Protein AF-A0A433P9C5-F1 (afdb_monomer)

Solvent-accessible surface area (backbone atoms only — not comparable to full-atom values): 37097 Å² total; per-residue (Å²): 85,78,54,54,37,96,75,30,38,31,58,50,47,52,53,51,52,47,59,73,49,54,90,46,75,55,52,49,74,46,81,40,48,58,70,57,39,58,75,62,38,26,37,32,35,52,39,47,26,44,17,40,91,63,64,42,28,38,40,37,40,38,35,60,44,33,64,91,89,56,60,22,42,34,38,38,10,31,16,31,19,29,46,46,16,20,67,48,56,56,62,78,78,70,41,81,59,23,23,38,35,19,39,11,25,50,22,48,54,52,19,51,52,51,38,51,75,68,62,44,59,38,28,36,39,35,38,26,48,20,20,37,28,29,59,48,101,61,29,53,48,64,72,42,72,34,48,30,48,87,66,54,32,34,25,32,65,45,43,61,47,40,61,60,36,31,42,31,28,47,41,27,50,50,31,72,74,56,60,26,57,28,40,40,36,30,22,47,66,36,72,53,44,26,73,73,48,32,60,68,32,29,40,32,35,57,85,31,71,70,59,49,53,48,48,48,50,18,5,66,77,56,75,43,44,64,39,85,47,75,77,54,76,71,41,32,52,56,20,46,64,38,91,86,30,65,21,29,61,50,52,54,92,72,59,41,46,38,16,51,52,43,52,47,55,79,28,48,54,54,55,80,74,82,84,75,82,86,81,75,93,86,82,87,88,89,76,87,82,74,87,77,60,90,90,67,53,33,39,43,33,42,35,39,25,43,23,28,36,46,27,95,58,61,57,100,88,31,56,59,40,63,39,58,50,55,23,62,21,51,35,43,30,53,50,53,54,29,53,56,75,71,53,78,83,69,94,78,84,79,85,81,81,83,78,86,78,89,76,88,88,86,90,82,86,85,87,80,90,79,90,82,90,79,85,84,84,85,85,88,84,89,86,89,83,90,80,84,86,84,83,90,87,82,89,82,90,83,85,87,88,79,84,88,85,83,86,88,85,85,90,84,90,87,88,86,87,84,91,88,88,85,87,90,82,93,76,78,93,70,86,73,76,76,79,71,77,76,76,83,84,72,61,69,46,77,45,82,29,91,33,88,54,22,42,27,38,31,52,81,48,78,58,30,96,54,47,51,50,80,26,72,45,71,72,67,15,70,41,16,66,55,49,45,52,49,53,69,43,82,47,50,46,33,41,20,36,38,46,45,32,37,22,42,27,44,40,90,91,47,56,68,85,73,42,47,64,60,50,52,49,46,53,51,52,41,68,73,66,68,64,64,64,56,61,68,93,75,72,28,71,64,58,55,63,77,54,96,86,51,54,71,69,55,40,52,50,26,48,46,41,62,75,56,49,38,57,60,36,41,72,41,35,21,42,71,42,62,73,50,75,57,97,33,34,38,31,32,28,64,31,54,41,52,59,81,40,79,73,54,40,56,53,49,47,50,52,52,28,56,51,46,36,73,79,35,80,69,37,75,44,61,43,82,54,74,56,73,69,55,56,49,51,52,54,50,48,53,52,49,52,53,51,66,70,66,70,118

Secondary structure (DSSP, 8-state):
--S-GGGS-HHHHHHHHHHHHTT-TTEEEEEE-HHHHHHTT-HHHHHHHTT-SSPPEEEEEEEE-S-TTPPPEEEEE-EEEEE--TTSPPPSTTGGGGGGTTHHHHHHHHHHHHHHHHT-SSEEEEEEEEEEE---TTS--TTEEEE-TTS-EEEES-TT--HHHHHHHHHHHHHHHH--SEEEEEE---HHHHHHHTTT-EEEEES-HHHHHHHHHHHHHHT--EEEPP--GGGGTGGG--SSSSEES---STTHHHHHHHHHHTT-TTPPPP----------S--------TT-PPEEEEEE-TTTSEESS--SS--SEE--TTHHHHHHHHHHHHHHHHS---TT--------------------------PPPP-------PPPP-------------------------------------------------------EEEE-SSTTEEEEE-SS-S-SSS-EEE-STTGGGG-HHHHHHTTSTTEEEEEE-SS-EEEEEPTT--HHHHHHHHHHHHHHHHHHT--SSSS--PPP-TT---TTS-HHHHHHHHHIIIIIHHHHHHTTEEEEEEEEETTEEEEEEEEGGGS-HHHHHHHHHHHHHHHHHH-TT--EEEE---HHHHHHHHHHHHHHHHHHT--

Foldseek 3Di:
DPDFLVCCAQVNVLVVLCVLCPPQPQKDKDKDWPVVCVVLQAFLLVQQQQFDPRTKIKIKIKHQLADPPAFAEEEEFEAACAEQQAVLGDPPPCSRLRNLQRLRVLLQSLLSSLLSVVSQHGIYMYIYTHHHRYYDPRHHDQQDWGQHSVRFIEGERTSSQSSLSSLLNVQLCCCVPRLHQAYEGEGLGDPVQCVVPAQQAWEKEWPDPVLVVLLQVLCVVQVQHHDYDDADLVLCVQQCPDPPTNGYSAGDPPPGVNNSQNSSVVSHPQADDDDDDDPDDDDDDDDPDDDRDPPRGYIYMYTNCSRNQADCPDDPQAGGGGGSPPSSSSNSSSNVVSVVVVDDDDPDDDDDPDDDDDDDDDDDDDDDDDDDDDDDDDDDDDDDDDDDDDDDDDDDDDDDDDDDDDDDDDDDDDDDDDDDDDDDDDDDDDPPPPPPPPDLPWDWDKDAFPFNQKIKIFRVDFLAPAAKDKDQACVSCPFFPLSVQLRVQPQFGIWMHDGGIIMTGGDPPDDCVRRVVSNVVSVSVVVVVVDRRGHDPPGHDCQLVDDPPDDPLSVVLSCCQVPPLQVVVVVSVWGKGFPDDDQLETEIAIGGSQHDDPVSVVVSQVVSQVSSCVVRVSRDGYDYDDDPVVVVVVVVVVVVVVVVVPPD

Radius of gyration: 33.43 Å; Cα contacts (8 Å, |Δi|>4): 1125; chains: 1; bounding box: 84×105×105 Å

pLDDT: mean 79.31, std 25.29, range [23.61, 98.94]

Mean predicted aligned error: 19.26 Å

Nearest PDB structures (foldseek):
  3h8g-assembly1_D  TM=9.701E-01  e=5.748E-37  Pseudomonas putida
  6ome-assembly1_A  TM=9.687E-01  e=1.320E-34  Chlamydia trachomatis D/UW-3/CX
  3kzw-assembly1_D  TM=9.646E-01  e=1.711E-32  Staphylococcus aureus subsp. aureus COL
  2hb6-assembly1_A  TM=8.817E-01  e=2.529E-27  Caenorhabditis elegans
  4efd-assembly1_F  TM=8.932E-01  e=3.054E-24  Trypanosoma brucei brucei TREU927

Structure (mmCIF, N/CA/C/O backbone):
data_AF-A0A433P9C5-F1
#
_entry.id   AF-A0A433P9C5-F1
#
loop_
_atom_site.group_PDB
_atom_site.id
_atom_site.type_symbol
_atom_site.label_atom_id
_atom_site.label_alt_id
_atom_site.label_comp_id
_atom_site.label_asym_id
_atom_site.label_entity_id
_atom_site.label_seq_id
_atom_site.pdbx_PDB_ins_code
_atom_site.Cartn_x
_atom_site.Cartn_y
_atom_site.Cartn_z
_atom_site.occupancy
_atom_site.B_iso_or_equiv
_atom_site.auth_seq_id
_atom_site.auth_comp_id
_atom_site.auth_asym_id
_atom_site.auth_atom_id
_atom_site.pdbx_PDB_model_num
ATOM 1 N N . MET A 1 1 ? -8.564 -10.712 0.777 1.00 86.31 1 MET A N 1
ATOM 2 C CA . MET A 1 1 ? -7.133 -10.839 0.442 1.00 86.31 1 MET A CA 1
ATOM 3 C C . MET A 1 1 ? -6.849 -12.085 -0.385 1.00 86.31 1 MET A C 1
ATOM 5 O O . MET A 1 1 ? -6.283 -11.943 -1.454 1.00 86.31 1 MET A O 1
ATOM 9 N N . GLU A 1 2 ? -7.227 -13.300 0.043 1.00 91.75 2 GLU A N 1
ATOM 10 C CA . GLU A 1 2 ? -6.949 -14.500 -0.782 1.00 91.75 2 GLU A CA 1
ATOM 11 C C . GLU A 1 2 ? -7.781 -14.599 -2.060 1.00 91.75 2 GLU A C 1
ATOM 13 O O . GLU A 1 2 ? -7.327 -15.154 -3.066 1.00 91.75 2 GLU A O 1
ATOM 18 N N . THR A 1 3 ? -9.006 -14.083 -2.022 1.00 95.06 3 THR A N 1
ATOM 19 C CA . THR A 1 3 ? -9.919 -14.123 -3.158 1.00 95.06 3 THR A CA 1
ATOM 20 C C . THR A 1 3 ? -9.274 -13.472 -4.389 1.00 95.06 3 THR A C 1
ATOM 22 O O . THR A 1 3 ? -8.728 -12.376 -4.266 1.00 95.06 3 THR A O 1
ATOM 25 N N . PRO A 1 4 ? -9.298 -14.127 -5.564 1.00 96.56 4 PRO A N 1
ATOM 26 C CA . PRO A 1 4 ? -8.834 -13.530 -6.815 1.00 96.56 4 PRO A CA 1
ATOM 27 C C . PRO A 1 4 ? -9.519 -12.189 -7.101 1.00 96.56 4 PRO A C 1
ATOM 29 O O . PRO A 1 4 ? -10.699 -12.034 -6.791 1.00 96.56 4 PRO A O 1
ATOM 32 N N . ALA A 1 5 ? -8.809 -11.252 -7.734 1.00 96.00 5 ALA A N 1
ATOM 33 C CA . ALA A 1 5 ? -9.312 -9.898 -7.991 1.00 96.00 5 ALA A CA 1
ATOM 34 C C . ALA A 1 5 ? -10.634 -9.873 -8.780 1.00 96.00 5 ALA A C 1
ATOM 36 O O . ALA A 1 5 ? -11.559 -9.154 -8.421 1.00 96.00 5 ALA A O 1
ATOM 37 N N . ASN A 1 6 ? -10.793 -10.756 -9.771 1.00 95.56 6 ASN A N 1
ATOM 38 C CA . ASN A 1 6 ? -12.040 -10.878 -10.537 1.00 95.56 6 ASN A CA 1
ATOM 39 C C . ASN A 1 6 ? -13.249 -11.353 -9.704 1.00 95.56 6 ASN A C 1
ATOM 41 O O . ASN A 1 6 ? -14.380 -11.287 -10.176 1.00 95.56 6 ASN A O 1
ATOM 45 N N . LEU A 1 7 ? -13.014 -11.879 -8.498 1.00 97.75 7 LEU A N 1
ATOM 46 C CA . LEU A 1 7 ? -14.029 -12.328 -7.541 1.00 97.75 7 LEU A CA 1
ATOM 47 C C . LEU A 1 7 ? -14.023 -11.485 -6.255 1.00 97.75 7 LEU A C 1
ATOM 49 O O . LEU A 1 7 ? -14.688 -11.840 -5.286 1.00 97.75 7 LEU A O 1
ATOM 53 N N . MET A 1 8 ? -13.250 -10.400 -6.221 1.00 98.25 8 MET A N 1
ATOM 54 C CA . MET A 1 8 ? -13.146 -9.483 -5.089 1.00 98.25 8 MET A CA 1
ATOM 55 C C . MET A 1 8 ? -12.919 -8.065 -5.600 1.00 98.25 8 MET A C 1
ATOM 57 O O . MET A 1 8 ? -11.915 -7.429 -5.299 1.00 98.25 8 MET A O 1
ATOM 61 N N . THR A 1 9 ? -13.864 -7.590 -6.401 1.00 98.62 9 THR A N 1
ATOM 62 C CA . THR A 1 9 ? -13.884 -6.214 -6.893 1.00 98.62 9 THR A CA 1
ATOM 63 C C . THR A 1 9 ? -14.237 -5.226 -5.768 1.00 98.62 9 THR A C 1
ATOM 65 O O . THR A 1 9 ? -14.720 -5.659 -4.717 1.00 98.62 9 THR A O 1
ATOM 68 N N . PRO A 1 10 ? -14.077 -3.897 -5.946 1.00 98.75 10 PRO A N 1
ATOM 69 C CA . PRO A 1 10 ? -14.533 -2.887 -4.988 1.00 98.75 10 PRO A CA 1
ATOM 70 C C . PRO A 1 10 ? -15.989 -3.088 -4.566 1.00 98.75 10 PRO A C 1
ATOM 72 O O . PRO A 1 10 ? -16.308 -3.033 -3.377 1.00 98.75 10 PRO A O 1
ATOM 75 N N . LYS A 1 11 ? -16.872 -3.392 -5.526 1.00 98.00 11 LYS A N 1
ATOM 76 C CA . LYS A 1 11 ? -18.277 -3.693 -5.253 1.00 98.00 11 LYS A CA 1
ATOM 77 C C . LYS A 1 11 ? -18.425 -4.941 -4.383 1.00 98.00 11 LYS A C 1
ATOM 79 O O . LYS A 1 11 ? -19.025 -4.845 -3.312 1.00 98.00 11 LYS A O 1
ATOM 84 N N . ILE A 1 12 ? -17.859 -6.074 -4.810 1.00 98.56 12 ILE A N 1
ATOM 85 C CA . ILE A 1 12 ? -17.979 -7.349 -4.083 1.00 98.56 12 ILE A CA 1
ATOM 86 C C . ILE A 1 12 ? -17.402 -7.211 -2.672 1.00 98.56 12 ILE A C 1
ATOM 88 O O . ILE A 1 12 ? -18.026 -7.650 -1.712 1.00 98.56 12 ILE A O 1
ATOM 92 N N . PHE A 1 13 ? -16.263 -6.531 -2.516 1.00 98.75 13 PHE A N 1
ATOM 93 C CA . PHE A 1 13 ? -15.673 -6.269 -1.207 1.00 98.75 13 PHE A CA 1
ATOM 94 C C . PHE A 1 13 ? -16.666 -5.563 -0.275 1.00 98.75 13 PHE A C 1
ATOM 96 O O . PHE A 1 13 ? -16.858 -5.996 0.860 1.00 98.75 13 PHE A O 1
ATOM 103 N N . THR A 1 14 ? -17.326 -4.494 -0.740 1.00 98.56 14 THR A N 1
ATOM 104 C CA . THR A 1 14 ? -18.318 -3.792 0.091 1.00 98.56 14 THR A CA 1
ATOM 105 C C . THR A 1 14 ? -19.550 -4.633 0.410 1.00 98.56 14 THR A C 1
ATOM 107 O O . THR A 1 14 ? -20.050 -4.558 1.532 1.00 98.56 14 THR A O 1
ATOM 110 N N . GLU A 1 15 ? -20.022 -5.449 -0.534 1.00 97.69 15 GLU A N 1
ATOM 111 C CA . GLU A 1 15 ? -21.164 -6.350 -0.333 1.00 97.69 15 GLU A CA 1
ATOM 112 C C . GLU A 1 15 ? -20.843 -7.428 0.713 1.00 97.69 15 GLU A C 1
ATOM 114 O O . GLU A 1 15 ? -21.642 -7.661 1.621 1.00 97.69 15 GLU A O 1
ATOM 119 N N . GLU A 1 16 ? -19.647 -8.017 0.653 1.00 98.19 16 GLU A N 1
ATOM 120 C CA . GLU A 1 16 ? -19.171 -9.006 1.624 1.00 98.19 16 GLU A CA 1
ATOM 121 C C . GLU A 1 16 ? -19.009 -8.404 3.024 1.00 98.19 16 GLU A C 1
ATOM 123 O O . GLU A 1 16 ? -19.459 -8.990 4.009 1.00 98.19 16 GLU A O 1
ATOM 128 N N . VAL A 1 17 ? -18.422 -7.207 3.139 1.00 98.31 17 VAL A N 1
ATOM 129 C CA . VAL A 1 17 ? -18.302 -6.531 4.441 1.00 98.31 17 VAL A CA 1
ATOM 130 C C . VAL A 1 17 ? -19.678 -6.210 5.023 1.00 98.31 17 VAL A C 1
ATOM 132 O O . VAL A 1 17 ? -19.917 -6.481 6.201 1.00 98.31 17 VAL A O 1
ATOM 135 N N . ALA A 1 18 ? -20.599 -5.682 4.212 1.00 97.25 18 ALA A N 1
ATOM 136 C CA . ALA A 1 18 ? -21.963 -5.405 4.649 1.00 97.25 18 ALA A CA 1
ATOM 137 C C . ALA A 1 18 ? -22.680 -6.682 5.111 1.00 97.25 18 ALA A C 1
ATOM 139 O O . ALA A 1 18 ? -23.344 -6.669 6.145 1.00 97.25 18 ALA A O 1
ATOM 140 N N . TYR A 1 19 ? -22.505 -7.793 4.391 1.00 97.50 19 TYR A N 1
ATOM 141 C CA . TYR A 1 19 ? -23.074 -9.087 4.755 1.00 97.50 19 TYR A CA 1
ATOM 142 C C . TYR A 1 19 ? -22.505 -9.632 6.073 1.00 97.50 19 TYR A C 1
ATOM 144 O O . TYR A 1 19 ? -23.264 -10.044 6.948 1.00 97.50 19 TYR A O 1
ATOM 152 N N . VAL A 1 20 ? -21.180 -9.610 6.251 1.00 96.31 20 VAL A N 1
ATOM 153 C CA . VAL A 1 20 ? -20.508 -10.145 7.450 1.00 96.31 20 VAL A CA 1
ATOM 154 C C . VAL A 1 20 ? -20.824 -9.331 8.707 1.00 96.31 20 VAL A C 1
ATOM 156 O O . VAL A 1 20 ? -20.920 -9.893 9.801 1.00 96.31 20 VAL A O 1
ATOM 159 N N . LEU A 1 21 ? -20.978 -8.015 8.564 1.00 97.25 21 LEU A N 1
ATOM 160 C CA . LEU A 1 21 ? -21.305 -7.114 9.670 1.00 97.25 21 LEU A CA 1
ATOM 161 C C . LEU A 1 21 ? -22.814 -6.983 9.919 1.00 97.25 21 LEU A C 1
ATOM 163 O O . LEU A 1 21 ? -23.213 -6.410 10.935 1.00 97.25 21 LEU A O 1
ATOM 167 N N . ALA A 1 22 ? -23.657 -7.526 9.037 1.00 93.12 22 ALA A N 1
ATOM 168 C CA . ALA A 1 22 ? -25.101 -7.482 9.203 1.00 93.12 22 ALA A CA 1
ATOM 169 C C . ALA A 1 22 ? -25.533 -8.155 10.516 1.00 93.12 22 ALA A C 1
ATOM 171 O O . ALA A 1 22 ? -25.132 -9.275 10.841 1.00 93.12 22 ALA A O 1
ATOM 172 N N . GLY A 1 23 ? -26.398 -7.471 11.268 1.00 89.38 23 GLY A N 1
ATOM 173 C CA . GLY A 1 23 ? -26.956 -7.984 12.521 1.00 89.38 23 GLY A CA 1
ATOM 174 C C . GLY A 1 23 ? -26.005 -7.937 13.720 1.00 89.38 23 GLY A C 1
ATOM 175 O O . GLY A 1 23 ? -26.334 -8.514 14.754 1.00 89.38 23 GLY A O 1
ATOM 176 N N . LEU A 1 24 ? -24.844 -7.281 13.609 1.00 97.19 24 LEU A N 1
ATOM 177 C CA . LEU A 1 24 ? -24.056 -6.906 14.782 1.00 97.19 24 LEU A CA 1
ATOM 178 C C . LEU A 1 24 ? -24.646 -5.656 15.432 1.00 97.19 24 LEU A C 1
ATOM 180 O O . LEU A 1 24 ? -24.980 -4.689 14.748 1.00 97.19 24 LEU A O 1
ATOM 184 N N . ASP A 1 25 ? -24.749 -5.676 16.757 1.00 96.06 25 ASP A N 1
ATOM 185 C CA . ASP A 1 25 ? -25.240 -4.533 17.516 1.00 96.06 25 ASP A CA 1
ATOM 186 C C . ASP A 1 25 ? -24.297 -3.335 17.366 1.00 96.06 25 ASP A C 1
ATOM 188 O O . ASP A 1 25 ? -23.073 -3.477 17.353 1.00 96.06 25 ASP A O 1
ATOM 192 N N . ASN A 1 26 ? -24.883 -2.139 17.293 1.00 97.19 26 ASN A N 1
ATOM 193 C CA . ASN A 1 26 ? -24.170 -0.862 17.214 1.00 97.19 26 ASN A CA 1
ATOM 194 C C . ASN A 1 26 ? -23.271 -0.688 15.978 1.00 97.19 26 ASN A C 1
ATOM 196 O O . ASN A 1 26 ? -22.408 0.192 15.999 1.00 97.19 26 ASN A O 1
ATOM 200 N N . VAL A 1 27 ? -23.456 -1.493 14.923 1.00 98.56 27 VAL A N 1
ATOM 201 C CA . VAL A 1 27 ? -22.696 -1.383 13.671 1.00 98.56 27 VAL A CA 1
ATOM 202 C C . VAL A 1 27 ? -23.561 -0.820 12.543 1.00 98.56 27 VAL A C 1
ATOM 204 O O . VAL A 1 27 ? -24.572 -1.417 12.184 1.00 98.56 27 VAL A O 1
ATOM 207 N N . ASP A 1 28 ? -23.112 0.278 11.932 1.00 98.12 28 ASP A N 1
ATOM 208 C CA . ASP A 1 28 ? -23.670 0.810 10.684 1.00 98.12 28 ASP A CA 1
ATOM 209 C C . ASP A 1 28 ? -22.635 0.682 9.555 1.00 98.12 28 ASP A C 1
ATOM 211 O O . ASP A 1 28 ? -21.494 1.127 9.695 1.00 98.12 28 ASP A O 1
ATOM 215 N N . VAL A 1 29 ? -23.032 0.109 8.415 1.00 98.50 29 VAL A N 1
ATOM 216 C CA . VAL A 1 29 ? -22.199 0.030 7.203 1.00 98.50 29 VAL A CA 1
ATOM 217 C C . VAL A 1 29 ? -22.790 0.938 6.133 1.00 98.50 29 VAL A C 1
ATOM 219 O O . VAL A 1 29 ? -23.959 0.803 5.772 1.00 98.50 29 VAL A O 1
ATOM 222 N N . ILE A 1 30 ? -21.983 1.860 5.612 1.00 98.56 30 ILE A N 1
ATOM 223 C CA . ILE A 1 30 ? -22.385 2.819 4.584 1.00 98.56 30 ILE A CA 1
ATOM 224 C C . ILE A 1 30 ? -21.461 2.653 3.384 1.00 98.56 30 ILE A C 1
ATOM 226 O O . ILE A 1 30 ? -20.243 2.729 3.509 1.00 98.56 30 ILE A O 1
ATOM 230 N N . VAL A 1 31 ? -22.049 2.458 2.209 1.00 98.50 31 VAL A N 1
ATOM 231 C CA . VAL A 1 31 ? -21.318 2.344 0.947 1.00 98.50 31 VAL A CA 1
ATOM 232 C C . VAL A 1 31 ? -21.660 3.550 0.085 1.00 98.50 31 VAL A C 1
ATOM 234 O O . VAL A 1 31 ? -22.832 3.807 -0.187 1.00 98.50 31 VAL A O 1
ATOM 237 N N . ARG A 1 32 ? -20.640 4.303 -0.320 1.00 98.56 32 ARG A N 1
ATOM 238 C CA . ARG A 1 32 ? -20.758 5.460 -1.210 1.00 98.56 32 ARG A CA 1
ATOM 239 C C . ARG A 1 32 ? -20.222 5.123 -2.595 1.00 98.56 32 ARG A C 1
ATOM 241 O O . ARG A 1 32 ? -19.330 4.283 -2.738 1.00 98.56 32 ARG A O 1
ATOM 248 N N . ASP A 1 33 ? -20.768 5.793 -3.595 1.00 98.38 33 ASP A N 1
ATOM 249 C CA . ASP A 1 33 ? -20.412 5.636 -4.998 1.00 98.38 33 ASP A CA 1
ATOM 250 C C . ASP A 1 33 ? -19.507 6.774 -5.502 1.00 98.38 33 ASP A C 1
ATOM 252 O O . ASP A 1 33 ? -19.052 7.641 -4.750 1.00 98.38 33 ASP A O 1
ATOM 256 N N . GLU A 1 34 ? -19.212 6.723 -6.799 1.00 98.12 34 GLU A N 1
ATOM 257 C CA . GLU A 1 34 ? -18.373 7.690 -7.503 1.00 98.12 34 GLU A CA 1
ATOM 258 C C . GLU A 1 34 ? -18.971 9.101 -7.510 1.00 98.12 34 GLU A C 1
ATOM 260 O O . GLU A 1 34 ? -18.244 10.072 -7.302 1.00 98.12 34 GLU A O 1
ATOM 265 N N . GLU A 1 35 ? -20.293 9.224 -7.680 1.00 98.56 35 GLU A N 1
ATOM 266 C CA . GLU A 1 35 ? -20.974 10.522 -7.670 1.00 98.56 35 GLU A CA 1
ATOM 267 C C . GLU A 1 35 ? -20.796 11.208 -6.312 1.00 98.56 35 GLU A C 1
ATOM 269 O O . GLU A 1 35 ? -20.446 12.389 -6.239 1.00 98.56 35 GLU A O 1
ATOM 274 N N . TRP A 1 36 ? -20.957 10.455 -5.223 1.00 98.69 36 TRP A N 1
ATOM 275 C CA . TRP A 1 36 ? -20.690 10.968 -3.889 1.00 98.69 36 TRP A CA 1
ATOM 276 C C . TRP A 1 36 ? -19.227 11.404 -3.719 1.00 98.69 36 TRP A C 1
ATOM 278 O O . TRP A 1 36 ? -18.980 12.499 -3.210 1.00 98.69 36 TRP A O 1
ATOM 288 N N . ALA A 1 37 ? -18.257 10.604 -4.175 1.00 98.69 37 ALA A N 1
ATOM 289 C CA . ALA A 1 37 ? -16.836 10.958 -4.087 1.00 98.69 37 ALA A CA 1
ATOM 290 C C . ALA A 1 37 ? -16.513 12.245 -4.875 1.00 98.69 37 ALA A C 1
ATOM 292 O O . ALA A 1 37 ? -15.745 13.090 -4.406 1.00 98.69 37 ALA A O 1
ATOM 293 N N . GLN A 1 38 ? -17.160 12.443 -6.028 1.00 98.44 38 GLN A N 1
ATOM 294 C CA . GLN A 1 38 ? -17.061 13.669 -6.821 1.00 98.44 38 GLN A CA 1
ATOM 295 C C . GLN A 1 38 ? -17.637 14.879 -6.083 1.00 98.44 38 GLN A C 1
ATOM 297 O O . GLN A 1 38 ? -17.002 15.933 -6.049 1.00 98.44 38 GLN A O 1
ATOM 302 N N . GLN A 1 39 ? -18.792 14.727 -5.431 1.00 98.56 39 GLN A N 1
ATOM 303 C CA . GLN A 1 39 ? -19.392 15.783 -4.609 1.00 98.56 39 GLN A CA 1
ATOM 304 C C . GLN A 1 39 ? -18.524 16.150 -3.396 1.00 98.56 39 GLN A C 1
ATOM 306 O O . GLN A 1 39 ? -18.523 17.306 -2.978 1.00 98.56 39 GLN A O 1
ATOM 311 N N . GLN A 1 40 ? -17.777 15.191 -2.839 1.00 98.31 40 GLN A N 1
ATOM 312 C CA . GLN A 1 40 ? -16.811 15.451 -1.767 1.00 98.31 40 GLN A CA 1
ATOM 313 C C . GLN A 1 40 ? -15.502 16.086 -2.268 1.00 98.31 40 GLN A C 1
ATOM 315 O O . GLN A 1 40 ? -14.703 16.532 -1.451 1.00 98.31 40 GLN A O 1
ATOM 320 N N . GLY A 1 41 ? -15.259 16.145 -3.582 1.00 98.31 41 GLY A N 1
ATOM 321 C CA . GLY A 1 41 ? -14.013 16.675 -4.140 1.00 98.31 41 GLY A CA 1
ATOM 322 C C . GLY A 1 41 ? -12.806 15.752 -3.948 1.00 98.31 41 GLY A C 1
ATOM 323 O O . GLY A 1 41 ? -11.676 16.234 -3.901 1.00 98.31 41 GLY A O 1
ATOM 324 N N . MET A 1 42 ? -13.026 14.437 -3.849 1.00 98.69 42 MET A N 1
ATOM 325 C CA . MET A 1 42 ? -11.975 13.421 -3.685 1.00 98.69 42 MET A CA 1
ATOM 326 C C . MET A 1 42 ? -11.256 13.126 -5.012 1.00 98.69 42 MET A C 1
ATOM 328 O O . MET A 1 42 ? -11.278 12.002 -5.522 1.00 98.69 42 MET A O 1
ATOM 332 N N . ASN A 1 43 ? -10.681 14.155 -5.646 1.00 98.75 43 ASN A N 1
ATOM 333 C CA . ASN A 1 43 ? -10.180 14.003 -7.012 1.00 98.75 43 ASN A CA 1
ATOM 334 C C . ASN A 1 43 ? -8.921 13.138 -7.102 1.00 98.75 43 ASN A C 1
ATOM 336 O O . ASN A 1 43 ? -8.668 12.611 -8.179 1.00 98.75 43 ASN A O 1
ATOM 340 N N . ALA A 1 44 ? -8.145 12.958 -6.027 1.00 98.69 44 ALA A N 1
ATOM 341 C CA . ALA A 1 44 ? -7.007 12.041 -6.058 1.00 98.69 44 ALA A CA 1
ATOM 342 C C . ALA A 1 44 ? -7.483 10.582 -6.048 1.00 98.69 44 ALA A C 1
ATOM 344 O O . ALA A 1 44 ? -6.986 9.776 -6.832 1.00 98.69 44 ALA A O 1
ATOM 345 N N . PHE A 1 45 ? -8.513 10.263 -5.259 1.00 98.81 45 PHE A N 1
ATOM 346 C CA . PHE A 1 45 ? -9.166 8.955 -5.301 1.00 98.81 45 PHE A CA 1
ATOM 347 C C . PHE A 1 45 ? -9.825 8.675 -6.662 1.00 98.81 45 PHE A C 1
ATOM 349 O O . PHE A 1 45 ? -9.577 7.630 -7.267 1.00 98.81 45 PHE A O 1
ATOM 356 N N . LEU A 1 46 ? -10.600 9.633 -7.183 1.00 98.88 46 LEU A N 1
ATOM 357 C CA . LEU A 1 46 ? -11.245 9.530 -8.500 1.00 98.88 46 LEU A CA 1
ATOM 358 C C . LEU A 1 46 ? -10.230 9.349 -9.633 1.00 98.88 46 LEU A C 1
ATOM 360 O O . LEU A 1 46 ? -10.479 8.601 -10.575 1.00 98.88 46 LEU A O 1
ATOM 364 N N . SER A 1 47 ? -9.082 10.023 -9.538 1.00 98.69 47 SER A N 1
ATOM 365 C CA . SER A 1 47 ? -8.006 9.926 -10.521 1.00 98.69 47 SER A CA 1
ATOM 366 C C . SER A 1 47 ? -7.511 8.487 -10.667 1.00 98.69 47 SER A C 1
ATOM 368 O O . SER A 1 47 ? -7.476 7.966 -11.778 1.00 98.69 47 SER A O 1
ATOM 370 N N . VAL A 1 48 ? -7.202 7.818 -9.551 1.00 98.81 48 VAL A N 1
ATOM 371 C CA . VAL A 1 48 ? -6.725 6.424 -9.556 1.00 98.81 48 VAL A CA 1
ATOM 372 C C . VAL A 1 48 ? -7.772 5.479 -10.151 1.00 98.81 48 VAL A C 1
ATOM 374 O O . VAL A 1 48 ? -7.448 4.635 -10.983 1.00 98.81 48 VAL A O 1
ATOM 377 N N . ALA A 1 49 ? -9.043 5.657 -9.785 1.00 98.44 49 ALA A N 1
ATOM 378 C CA . ALA A 1 49 ? -10.124 4.779 -10.227 1.00 98.44 49 ALA A CA 1
ATOM 379 C C . ALA A 1 49 ? -10.436 4.850 -11.724 1.00 98.44 49 ALA A C 1
ATOM 381 O O . ALA A 1 49 ? -10.943 3.890 -12.305 1.00 98.44 49 ALA A O 1
ATOM 382 N N . ARG A 1 50 ? -10.103 5.973 -12.366 1.00 97.25 50 ARG A N 1
ATOM 383 C CA . ARG A 1 50 ? -10.472 6.286 -13.752 1.00 97.25 50 ARG A CA 1
ATOM 384 C C . ARG A 1 50 ? -9.979 5.263 -14.782 1.00 97.25 50 ARG A C 1
ATOM 386 O O . ARG A 1 50 ? -10.500 5.201 -15.896 1.00 97.25 50 ARG A O 1
ATOM 393 N N . GLY A 1 51 ? -8.961 4.482 -14.423 1.00 97.12 51 GLY A N 1
ATOM 394 C CA . GLY A 1 51 ? -8.422 3.411 -15.249 1.00 97.12 51 GLY A CA 1
ATOM 395 C C . GLY A 1 51 ? -9.354 2.204 -15.407 1.00 97.12 51 GLY A C 1
ATOM 396 O O . GLY A 1 51 ? -9.329 1.572 -16.464 1.00 97.12 51 GLY A O 1
ATOM 397 N N . SER A 1 52 ? -10.189 1.901 -14.408 1.00 97.81 52 SER A N 1
ATOM 398 C CA . SER A 1 52 ? -11.028 0.697 -14.391 1.00 97.81 52 SER A CA 1
ATOM 399 C C . SER A 1 52 ? -12.437 0.925 -14.957 1.00 97.81 52 SER A C 1
ATOM 401 O O . SER A 1 52 ? -12.947 2.040 -15.016 1.00 97.81 52 SER A O 1
ATOM 403 N N . GLN A 1 53 ? -13.068 -0.163 -15.407 1.00 97.44 53 GLN A N 1
ATOM 404 C CA . GLN A 1 53 ? -14.508 -0.219 -15.693 1.00 97.44 53 GLN A CA 1
ATOM 405 C C . GLN A 1 53 ? -15.328 -0.630 -14.467 1.00 97.44 53 GLN A C 1
ATOM 407 O O . GLN A 1 53 ? -16.547 -0.461 -14.457 1.00 97.44 53 GLN A O 1
ATOM 412 N N . GLU A 1 54 ? -14.678 -1.197 -13.456 1.00 97.94 54 GLU A N 1
ATOM 413 C CA . GLU A 1 54 ? -15.312 -1.534 -12.198 1.00 97.94 54 GLU A CA 1
ATOM 414 C C . GLU A 1 54 ? -15.449 -0.260 -11.349 1.00 97.94 54 GLU A C 1
ATOM 416 O O . GLU A 1 54 ? -14.444 0.384 -11.034 1.00 97.94 54 GLU A O 1
ATOM 421 N N . PRO A 1 55 ? -16.675 0.138 -10.971 1.00 96.69 55 PRO A N 1
ATOM 422 C CA . PRO A 1 55 ? -16.884 1.397 -10.270 1.00 96.69 55 PRO A CA 1
ATOM 423 C C . PRO A 1 55 ? -16.234 1.416 -8.884 1.00 96.69 55 PRO A C 1
ATOM 425 O O . PRO A 1 55 ? -16.375 0.465 -8.107 1.00 96.69 55 PRO A O 1
ATOM 428 N N . LEU A 1 56 ? -15.629 2.550 -8.526 1.00 98.62 56 LEU A N 1
ATOM 429 C CA . LEU A 1 56 ? -15.082 2.756 -7.186 1.00 98.62 56 LEU A CA 1
ATOM 430 C C . LEU A 1 56 ? -16.164 2.665 -6.102 1.00 98.62 56 LEU A C 1
ATOM 432 O O . LEU A 1 56 ? -17.360 2.878 -6.346 1.00 98.62 56 LEU A O 1
ATOM 436 N N . ARG A 1 57 ? -15.741 2.377 -4.872 1.00 98.81 57 ARG A N 1
ATOM 437 C CA . ARG A 1 57 ? -16.590 2.435 -3.678 1.00 98.81 57 ARG A CA 1
ATOM 438 C C . ARG A 1 57 ? -15.854 3.123 -2.546 1.00 98.81 57 ARG A C 1
ATOM 440 O O . ARG A 1 57 ? -14.671 2.890 -2.348 1.00 98.81 57 ARG A O 1
ATOM 447 N N . PHE A 1 58 ? -16.558 3.925 -1.761 1.00 98.88 58 PHE A N 1
ATOM 448 C CA . PHE A 1 58 ? -16.029 4.416 -0.492 1.00 98.88 58 PHE A CA 1
ATOM 449 C C . PHE A 1 58 ? -16.839 3.797 0.644 1.00 98.88 58 PHE A C 1
ATOM 451 O O . PHE A 1 58 ? -18.044 4.021 0.761 1.00 98.88 58 PHE A O 1
ATOM 458 N N . LEU A 1 59 ? -16.184 2.958 1.439 1.00 98.88 59 LEU A N 1
ATOM 459 C CA . LEU A 1 59 ? -16.797 2.216 2.532 1.00 98.88 59 LEU A CA 1
ATOM 460 C C . LEU A 1 59 ? -16.619 2.987 3.840 1.00 98.88 59 LEU A C 1
ATOM 462 O O . LEU A 1 59 ? -15.501 3.371 4.168 1.00 98.88 59 LEU A O 1
ATOM 466 N N . GLU A 1 60 ? -17.693 3.154 4.606 1.00 98.81 60 GLU A N 1
ATOM 467 C CA . GLU A 1 60 ? -17.664 3.585 6.004 1.00 98.81 60 GLU A CA 1
ATOM 468 C C . GLU A 1 60 ? -18.248 2.470 6.886 1.00 98.81 60 GLU A C 1
ATOM 470 O O . GLU A 1 60 ? -19.309 1.921 6.585 1.00 98.81 60 GLU A O 1
ATOM 475 N N . ILE A 1 61 ? -17.586 2.159 7.997 1.00 98.81 61 ILE A N 1
ATOM 476 C CA . ILE A 1 61 ? -18.077 1.243 9.030 1.00 98.81 61 ILE A CA 1
ATOM 477 C C . ILE A 1 61 ? -18.048 2.001 10.351 1.00 98.81 61 ILE A C 1
ATOM 479 O O . ILE A 1 61 ? -16.992 2.447 10.800 1.00 98.81 61 ILE A O 1
ATOM 483 N N . HIS A 1 62 ? -19.202 2.146 10.983 1.00 98.69 62 HIS A N 1
ATOM 484 C CA . HIS A 1 62 ? -19.359 2.849 12.249 1.00 98.69 62 HIS A CA 1
ATOM 485 C C . HIS A 1 62 ? -19.676 1.827 13.325 1.00 98.69 62 HIS A C 1
ATOM 487 O O . HIS A 1 62 ? -20.612 1.055 13.164 1.00 98.69 62 HIS A O 1
ATOM 493 N N . TYR A 1 63 ? -18.926 1.836 14.419 1.00 98.75 63 TYR A N 1
ATOM 494 C CA . TYR A 1 63 ? -19.216 1.057 15.614 1.00 98.75 63 TYR A CA 1
ATOM 495 C C . TYR A 1 63 ? -19.401 1.995 16.807 1.00 98.75 63 TYR A C 1
ATOM 497 O O . TYR A 1 63 ? -18.491 2.745 17.166 1.00 98.75 63 TYR A O 1
ATOM 505 N N . LYS A 1 64 ? -20.586 1.958 17.418 1.00 98.12 64 LYS A N 1
ATOM 506 C CA . LYS A 1 64 ? -21.010 2.851 18.510 1.00 98.12 64 LYS A CA 1
ATOM 507 C C . LYS A 1 64 ? -21.038 2.110 19.849 1.00 98.12 64 LYS A C 1
ATOM 509 O O . LYS A 1 64 ? -22.096 1.940 20.447 1.00 98.12 64 LYS A O 1
ATOM 514 N N . GLY A 1 65 ? -19.886 1.595 20.279 1.00 97.19 65 GLY A N 1
ATOM 515 C CA . GLY A 1 65 ? -19.760 0.868 21.548 1.00 97.19 65 GLY A CA 1
ATOM 516 C C . GLY A 1 65 ? -19.475 1.750 22.767 1.00 97.19 65 GLY A C 1
ATOM 517 O O . GLY A 1 65 ? -19.656 1.299 23.895 1.00 97.19 65 GLY A O 1
ATOM 518 N N . GLY A 1 66 ? -19.000 2.981 22.558 1.00 95.88 66 GLY A N 1
ATOM 519 C CA . GLY A 1 66 ? -18.671 3.939 23.617 1.00 95.88 66 GLY A CA 1
ATOM 520 C C . GLY A 1 66 ? -19.867 4.796 24.027 1.00 95.88 66 GLY A C 1
ATOM 521 O O . GLY A 1 66 ? -21.006 4.539 23.632 1.00 95.88 66 GLY A O 1
ATOM 522 N N . LYS A 1 67 ? -19.624 5.850 24.815 1.00 94.25 67 LYS A N 1
ATOM 523 C CA . LYS A 1 67 ? -20.696 6.798 25.149 1.00 94.25 67 LYS A CA 1
ATOM 524 C C . LYS A 1 67 ? -21.010 7.688 23.951 1.00 94.25 67 LYS A C 1
ATOM 526 O O . LYS A 1 67 ? -20.146 8.009 23.132 1.00 94.25 67 LYS A O 1
ATOM 531 N N . GLU A 1 68 ? -22.257 8.131 23.872 1.00 92.06 68 GLU A N 1
ATOM 532 C CA . GLU A 1 68 ? -22.673 9.110 22.873 1.00 92.06 68 GLU A CA 1
ATOM 533 C C . GLU A 1 68 ? -21.848 10.402 23.011 1.00 92.06 68 GLU A C 1
ATOM 535 O O . GLU A 1 68 ? -21.641 10.908 24.114 1.00 92.06 68 GLU A O 1
ATOM 540 N N . GLY A 1 69 ? -21.338 10.915 21.888 1.00 89.19 69 GLY A N 1
ATOM 541 C CA . GLY A 1 69 ? -20.500 12.118 21.847 1.00 89.19 69 GLY A CA 1
ATOM 542 C C . GLY A 1 69 ? -19.014 11.909 22.170 1.00 89.19 69 GLY A C 1
ATOM 543 O O . GLY A 1 69 ? -18.234 12.841 21.979 1.00 89.19 69 GLY A O 1
ATOM 544 N N . GLU A 1 70 ? -18.582 10.719 22.609 1.00 93.12 70 GLU A N 1
ATOM 545 C CA . GLU A 1 70 ? -17.149 10.421 22.746 1.00 93.12 70 GLU A CA 1
ATOM 546 C C . GLU A 1 70 ? -16.485 10.350 21.362 1.00 93.12 70 GLU A C 1
ATOM 548 O O . GLU A 1 70 ? -16.983 9.676 20.451 1.00 93.12 70 GLU A O 1
ATOM 553 N N . LYS A 1 71 ? -15.341 11.034 21.219 1.00 94.75 71 LYS A N 1
ATOM 554 C CA . LYS A 1 71 ? -14.545 11.030 19.985 1.00 94.75 71 LYS A CA 1
ATOM 555 C C . LYS A 1 71 ? -14.170 9.595 19.604 1.00 94.75 71 LYS A C 1
ATOM 557 O O . LYS A 1 71 ? -13.707 8.858 20.475 1.00 94.75 71 LYS A O 1
ATOM 562 N N . PRO A 1 72 ? -14.326 9.189 18.335 1.00 97.69 72 PRO A N 1
ATOM 563 C CA . PRO A 1 72 ? -14.017 7.826 17.936 1.00 97.69 72 PRO A CA 1
ATOM 564 C C . PRO A 1 72 ? -12.508 7.587 17.788 1.00 97.69 72 PRO A C 1
ATOM 566 O O . PRO A 1 72 ? -11.722 8.521 17.602 1.00 97.69 72 PRO A O 1
ATOM 569 N N . LEU A 1 73 ? -12.122 6.312 17.790 1.00 98.56 73 LEU A N 1
ATOM 570 C CA . LEU A 1 73 ? -10.915 5.840 17.118 1.00 98.56 73 LEU A CA 1
ATOM 571 C C . LEU A 1 73 ? -11.175 5.809 15.606 1.00 98.56 73 LEU A C 1
ATOM 573 O O . LEU A 1 73 ? -12.148 5.209 15.151 1.00 98.56 73 LEU A O 1
ATOM 577 N N . GLY A 1 74 ? -10.302 6.439 14.829 1.00 98.75 74 GLY A N 1
ATOM 578 C CA . GLY A 1 74 ? -10.332 6.424 13.373 1.00 98.75 74 GLY A CA 1
ATOM 579 C C . GLY A 1 74 ? -9.452 5.327 12.784 1.00 98.75 74 GLY A C 1
ATOM 580 O O . GLY A 1 74 ? -8.272 5.250 13.123 1.00 98.75 74 GLY A O 1
ATOM 581 N N . LEU A 1 75 ? -9.991 4.523 11.869 1.00 98.94 75 LEU A N 1
ATOM 582 C CA . LEU A 1 75 ? -9.234 3.551 11.078 1.00 98.94 75 LEU A CA 1
ATOM 583 C C . LEU A 1 75 ? -9.378 3.855 9.580 1.00 98.94 75 LEU A C 1
ATOM 585 O O . LEU A 1 75 ? -10.489 4.060 9.097 1.00 98.94 75 LEU A O 1
ATOM 589 N N . VAL A 1 76 ? -8.277 3.857 8.829 1.00 98.94 76 VAL A N 1
ATOM 590 C CA . VAL A 1 76 ? -8.297 4.041 7.365 1.00 98.94 76 VAL A CA 1
ATOM 591 C C . VAL A 1 76 ? -7.574 2.879 6.694 1.00 98.94 76 VAL A C 1
ATOM 593 O O . VAL A 1 76 ? -6.437 2.582 7.034 1.00 98.94 76 VAL A O 1
ATOM 596 N N . GLY A 1 77 ? -8.209 2.190 5.748 1.00 98.88 77 GLY A N 1
ATOM 597 C CA . GLY A 1 77 ? -7.595 1.049 5.061 1.00 98.88 77 GLY A CA 1
ATOM 598 C C . GLY A 1 77 ? -7.425 1.279 3.563 1.00 98.88 77 GLY A C 1
ATOM 599 O O . GLY A 1 77 ? -8.421 1.508 2.882 1.00 98.88 77 GLY A O 1
ATOM 600 N N . LYS A 1 78 ? -6.201 1.149 3.025 1.00 98.88 78 LYS A N 1
ATOM 601 C CA . LYS A 1 78 ? -5.966 1.132 1.563 1.00 98.88 78 LYS A CA 1
ATOM 602 C C . LYS A 1 78 ? -6.748 -0.024 0.930 1.00 98.88 78 LYS A C 1
ATOM 604 O O . LYS A 1 78 ? -6.577 -1.174 1.343 1.00 98.88 78 LYS A O 1
ATOM 609 N N . GLY A 1 79 ? -7.598 0.278 -0.053 1.00 98.69 79 GLY A N 1
ATOM 610 C CA . GLY A 1 79 ? -8.511 -0.682 -0.678 1.00 98.69 79 GLY A CA 1
ATOM 611 C C . GLY A 1 79 ? -8.306 -0.881 -2.176 1.00 98.69 79 GLY A C 1
ATOM 612 O O . GLY A 1 79 ? -9.287 -0.962 -2.911 1.00 98.69 79 GLY A O 1
ATOM 613 N N . VAL A 1 80 ? -7.063 -0.972 -2.650 1.00 98.88 80 VAL A N 1
ATOM 614 C CA . VAL A 1 80 ? -6.808 -1.264 -4.067 1.00 98.88 80 VAL A CA 1
ATOM 615 C C . VAL A 1 80 ? -7.008 -2.760 -4.311 1.00 98.88 80 VAL A C 1
ATOM 617 O O . VAL A 1 80 ? -6.171 -3.592 -3.993 1.00 98.88 80 VAL A O 1
ATOM 620 N N . THR A 1 81 ? -8.182 -3.131 -4.811 1.00 98.75 81 THR A N 1
ATOM 621 C CA . THR A 1 81 ? -8.580 -4.539 -5.001 1.00 98.75 81 THR A CA 1
ATOM 622 C C . THR A 1 81 ? -7.753 -5.275 -6.051 1.00 98.75 81 THR A C 1
ATOM 624 O O . THR A 1 81 ? -7.599 -6.496 -5.972 1.00 98.75 81 THR A O 1
ATOM 627 N N . PHE A 1 82 ? -7.163 -4.525 -6.978 1.00 98.69 82 PHE A N 1
ATOM 628 C CA . PHE A 1 82 ? -6.100 -4.988 -7.849 1.00 98.69 82 PHE A CA 1
ATOM 629 C C . PHE A 1 82 ? -5.256 -3.809 -8.321 1.00 98.69 82 PHE A C 1
ATOM 631 O O . PHE A 1 82 ? -5.806 -2.794 -8.757 1.00 98.69 82 PHE A O 1
ATOM 638 N N . ASP A 1 83 ? -3.939 -3.965 -8.246 1.00 98.50 83 ASP A N 1
ATOM 639 C CA . ASP A 1 83 ? -2.973 -2.950 -8.649 1.00 98.50 83 ASP A CA 1
ATOM 640 C C . ASP A 1 83 ? -2.053 -3.479 -9.750 1.00 98.50 83 ASP A C 1
ATOM 642 O O . ASP A 1 83 ? -1.161 -4.291 -9.503 1.00 98.50 83 ASP A O 1
ATOM 646 N N . SER A 1 84 ? -2.258 -3.031 -10.986 1.00 98.19 84 SER A N 1
ATOM 647 C CA . SER A 1 84 ? -1.301 -3.286 -12.063 1.00 98.19 84 SER A CA 1
ATOM 648 C C . SER A 1 84 ? -0.275 -2.161 -12.211 1.00 98.19 84 SER A C 1
ATOM 650 O O . SER A 1 84 ? 0.558 -2.241 -13.108 1.00 98.19 84 SER A O 1
ATOM 652 N N . GLY A 1 85 ? -0.383 -1.095 -11.413 1.00 97.62 85 GLY A N 1
ATOM 653 C CA . GLY A 1 85 ? 0.391 0.141 -11.516 1.00 97.62 85 GLY A CA 1
ATOM 654 C C . GLY A 1 85 ? -0.157 1.202 -12.462 1.00 97.62 85 GLY A C 1
ATOM 655 O O . GLY A 1 85 ? 0.435 2.269 -12.613 1.00 97.62 85 GLY A O 1
ATOM 656 N N . GLY A 1 86 ? -1.302 0.965 -13.107 1.00 98.19 86 GLY A N 1
ATOM 657 C CA . GLY A 1 86 ? -1.860 1.914 -14.072 1.00 98.19 86 GLY A CA 1
ATOM 658 C C . GLY A 1 86 ? -0.998 2.038 -15.337 1.00 98.19 86 GLY A C 1
ATOM 659 O O . GLY A 1 86 ? -0.625 1.030 -15.934 1.00 98.19 86 GLY A O 1
ATOM 660 N N . ILE A 1 87 ? -0.712 3.271 -15.775 1.00 97.75 87 ILE A N 1
ATOM 661 C CA . ILE A 1 87 ? 0.150 3.551 -16.942 1.00 97.75 87 ILE A CA 1
ATOM 662 C C . ILE A 1 87 ? 1.617 3.195 -16.665 1.00 97.75 87 ILE A C 1
ATOM 664 O O . ILE A 1 87 ? 2.290 2.662 -17.548 1.00 97.75 87 ILE A O 1
ATOM 668 N N . SER A 1 88 ? 2.093 3.435 -15.445 1.00 94.81 88 SER A N 1
ATOM 669 C CA . SER A 1 88 ? 3.336 2.892 -14.891 1.00 94.81 88 SER A CA 1
ATOM 670 C C . SER A 1 88 ? 3.194 1.392 -14.611 1.00 94.81 88 SER A C 1
ATOM 672 O O . SER A 1 88 ? 3.197 0.943 -13.468 1.00 94.81 88 SER A O 1
ATOM 674 N N . LEU A 1 89 ? 2.989 0.610 -15.668 1.00 97.25 89 LEU A N 1
ATOM 675 C CA . LEU A 1 89 ? 2.649 -0.803 -15.564 1.00 97.25 89 LEU A CA 1
ATOM 676 C C . LEU A 1 89 ? 3.735 -1.584 -14.810 1.00 97.25 89 LEU A C 1
ATOM 678 O O . LEU A 1 89 ? 4.904 -1.575 -15.203 1.00 97.25 89 LEU A O 1
ATOM 682 N N . LYS A 1 90 ? 3.332 -2.318 -13.767 1.00 89.75 90 LYS A N 1
ATOM 683 C CA . LYS A 1 90 ? 4.218 -3.252 -13.069 1.00 89.75 90 LYS A CA 1
ATOM 684 C C . LYS A 1 90 ? 4.716 -4.342 -14.031 1.00 89.75 90 LYS A C 1
ATOM 686 O O . LYS A 1 90 ? 3.992 -4.738 -14.949 1.00 89.75 90 LYS A O 1
ATOM 691 N N . PRO A 1 91 ? 5.905 -4.919 -13.794 1.00 88.62 91 PRO A N 1
ATOM 692 C CA . PRO A 1 91 ? 6.319 -6.134 -14.482 1.00 88.62 91 PRO A CA 1
ATOM 693 C C . PRO A 1 91 ? 5.309 -7.271 -14.277 1.00 88.62 91 PRO A C 1
ATOM 695 O O . PRO A 1 91 ? 4.681 -7.384 -13.224 1.00 88.62 91 PRO A O 1
ATOM 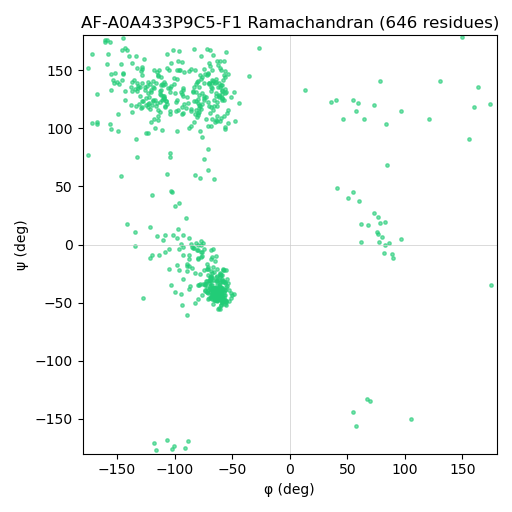698 N N . SER A 1 92 ? 5.179 -8.159 -15.265 1.00 87.81 92 SER A N 1
ATOM 699 C CA . SER A 1 92 ? 4.264 -9.311 -15.194 1.00 87.81 92 SER A CA 1
ATOM 700 C C . SER A 1 92 ? 4.570 -10.245 -14.017 1.00 87.81 92 SER A C 1
ATOM 702 O O . SER A 1 92 ? 3.664 -10.876 -13.463 1.00 87.81 92 SER A O 1
ATOM 704 N N . LEU A 1 93 ? 5.846 -10.345 -13.629 1.00 82.94 93 LEU A N 1
ATOM 705 C CA . LEU A 1 93 ? 6.285 -11.175 -12.515 1.00 82.94 93 LEU A CA 1
ATOM 706 C C . LEU A 1 93 ? 5.635 -10.694 -11.211 1.00 82.94 93 LEU A C 1
ATOM 708 O O . LEU A 1 93 ? 5.716 -9.527 -10.848 1.00 82.94 93 LEU A O 1
ATOM 712 N N . ASN A 1 94 ? 4.992 -11.614 -10.492 1.00 82.62 94 ASN A N 1
ATOM 713 C CA . ASN A 1 94 ? 4.288 -11.364 -9.228 1.00 82.62 94 ASN A CA 1
ATOM 714 C C . ASN A 1 94 ? 3.095 -10.388 -9.287 1.00 82.62 94 ASN A C 1
ATOM 716 O O . ASN A 1 94 ? 2.437 -10.209 -8.264 1.00 82.62 94 ASN A O 1
ATOM 720 N N . MET A 1 95 ? 2.716 -9.846 -10.451 1.00 93.44 95 MET A N 1
ATOM 721 C CA . MET A 1 95 ? 1.542 -8.963 -10.570 1.00 93.44 95 MET A CA 1
ATOM 722 C C . MET A 1 95 ? 0.248 -9.644 -10.089 1.00 93.44 95 MET A C 1
ATOM 724 O O . MET A 1 95 ? -0.618 -9.009 -9.498 1.00 93.44 95 MET A O 1
ATOM 728 N N . ALA A 1 96 ? 0.127 -10.969 -10.238 1.00 91.19 96 ALA A N 1
ATOM 729 C CA . ALA A 1 96 ? -1.015 -11.725 -9.714 1.00 91.19 96 ALA A CA 1
ATOM 730 C C . ALA A 1 96 ? -1.185 -11.610 -8.182 1.00 91.19 96 ALA A C 1
ATOM 732 O O . ALA A 1 96 ? -2.302 -11.743 -7.676 1.00 91.19 96 ALA A O 1
ATOM 733 N N . ALA A 1 97 ? -0.103 -11.355 -7.436 1.00 91.25 97 ALA A N 1
ATOM 734 C CA . ALA A 1 97 ? -0.151 -11.143 -5.991 1.00 91.25 97 ALA A CA 1
ATOM 735 C C . ALA A 1 97 ? -0.778 -9.789 -5.614 1.00 91.25 97 ALA A C 1
ATOM 737 O O . ALA A 1 97 ? -1.244 -9.636 -4.486 1.00 91.25 97 ALA A O 1
ATOM 738 N N . MET A 1 98 ? -0.881 -8.843 -6.557 1.00 96.00 98 MET A N 1
ATOM 739 C CA . MET A 1 98 ? -1.463 -7.513 -6.334 1.00 96.00 98 MET A CA 1
ATOM 740 C C . MET A 1 98 ? -2.976 -7.538 -6.075 1.00 96.00 98 MET A C 1
ATOM 742 O O . MET A 1 98 ? -3.543 -6.536 -5.658 1.00 96.00 98 MET A O 1
ATOM 746 N N . LYS A 1 99 ? -3.630 -8.708 -6.167 1.00 95.62 99 LYS A N 1
ATOM 747 C CA . LYS A 1 99 ? -4.941 -8.945 -5.522 1.00 95.62 99 LYS A CA 1
ATOM 748 C C . LYS A 1 99 ? -4.920 -8.674 -4.003 1.00 95.62 99 LYS A C 1
ATOM 750 O O . LYS A 1 99 ? -5.963 -8.503 -3.379 1.00 95.62 99 LYS A O 1
ATOM 755 N N . GLY A 1 100 ? -3.733 -8.717 -3.389 1.00 95.19 100 GLY A N 1
ATOM 756 C CA . GLY A 1 100 ? -3.497 -8.454 -1.971 1.00 95.19 100 GLY A CA 1
ATOM 757 C C . GLY A 1 100 ? -3.358 -6.971 -1.626 1.00 95.19 100 GLY A C 1
ATOM 758 O O . GLY A 1 100 ? -3.257 -6.648 -0.444 1.00 95.19 100 GLY A O 1
ATOM 759 N N . ASP A 1 101 ? -3.392 -6.068 -2.611 1.00 97.88 101 ASP A N 1
ATOM 760 C CA . ASP A 1 101 ? -3.135 -4.635 -2.407 1.00 97.88 101 ASP A CA 1
ATOM 761 C C . ASP A 1 101 ? -4.297 -3.861 -1.728 1.00 97.88 101 ASP A C 1
ATOM 763 O O . ASP A 1 101 ? -4.249 -2.669 -1.419 1.00 97.88 101 ASP A O 1
ATOM 767 N N . MET A 1 102 ? -5.348 -4.608 -1.395 1.00 98.19 102 MET A N 1
ATOM 768 C CA . MET A 1 102 ? -6.477 -4.229 -0.547 1.00 98.19 102 MET A CA 1
ATOM 769 C C . MET A 1 102 ? -6.298 -4.700 0.905 1.00 98.19 102 MET A C 1
ATOM 771 O O . MET A 1 102 ? -7.253 -4.720 1.690 1.00 98.19 102 MET A O 1
ATOM 775 N N . GLY A 1 103 ? -5.083 -5.117 1.279 1.00 97.88 103 GLY A N 1
ATOM 776 C CA . GLY A 1 103 ? -4.789 -5.691 2.591 1.00 97.88 103 GLY A CA 1
ATOM 777 C C . GLY A 1 103 ? -5.078 -4.743 3.753 1.00 97.88 103 GLY A C 1
ATOM 778 O O . GLY A 1 103 ? -5.530 -5.188 4.811 1.00 97.88 103 GLY A O 1
ATOM 779 N N . GLY A 1 104 ? -4.912 -3.436 3.536 1.00 98.56 104 GLY A N 1
ATOM 780 C CA . GLY A 1 104 ? -5.282 -2.400 4.499 1.00 98.56 104 GLY A CA 1
ATOM 781 C C . GLY A 1 104 ? -6.780 -2.395 4.802 1.00 98.56 104 GLY A C 1
ATOM 782 O O . GLY A 1 104 ? -7.187 -2.555 5.953 1.00 98.56 104 GLY A O 1
ATOM 783 N N . ALA A 1 105 ? -7.611 -2.292 3.763 1.00 98.81 105 ALA A N 1
ATOM 784 C CA . ALA A 1 105 ? -9.069 -2.327 3.876 1.00 98.81 105 ALA A CA 1
ATOM 785 C C . ALA A 1 105 ? -9.571 -3.641 4.494 1.00 98.81 105 ALA A C 1
ATOM 787 O O . ALA A 1 105 ? -10.433 -3.624 5.373 1.00 98.81 105 ALA A O 1
ATOM 788 N N . ALA A 1 106 ? -9.003 -4.782 4.089 1.00 98.44 106 ALA A N 1
ATOM 789 C CA . ALA A 1 106 ? -9.358 -6.087 4.646 1.00 98.44 106 ALA A CA 1
ATOM 790 C C . ALA A 1 106 ? -9.045 -6.190 6.145 1.00 98.44 106 ALA A C 1
ATOM 792 O O . ALA A 1 106 ? -9.855 -6.707 6.914 1.00 98.44 106 ALA A O 1
ATOM 793 N N . THR A 1 107 ? -7.883 -5.681 6.555 1.00 98.06 107 THR A N 1
ATOM 794 C CA . THR A 1 107 ? -7.447 -5.672 7.953 1.00 98.06 107 THR A CA 1
ATOM 795 C C . THR A 1 107 ? -8.344 -4.781 8.809 1.00 98.06 107 THR A C 1
ATOM 797 O O . THR A 1 107 ? -8.767 -5.190 9.889 1.00 98.06 107 THR A O 1
ATOM 800 N N . VAL A 1 108 ? -8.703 -3.593 8.313 1.00 98.50 108 VAL A N 1
ATOM 801 C CA . VAL A 1 108 ? -9.635 -2.685 8.99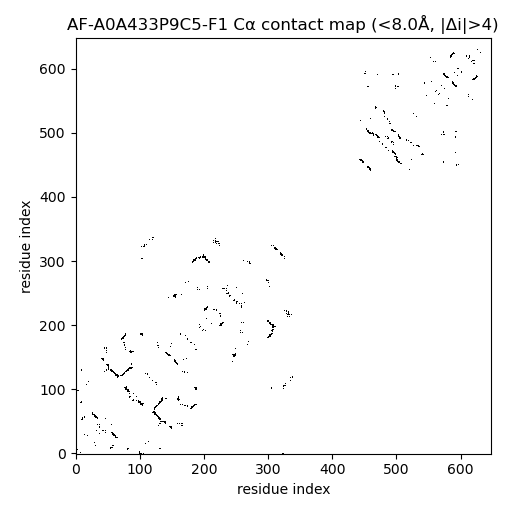6 1.00 98.50 108 VAL A CA 1
ATOM 802 C C . VAL A 1 108 ? -11.024 -3.312 9.131 1.00 98.50 108 VAL A C 1
ATOM 804 O O . VAL A 1 108 ? -11.573 -3.333 10.230 1.00 98.50 108 VAL A O 1
ATOM 807 N N . ALA A 1 109 ? -11.582 -3.885 8.061 1.00 98.62 109 ALA A N 1
ATOM 808 C CA . ALA A 1 109 ? -12.888 -4.546 8.115 1.00 98.62 109 ALA A CA 1
ATOM 809 C C . ALA A 1 109 ? -12.892 -5.747 9.083 1.00 98.62 109 ALA A C 1
ATOM 811 O O . ALA A 1 109 ? -13.819 -5.906 9.881 1.00 98.62 109 ALA A O 1
ATOM 812 N N . GLY A 1 110 ? -11.827 -6.557 9.067 1.00 98.19 110 GLY A N 1
ATOM 813 C CA . GLY A 1 110 ? -11.642 -7.664 10.007 1.00 98.19 110 GLY A CA 1
ATOM 814 C C . GLY A 1 110 ? -11.523 -7.199 11.461 1.00 98.19 110 GLY A C 1
ATOM 815 O O . GLY A 1 110 ? -12.119 -7.806 12.354 1.00 98.19 110 GLY A O 1
ATOM 816 N N . ALA A 1 111 ? -10.814 -6.093 11.704 1.00 98.56 111 ALA A N 1
ATOM 817 C CA . ALA A 1 111 ? -10.709 -5.496 13.030 1.00 98.56 111 ALA A CA 1
ATOM 818 C C . ALA A 1 111 ? -12.070 -4.987 13.521 1.00 98.56 111 ALA A C 1
ATOM 820 O O . ALA A 1 111 ? -12.445 -5.286 14.652 1.00 98.56 111 ALA A O 1
ATOM 821 N N . MET A 1 112 ? -12.847 -4.310 12.668 1.00 98.75 112 MET A N 1
ATOM 822 C CA . MET A 1 112 ? -14.200 -3.848 13.005 1.00 98.75 112 MET A CA 1
ATOM 823 C C . MET A 1 112 ? -15.131 -5.002 13.382 1.00 98.75 112 MET A C 1
ATOM 825 O O . MET A 1 112 ? -15.841 -4.907 14.383 1.00 98.75 112 MET A O 1
ATOM 829 N N . TYR A 1 113 ? -15.084 -6.119 12.647 1.00 98.62 113 TYR A N 1
ATOM 830 C CA . TYR A 1 113 ? -15.827 -7.328 13.012 1.00 98.62 113 TYR A CA 1
ATOM 831 C C . TYR A 1 113 ? -15.437 -7.834 14.409 1.00 98.62 113 TYR A C 1
ATOM 833 O O . TYR A 1 113 ? -16.308 -8.108 15.234 1.00 98.62 113 TYR A O 1
ATOM 841 N N . GLY A 1 114 ? -14.134 -7.929 14.700 1.00 98.38 114 GLY A N 1
ATOM 842 C CA . GLY A 1 114 ? -13.636 -8.372 16.004 1.00 98.38 114 GLY A CA 1
ATOM 843 C C . GLY A 1 114 ? -14.022 -7.434 17.151 1.00 98.38 114 GLY A C 1
ATOM 844 O O . GLY A 1 114 ? -14.513 -7.895 18.179 1.00 98.38 114 GLY A O 1
ATOM 845 N N . ILE A 1 115 ? -13.857 -6.124 16.957 1.00 98.69 115 ILE A N 1
ATOM 846 C CA . ILE A 1 115 ? -14.217 -5.074 17.921 1.00 98.69 115 ILE A CA 1
ATOM 847 C C . ILE A 1 115 ? -15.711 -5.143 18.261 1.00 98.69 115 ILE A C 1
ATOM 849 O O . ILE A 1 115 ? -16.069 -5.187 19.439 1.00 98.69 115 ILE A O 1
ATOM 853 N N . ALA A 1 116 ? -16.573 -5.218 17.242 1.00 98.50 116 ALA A N 1
ATOM 854 C CA . ALA A 1 116 ? -18.018 -5.288 17.429 1.00 98.50 116 ALA A CA 1
ATOM 855 C C . ALA A 1 116 ? -18.455 -6.600 18.094 1.00 98.50 116 ALA A C 1
ATOM 857 O O . ALA A 1 116 ? -19.261 -6.589 19.021 1.00 98.50 116 ALA A O 1
ATOM 858 N N . LYS A 1 117 ? -17.883 -7.742 17.688 1.00 98.19 117 LYS A N 1
ATOM 859 C CA . LYS A 1 117 ? -18.175 -9.046 18.311 1.00 98.19 117 LYS A CA 1
ATOM 860 C C . LYS A 1 117 ? -17.768 -9.122 19.779 1.00 98.19 117 LYS A C 1
ATOM 862 O O . LYS A 1 117 ? -18.411 -9.843 20.537 1.00 98.19 117 LYS A O 1
ATOM 867 N N . LEU A 1 118 ? -16.710 -8.415 20.168 1.00 98.12 118 LEU A N 1
ATOM 868 C CA . LEU A 1 118 ? -16.273 -8.320 21.560 1.00 98.12 118 LEU A CA 1
ATOM 869 C C . LEU A 1 118 ? -17.093 -7.313 22.377 1.00 98.12 118 LEU A C 1
ATOM 871 O O . LEU A 1 118 ? -16.954 -7.296 23.598 1.00 98.12 118 LEU A O 1
ATOM 875 N N . GLY A 1 119 ? -17.922 -6.483 21.735 1.00 97.75 119 GLY A N 1
ATOM 876 C CA . GLY A 1 119 ? -18.701 -5.453 22.416 1.00 97.75 119 GLY A CA 1
ATOM 877 C C . GLY A 1 119 ? -17.812 -4.442 23.143 1.00 97.75 119 GLY A C 1
ATOM 878 O O . GLY A 1 119 ? -18.131 -4.043 24.262 1.00 97.75 119 GLY A O 1
ATOM 879 N N . LEU A 1 120 ? -16.661 -4.077 22.557 1.00 98.00 120 LEU A N 1
ATOM 880 C CA . LEU A 1 120 ? -15.717 -3.173 23.220 1.00 98.00 120 LEU A CA 1
ATOM 881 C C . LEU A 1 120 ? -16.384 -1.815 23.513 1.00 98.00 120 LEU A C 1
ATOM 883 O O . LEU A 1 120 ? -17.067 -1.288 22.630 1.00 98.00 120 LEU A O 1
ATOM 887 N N . PRO A 1 121 ? -16.177 -1.219 24.703 1.00 97.25 121 PRO A N 1
ATOM 888 C CA . PRO A 1 121 ? -16.842 0.021 25.098 1.00 97.25 121 PRO A CA 1
ATOM 889 C C . PRO A 1 121 ? -16.134 1.260 24.518 1.00 97.25 121 PRO A C 1
ATOM 891 O O . PRO A 1 121 ? -15.616 2.097 25.251 1.00 97.25 121 PRO A O 1
ATOM 894 N N . ILE A 1 122 ? -16.048 1.348 23.189 1.00 97.88 122 ILE A N 1
ATOM 895 C CA . ILE A 1 122 ? -15.376 2.428 22.454 1.00 97.88 122 ILE A CA 1
ATOM 896 C C . ILE A 1 122 ? -16.116 2.738 21.148 1.00 97.88 122 ILE A C 1
ATOM 898 O O . ILE A 1 122 ? -16.674 1.843 20.512 1.00 97.88 122 ILE A O 1
ATOM 902 N N . ASN A 1 123 ? -16.109 4.006 20.732 1.00 98.56 123 ASN A N 1
ATOM 903 C CA . ASN A 1 123 ? -16.577 4.404 19.405 1.00 98.56 123 ASN A CA 1
ATOM 904 C C . ASN A 1 123 ? -15.451 4.222 18.383 1.00 98.56 123 ASN A C 1
ATOM 906 O O . ASN A 1 123 ? -14.336 4.696 18.599 1.00 98.56 123 ASN A O 1
ATOM 910 N N . VAL A 1 124 ? -15.732 3.570 17.257 1.00 98.75 124 VAL A N 1
ATOM 911 C CA . VAL A 1 124 ? -14.760 3.381 16.172 1.00 98.75 124 VAL A CA 1
ATOM 912 C C . VAL A 1 124 ? -15.415 3.728 14.845 1.00 98.75 124 VAL A C 1
ATOM 914 O O . VAL A 1 124 ? -16.517 3.269 14.553 1.00 98.75 124 VAL A O 1
ATOM 917 N N . VAL A 1 125 ? -14.730 4.525 14.031 1.00 98.81 125 VAL A N 1
ATOM 918 C CA . VAL A 1 125 ? -15.117 4.785 12.644 1.00 98.81 125 VAL A CA 1
ATOM 919 C C . VAL A 1 125 ? -13.992 4.309 11.747 1.00 98.81 125 VAL A C 1
ATOM 921 O O . VAL A 1 125 ? -12.849 4.743 11.876 1.00 98.81 125 VAL A O 1
ATOM 924 N N . ALA A 1 126 ? -14.328 3.416 10.831 1.00 98.88 126 ALA A N 1
ATOM 925 C CA . ALA A 1 126 ? -13.430 2.909 9.817 1.00 98.88 126 ALA A CA 1
ATOM 926 C C . ALA A 1 126 ? -13.865 3.400 8.438 1.00 98.88 126 ALA A C 1
ATOM 928 O O . ALA A 1 126 ? -15.053 3.360 8.117 1.00 98.88 126 ALA A O 1
ATOM 929 N N . VAL A 1 127 ? -12.911 3.815 7.607 1.00 98.94 127 VAL A N 1
ATOM 930 C CA . VAL A 1 127 ? -13.160 4.103 6.192 1.00 98.94 127 VAL A CA 1
ATOM 931 C C . VAL A 1 127 ? -12.172 3.378 5.290 1.00 98.94 127 VAL A C 1
ATOM 933 O O . VAL A 1 127 ? -11.031 3.115 5.673 1.00 98.94 127 VAL A O 1
ATOM 936 N N . ALA A 1 128 ? -12.602 3.069 4.074 1.00 98.94 128 ALA A N 1
ATOM 937 C CA . ALA A 1 128 ? -11.730 2.523 3.051 1.00 98.94 128 ALA A CA 1
ATOM 938 C C . ALA A 1 128 ? -12.120 3.080 1.665 1.00 98.94 128 ALA A C 1
ATOM 940 O O . ALA A 1 128 ? -13.284 2.955 1.272 1.00 98.94 128 ALA A O 1
ATOM 941 N N . PRO A 1 129 ? -11.183 3.704 0.925 1.00 98.88 129 PRO A N 1
ATOM 942 C CA . PRO A 1 129 ? -11.346 3.997 -0.496 1.00 98.88 129 PRO A CA 1
ATOM 943 C C . PRO A 1 129 ? -11.022 2.741 -1.318 1.00 98.88 129 PRO A C 1
ATOM 945 O O . PRO A 1 129 ? -9.896 2.238 -1.280 1.00 98.88 129 PRO A O 1
ATOM 948 N N . LEU A 1 130 ? -12.014 2.199 -2.025 1.00 98.94 130 LEU A N 1
ATOM 949 C CA . LEU A 1 130 ? -11.910 0.951 -2.782 1.00 98.94 130 LEU A CA 1
ATOM 950 C C . LEU A 1 130 ? -11.934 1.224 -4.282 1.00 98.94 130 LEU A C 1
ATOM 952 O O . LEU A 1 130 ? -12.876 1.828 -4.798 1.00 98.94 130 LEU A O 1
ATOM 956 N N . THR A 1 131 ? -10.922 0.728 -4.984 1.00 98.88 131 THR A N 1
ATOM 957 C CA . THR A 1 131 ? -10.799 0.844 -6.441 1.00 98.88 131 THR A CA 1
ATOM 958 C C . THR A 1 131 ? -9.922 -0.274 -7.005 1.00 98.88 131 THR A C 1
ATOM 960 O O . THR A 1 131 ? -9.331 -1.049 -6.254 1.00 98.88 131 THR A O 1
ATOM 963 N N . GLU A 1 132 ? -9.825 -0.367 -8.323 1.00 98.75 132 GLU A N 1
ATOM 964 C CA . GLU A 1 132 ? -8.686 -0.979 -9.011 1.00 98.75 132 GLU A CA 1
ATOM 965 C C . GLU A 1 132 ? -7.779 0.129 -9.572 1.00 98.75 132 GLU A C 1
ATOM 967 O O . GLU A 1 132 ? -8.247 1.248 -9.803 1.00 98.75 132 GLU A O 1
ATOM 972 N N . ASN A 1 133 ? -6.502 -0.181 -9.796 1.00 98.75 133 ASN A N 1
ATOM 973 C CA . ASN A 1 133 ? -5.552 0.670 -10.515 1.00 98.75 133 ASN A CA 1
ATOM 974 C C . ASN A 1 133 ? -5.097 -0.058 -11.785 1.00 98.75 133 ASN A C 1
ATOM 976 O O . ASN A 1 133 ? -4.277 -0.975 -11.721 1.00 98.75 133 ASN A O 1
ATOM 980 N N . LEU A 1 134 ? -5.684 0.309 -12.929 1.00 98.62 134 LEU A N 1
ATOM 981 C CA . LEU A 1 134 ? -5.530 -0.394 -14.209 1.00 98.62 134 LEU A CA 1
ATOM 982 C C . LEU A 1 134 ? -5.130 0.562 -15.344 1.00 98.62 134 LEU A C 1
ATOM 984 O O . LEU A 1 134 ? -5.614 1.697 -15.380 1.00 98.62 134 LEU A O 1
ATOM 988 N N . PRO A 1 135 ? -4.308 0.130 -16.321 1.00 98.06 135 PRO A N 1
ATOM 989 C CA . PRO A 1 135 ? -4.091 0.888 -17.542 1.00 98.06 135 PRO A CA 1
ATOM 990 C C . PRO A 1 135 ? -5.367 0.902 -18.385 1.00 98.06 135 PRO A C 1
ATOM 992 O O . PRO A 1 135 ? -6.000 -0.127 -18.624 1.00 98.06 135 PRO A O 1
ATOM 995 N N . SER A 1 136 ? -5.712 2.066 -18.918 1.00 97.69 136 SER A N 1
ATOM 996 C CA . SER A 1 136 ? -6.719 2.201 -19.967 1.00 97.69 136 SER A CA 1
ATOM 997 C C . SER A 1 136 ? -6.551 3.534 -20.689 1.00 97.69 136 SER A C 1
ATOM 999 O O . SER A 1 136 ? -5.766 4.386 -20.274 1.00 97.69 136 SER A O 1
ATOM 1001 N N . GLY A 1 137 ? -7.323 3.757 -21.756 1.00 97.75 137 GLY A N 1
ATOM 1002 C CA . GLY A 1 137 ? -7.351 5.055 -22.443 1.00 97.75 137 GLY A CA 1
ATOM 1003 C C . GLY A 1 137 ? -7.881 6.216 -21.586 1.00 97.75 137 GLY A C 1
ATOM 1004 O O . GLY A 1 137 ? -7.779 7.365 -22.007 1.00 97.75 137 GLY A O 1
ATOM 1005 N N . LEU A 1 138 ? -8.451 5.932 -20.409 1.00 97.25 138 LEU A N 1
ATOM 1006 C CA . LEU A 1 138 ? -8.948 6.928 -19.455 1.00 97.25 138 LEU A CA 1
ATOM 1007 C C . LEU A 1 138 ? -8.078 7.039 -18.198 1.00 97.25 138 LEU A C 1
ATOM 1009 O O . LEU A 1 138 ? -8.331 7.925 -17.382 1.00 97.25 138 LEU A O 1
ATOM 1013 N N . ALA A 1 139 ? -7.079 6.168 -18.039 1.00 97.94 139 ALA A N 1
ATOM 1014 C CA . ALA A 1 139 ? -6.238 6.136 -16.855 1.00 97.94 139 ALA A CA 1
ATOM 1015 C C . ALA A 1 139 ? -5.501 7.464 -16.640 1.00 97.94 139 ALA A C 1
ATOM 1017 O O . ALA A 1 139 ? -5.159 8.191 -17.582 1.00 97.94 139 ALA A O 1
ATOM 1018 N N . THR A 1 140 ? -5.242 7.766 -15.372 1.00 97.56 140 THR A N 1
ATOM 1019 C CA . THR A 1 140 ? -4.303 8.820 -14.991 1.00 97.56 140 THR A CA 1
ATOM 1020 C C . THR A 1 140 ? -2.938 8.562 -15.596 1.00 97.56 140 THR A C 1
ATOM 1022 O O . THR A 1 140 ? -2.528 7.417 -15.770 1.00 97.56 140 THR A O 1
ATOM 1025 N N . LYS A 1 141 ? -2.249 9.645 -15.944 1.00 97.81 141 LYS A N 1
ATOM 1026 C CA . LYS A 1 141 ? -0.949 9.614 -16.604 1.00 97.81 141 LYS A CA 1
ATOM 1027 C C . LYS A 1 141 ? 0.103 10.269 -15.713 1.00 97.81 141 LYS A C 1
ATOM 1029 O O . LYS A 1 141 ? -0.224 11.229 -15.012 1.00 97.81 141 LYS A O 1
ATOM 1034 N N . PRO A 1 142 ? 1.366 9.832 -15.815 1.00 97.75 142 PRO A N 1
ATOM 1035 C CA . PRO A 1 142 ? 2.497 10.632 -15.372 1.00 97.75 142 PRO A CA 1
ATOM 1036 C C . PRO A 1 142 ? 2.415 12.077 -15.903 1.00 97.75 142 PRO A C 1
ATOM 1038 O O . PRO A 1 142 ? 2.167 12.290 -17.092 1.00 97.75 142 PRO A O 1
ATOM 1041 N N . GLY A 1 143 ? 2.595 13.058 -15.022 1.00 95.81 143 GLY A N 1
ATOM 1042 C CA . GLY A 1 143 ? 2.458 14.495 -15.270 1.00 95.81 143 GLY A CA 1
ATOM 1043 C C . GLY A 1 143 ? 1.052 15.074 -15.052 1.00 95.81 143 GLY A C 1
ATOM 1044 O O . GLY A 1 143 ? 0.895 16.294 -15.095 1.00 95.81 143 GLY A O 1
ATOM 1045 N N . ASP A 1 144 ? 0.020 14.253 -14.813 1.00 98.44 144 ASP A N 1
ATOM 1046 C CA . ASP A 1 144 ? -1.303 14.774 -14.444 1.00 98.44 144 ASP A CA 1
ATOM 1047 C C . ASP A 1 144 ? -1.236 15.450 -13.059 1.00 98.44 144 ASP A C 1
ATOM 1049 O O . ASP A 1 144 ? -0.603 14.941 -12.135 1.00 98.44 144 ASP A O 1
ATOM 1053 N N . VAL A 1 145 ? -1.935 16.576 -12.889 1.00 98.69 145 VAL A N 1
ATOM 1054 C CA . VAL A 1 145 ? -2.076 17.257 -11.592 1.00 98.69 145 VAL A CA 1
ATOM 1055 C C . VAL A 1 145 ? -3.502 17.094 -11.082 1.00 98.69 145 VAL A C 1
ATOM 1057 O O . VAL A 1 145 ? -4.465 17.442 -11.769 1.00 98.69 145 VAL A O 1
ATOM 1060 N N . VAL A 1 146 ? -3.641 16.595 -9.856 1.00 98.25 146 VAL A N 1
ATOM 1061 C CA . VAL A 1 146 ? -4.931 16.373 -9.190 1.00 98.25 146 VAL A CA 1
ATOM 1062 C C . VAL A 1 146 ? -5.071 17.277 -7.977 1.00 98.25 146 VAL A C 1
ATOM 1064 O O . VAL A 1 146 ? -4.102 17.538 -7.272 1.00 98.25 146 VAL A O 1
ATOM 1067 N N . LYS A 1 147 ? -6.289 17.752 -7.705 1.00 98.50 147 LYS A N 1
ATOM 1068 C CA . LYS A 1 147 ? -6.588 18.554 -6.514 1.00 98.50 147 LYS A CA 1
ATOM 1069 C C . LYS A 1 147 ? -7.321 17.709 -5.481 1.00 98.50 147 LYS A C 1
ATOM 1071 O O . LYS A 1 147 ? -8.461 17.323 -5.710 1.00 98.50 147 LYS A O 1
ATOM 1076 N N . THR A 1 148 ? -6.674 17.432 -4.362 1.00 98.50 148 THR A N 1
ATOM 1077 C CA . THR A 1 148 ? -7.233 16.617 -3.274 1.00 98.50 148 THR A CA 1
ATOM 1078 C C . THR A 1 148 ? -8.381 17.312 -2.545 1.00 98.50 148 THR A C 1
ATOM 1080 O O . THR A 1 148 ? -8.571 18.528 -2.657 1.00 98.50 148 THR A O 1
ATOM 1083 N N . MET A 1 149 ? -9.105 16.541 -1.734 1.00 98.12 149 MET A N 1
ATOM 1084 C CA . MET A 1 149 ? -10.209 17.003 -0.895 1.00 98.12 149 MET A CA 1
ATOM 1085 C C . MET A 1 149 ? -9.789 18.124 0.071 1.00 98.12 149 MET A C 1
ATOM 1087 O O . MET A 1 149 ? -10.578 19.026 0.344 1.00 98.12 149 MET A O 1
ATOM 1091 N N . ASN A 1 150 ? -8.539 18.122 0.554 1.00 96.56 150 ASN A N 1
ATOM 1092 C CA . ASN A 1 150 ? -8.033 19.180 1.437 1.00 96.56 150 ASN A CA 1
ATOM 1093 C C . ASN A 1 150 ? -7.574 20.448 0.694 1.00 96.56 150 ASN A C 1
ATOM 1095 O O . ASN A 1 150 ? -7.101 21.398 1.317 1.00 96.56 150 ASN A O 1
ATOM 1099 N N . GLY A 1 151 ? -7.706 20.465 -0.634 1.00 97.56 151 GLY A N 1
ATOM 1100 C CA . GLY A 1 151 ? -7.371 21.592 -1.492 1.00 97.56 151 GLY A CA 1
ATOM 1101 C C . GLY A 1 151 ? -5.932 21.612 -2.009 1.00 97.56 151 GLY A C 1
ATOM 1102 O O . GLY A 1 151 ? -5.681 22.383 -2.937 1.00 97.56 151 GLY A O 1
ATOM 1103 N N . LYS A 1 152 ? -5.025 20.775 -1.485 1.00 97.50 152 LYS A N 1
ATOM 1104 C CA . LYS A 1 152 ? -3.649 20.640 -1.992 1.00 97.50 152 LYS A CA 1
ATOM 1105 C C . LYS A 1 152 ? -3.639 19.935 -3.346 1.00 97.50 152 LYS A C 1
ATOM 1107 O O . LYS A 1 152 ? -4.458 19.049 -3.613 1.00 97.50 152 LYS A O 1
ATOM 1112 N N . SER A 1 153 ? -2.697 20.316 -4.191 1.00 98.69 153 SER A N 1
ATOM 1113 C CA . SER A 1 153 ? -2.456 19.735 -5.507 1.00 98.69 153 SER A CA 1
ATOM 1114 C C . SER A 1 153 ? -1.330 18.698 -5.472 1.00 98.69 153 SER A C 1
ATOM 1116 O O . SER A 1 153 ? -0.349 18.858 -4.749 1.00 98.69 153 SER A O 1
ATOM 1118 N N . ILE A 1 154 ? -1.479 17.622 -6.246 1.00 98.81 154 ILE A N 1
ATOM 1119 C CA . ILE A 1 154 ? -0.480 16.559 -6.391 1.00 98.81 154 ILE A CA 1
ATOM 1120 C C . ILE A 1 154 ? -0.207 16.332 -7.876 1.00 98.81 154 ILE A C 1
ATOM 1122 O O . ILE A 1 154 ? -1.124 16.015 -8.630 1.00 98.81 154 ILE A O 1
ATOM 1126 N N . GLU A 1 155 ? 1.050 16.451 -8.282 1.00 98.62 155 GLU A N 1
ATOM 1127 C CA . GLU A 1 155 ? 1.570 15.934 -9.542 1.00 98.62 155 GLU A CA 1
ATOM 1128 C C . GLU A 1 155 ? 1.764 14.418 -9.422 1.00 98.62 155 GLU A C 1
ATOM 1130 O O . GLU A 1 155 ? 2.497 13.920 -8.561 1.00 98.62 155 GLU A O 1
ATOM 1135 N N . VAL A 1 156 ? 1.088 13.669 -10.285 1.00 98.56 156 VAL A N 1
ATOM 1136 C CA . VAL A 1 156 ? 1.233 12.220 -10.387 1.00 98.56 156 VAL A CA 1
ATOM 1137 C C . VAL A 1 156 ? 2.404 11.944 -11.313 1.00 98.56 156 VAL A C 1
ATOM 1139 O O . VAL A 1 156 ? 2.261 12.063 -12.519 1.00 98.56 156 VAL A O 1
ATOM 1142 N N . ALA A 1 157 ? 3.564 11.591 -10.774 1.00 96.69 157 ALA A N 1
ATOM 1143 C CA . ALA A 1 157 ? 4.735 11.231 -11.570 1.00 96.69 157 ALA A CA 1
ATOM 1144 C C . ALA A 1 157 ? 4.830 9.726 -11.828 1.00 96.69 157 ALA A C 1
ATOM 1146 O O . ALA A 1 157 ? 5.321 9.315 -12.874 1.00 96.69 157 ALA A O 1
ATOM 1147 N N . ASP A 1 158 ? 4.315 8.917 -10.903 1.00 97.00 158 ASP A N 1
ATOM 1148 C CA . ASP A 1 158 ? 4.241 7.468 -11.046 1.00 97.00 158 ASP A CA 1
ATOM 1149 C C . ASP A 1 158 ? 2.845 6.978 -10.646 1.00 97.00 158 ASP A C 1
ATOM 1151 O O . ASP A 1 158 ? 2.405 7.189 -9.513 1.00 97.00 158 ASP A O 1
ATOM 1155 N N . THR A 1 159 ? 2.122 6.348 -11.573 1.00 98.38 159 THR A N 1
ATOM 1156 C CA . THR A 1 159 ? 0.773 5.834 -11.298 1.00 98.38 159 THR A CA 1
ATOM 1157 C C . THR A 1 159 ? 0.780 4.545 -10.476 1.00 98.38 159 THR A C 1
ATOM 1159 O O . THR A 1 159 ? -0.289 4.130 -10.043 1.00 98.38 159 THR A O 1
ATOM 1162 N N . ASP A 1 160 ? 1.953 3.956 -10.217 1.00 97.25 160 ASP A N 1
ATOM 1163 C CA . ASP A 1 160 ? 2.163 2.838 -9.283 1.00 97.25 160 ASP A CA 1
ATOM 1164 C C . ASP A 1 160 ? 2.344 3.302 -7.824 1.00 97.25 160 ASP A C 1
ATOM 1166 O O . ASP A 1 160 ? 2.518 2.518 -6.893 1.00 97.25 160 ASP A O 1
ATOM 1170 N N . ALA A 1 161 ? 2.344 4.622 -7.608 1.00 97.75 161 ALA A N 1
ATOM 1171 C CA . ALA A 1 161 ? 2.274 5.248 -6.294 1.00 97.75 161 ALA A CA 1
ATOM 1172 C C . ALA A 1 161 ? 0.850 5.774 -6.022 1.00 97.75 161 ALA A C 1
ATOM 1174 O O . ALA A 1 161 ? 0.656 6.897 -5.548 1.00 97.75 161 ALA A O 1
ATOM 1175 N N . GLU A 1 162 ? -0.158 4.960 -6.326 1.00 98.62 162 GLU A N 1
ATOM 1176 C CA . GLU A 1 162 ? -1.591 5.251 -6.243 1.00 98.62 162 GLU A CA 1
ATOM 1177 C C . GLU A 1 162 ? -2.140 5.180 -4.816 1.00 98.62 162 GLU A C 1
ATOM 1179 O O . GLU A 1 162 ? -3.009 5.967 -4.436 1.00 98.62 162 GLU A O 1
ATOM 1184 N N . GLY A 1 163 ? -1.611 4.272 -3.988 1.00 98.62 163 GLY A N 1
ATOM 1185 C CA . GLY A 1 163 ? -2.157 3.997 -2.662 1.00 98.62 163 GLY A CA 1
ATOM 1186 C C . GLY A 1 163 ? -2.165 5.234 -1.770 1.00 98.62 163 GLY A C 1
ATOM 1187 O O . GLY A 1 163 ? -3.133 5.497 -1.060 1.00 98.62 163 GLY A O 1
ATOM 1188 N N . ARG A 1 164 ? -1.118 6.059 -1.861 1.00 98.56 164 ARG A N 1
ATOM 1189 C CA . ARG A 1 164 ? -1.040 7.318 -1.109 1.00 98.56 164 ARG A CA 1
ATOM 1190 C C . ARG A 1 164 ? -2.015 8.382 -1.619 1.00 98.56 164 ARG A C 1
ATOM 1192 O O . ARG A 1 164 ? -2.433 9.223 -0.834 1.00 98.56 164 ARG A O 1
ATOM 1199 N N . LEU A 1 165 ? -2.400 8.334 -2.898 1.00 98.81 165 LEU A N 1
ATOM 1200 C CA . LEU A 1 165 ? -3.375 9.257 -3.487 1.00 98.81 165 LEU A CA 1
ATOM 1201 C C . LEU A 1 165 ? -4.778 8.968 -2.956 1.00 98.81 165 LEU A C 1
ATOM 1203 O O . LEU A 1 165 ? -5.463 9.880 -2.501 1.00 98.81 165 LEU A O 1
ATOM 1207 N N . ILE A 1 166 ? -5.184 7.696 -2.946 1.00 98.88 166 ILE A N 1
ATOM 1208 C CA . ILE A 1 166 ? -6.508 7.322 -2.432 1.00 98.88 166 ILE A CA 1
ATOM 1209 C C . ILE A 1 166 ? -6.601 7.535 -0.912 1.00 98.88 166 ILE A C 1
ATOM 1211 O O . ILE A 1 166 ? -7.641 7.952 -0.401 1.00 98.88 166 ILE A O 1
ATOM 1215 N N . LEU A 1 167 ? -5.501 7.299 -0.185 1.00 98.94 167 LEU A N 1
ATOM 1216 C CA . LEU A 1 167 ? -5.427 7.530 1.258 1.00 98.94 167 LEU A CA 1
ATOM 1217 C C . LEU A 1 167 ? -5.434 9.017 1.616 1.00 98.94 167 LEU A C 1
ATOM 1219 O O . LEU A 1 167 ? -6.001 9.357 2.647 1.00 98.94 167 LEU A O 1
ATOM 1223 N N . ALA A 1 168 ? -4.856 9.895 0.791 1.00 98.81 168 ALA A N 1
ATOM 1224 C CA . ALA A 1 168 ? -4.860 11.339 1.029 1.00 98.81 168 ALA A CA 1
ATOM 1225 C C . ALA A 1 168 ? -6.290 11.881 1.203 1.00 98.81 168 ALA A C 1
ATOM 1227 O O . ALA A 1 168 ? -6.599 12.532 2.203 1.00 98.81 168 ALA A O 1
ATOM 1228 N N . ASP A 1 169 ? -7.193 11.539 0.281 1.00 98.88 169 ASP A N 1
ATOM 1229 C CA . ASP A 1 169 ? -8.596 11.952 0.369 1.00 98.88 169 ASP A CA 1
ATOM 1230 C C . ASP A 1 169 ? -9.329 11.261 1.536 1.00 98.88 169 ASP A C 1
ATOM 1232 O O . ASP A 1 169 ? -10.104 11.900 2.251 1.00 98.88 169 ASP A O 1
ATOM 1236 N N . ALA A 1 170 ? -9.058 9.975 1.792 1.00 98.88 170 ALA A N 1
ATOM 1237 C CA . ALA A 1 170 ? -9.709 9.224 2.869 1.00 98.88 170 ALA A CA 1
ATOM 1238 C C . ALA A 1 170 ? -9.297 9.680 4.283 1.00 98.88 170 ALA A C 1
ATOM 1240 O O . ALA A 1 170 ? -10.152 9.789 5.166 1.00 98.88 170 ALA A O 1
ATOM 1241 N N . LEU A 1 171 ? -8.010 9.970 4.500 1.00 98.88 171 LEU A N 1
ATOM 1242 C CA . LEU A 1 171 ? -7.473 10.516 5.752 1.00 98.88 171 LEU A CA 1
ATOM 1243 C C . LEU A 1 171 ? -8.092 11.877 6.056 1.00 98.88 171 LEU A C 1
ATOM 1245 O O . LEU A 1 171 ? -8.558 12.113 7.176 1.00 98.88 171 LEU A O 1
ATOM 1249 N N . TYR A 1 172 ? -8.145 12.757 5.055 1.00 98.75 172 TYR A N 1
ATOM 1250 C CA . TYR A 1 172 ? -8.737 14.072 5.234 1.00 98.75 172 TYR A CA 1
ATOM 1251 C C . TYR A 1 172 ? -10.240 13.982 5.496 1.00 98.75 172 TYR A C 1
ATOM 1253 O O . TYR A 1 172 ? -10.736 14.624 6.421 1.00 98.75 172 TYR A O 1
ATOM 1261 N N . TYR A 1 173 ? -10.967 13.139 4.757 1.00 98.81 173 TYR A N 1
ATOM 1262 C CA . TYR A 1 173 ? -12.386 12.891 5.008 1.00 98.81 173 TYR A CA 1
ATOM 1263 C C . TYR A 1 173 ? -12.641 12.430 6.442 1.00 98.81 173 TYR A C 1
ATOM 1265 O O . TYR A 1 173 ? -13.460 13.020 7.146 1.00 98.81 173 TYR A O 1
ATOM 1273 N N . LEU A 1 174 ? -11.921 11.402 6.901 1.00 98.69 174 LEU A N 1
ATOM 1274 C CA . LEU A 1 174 ? -12.135 10.846 8.231 1.00 98.69 174 LEU A CA 1
ATOM 1275 C C . LEU A 1 174 ? -11.818 11.872 9.331 1.00 98.69 174 LEU A C 1
ATOM 1277 O O . LEU A 1 174 ? -12.591 12.022 10.277 1.00 98.69 174 LEU A O 1
ATOM 1281 N N . THR A 1 175 ? -10.707 12.598 9.203 1.00 98.12 175 THR A N 1
ATOM 1282 C CA . THR A 1 175 ? -10.262 13.566 10.219 1.00 98.12 175 THR A CA 1
ATOM 1283 C C . THR A 1 175 ? -11.138 14.812 10.272 1.00 98.12 175 THR A C 1
ATOM 1285 O O . THR A 1 175 ? -11.498 15.246 11.364 1.00 98.12 175 THR A O 1
ATOM 1288 N N . SER A 1 176 ? -11.535 15.349 9.116 1.00 96.81 176 SER A N 1
ATOM 1289 C CA . SER A 1 176 ? -12.399 16.533 9.030 1.00 96.81 176 SER A CA 1
ATOM 1290 C C . SER A 1 176 ? -13.849 16.261 9.420 1.00 96.81 176 SER A C 1
ATOM 1292 O O . SER A 1 176 ? -14.504 17.145 9.965 1.00 96.81 176 SER A O 1
ATOM 1294 N N . LYS A 1 177 ? -14.361 15.050 9.171 1.00 97.38 177 LYS A N 1
ATOM 1295 C CA . LYS A 1 177 ? -15.760 14.710 9.453 1.00 97.38 177 LYS A CA 1
ATOM 1296 C C . LYS A 1 177 ? -15.994 14.217 10.878 1.00 97.38 177 LYS A C 1
ATOM 1298 O O . LYS A 1 177 ? -17.049 14.500 11.441 1.00 97.38 177 LYS A O 1
ATOM 1303 N N . PHE A 1 178 ? -15.065 13.438 11.434 1.00 97.06 178 PHE A N 1
ATOM 1304 C CA . PHE A 1 178 ? -15.296 12.709 12.687 1.00 97.06 178 PHE A CA 1
ATOM 1305 C C . PHE A 1 178 ? -14.433 13.176 13.861 1.00 97.06 178 PHE A C 1
ATOM 1307 O O . PHE A 1 178 ? -14.670 12.725 14.979 1.00 97.06 178 PHE A O 1
ATOM 1314 N N . GLU A 1 179 ? -13.445 14.047 13.621 1.00 95.56 179 GLU A N 1
ATOM 1315 C CA . GLU A 1 179 ? -12.535 14.596 14.641 1.00 95.56 179 GLU A CA 1
ATOM 1316 C C . GLU A 1 179 ? -12.044 13.562 15.685 1.00 95.56 179 GLU A C 1
ATOM 1318 O O . GLU A 1 179 ? -12.134 13.803 16.901 1.00 95.56 179 GLU A O 1
ATOM 1323 N N . PRO A 1 180 ? -11.558 12.389 15.240 1.00 96.62 180 PRO A N 1
ATOM 1324 C CA . PRO A 1 180 ? -11.223 11.275 16.119 1.00 96.62 180 PRO A CA 1
ATOM 1325 C C . PRO A 1 180 ? -10.102 11.635 17.099 1.00 96.62 180 PRO A C 1
ATOM 1327 O O . PRO A 1 180 ? -9.243 12.467 16.811 1.00 96.62 180 PRO A O 1
ATOM 1330 N N . HIS A 1 181 ? -10.050 10.957 18.248 1.00 94.88 181 HIS A N 1
ATOM 1331 C CA . HIS A 1 181 ? -8.942 11.154 19.195 1.00 94.88 181 HIS A CA 1
ATOM 1332 C C . HIS A 1 181 ? -7.613 10.618 18.635 1.00 94.88 181 HIS A C 1
ATOM 1334 O O . HIS A 1 181 ? -6.519 11.040 19.026 1.00 94.88 181 HIS A O 1
ATOM 1340 N N . SER A 1 182 ? -7.683 9.608 17.767 1.00 96.62 182 SER A N 1
ATOM 1341 C CA . SER A 1 182 ? -6.532 9.010 17.100 1.00 96.62 182 SER A CA 1
ATOM 1342 C C . SER A 1 182 ? -6.937 8.431 15.758 1.00 96.62 182 SER A C 1
ATOM 1344 O O . SER A 1 182 ? -8.048 7.926 15.626 1.00 96.62 182 SER A O 1
ATOM 1346 N N . VAL A 1 183 ? -6.027 8.473 14.792 1.00 98.56 183 VAL A N 1
ATOM 1347 C CA . VAL A 1 183 ? -6.199 7.880 13.465 1.00 98.56 183 VAL A CA 1
ATOM 1348 C C . VAL A 1 183 ? -5.075 6.899 13.207 1.00 98.56 183 VAL A C 1
ATOM 1350 O O . VAL A 1 183 ? -3.907 7.234 13.393 1.00 98.56 183 VAL A O 1
ATOM 1353 N N . ILE A 1 184 ? -5.434 5.699 12.771 1.00 98.88 184 ILE A N 1
ATOM 1354 C CA . ILE A 1 184 ? -4.483 4.703 12.295 1.00 98.88 184 ILE A CA 1
ATOM 1355 C C . ILE A 1 184 ? -4.858 4.358 10.864 1.00 98.88 184 ILE A C 1
ATOM 1357 O O . ILE A 1 184 ? -5.942 3.822 10.623 1.00 98.88 184 ILE A O 1
ATOM 1361 N N . ASP A 1 185 ? -3.970 4.646 9.921 1.00 98.88 185 ASP A N 1
ATOM 1362 C CA . ASP A 1 185 ? -4.108 4.144 8.562 1.00 98.88 185 ASP A CA 1
ATOM 1363 C C . ASP A 1 185 ? -3.213 2.928 8.318 1.00 98.88 185 ASP A C 1
ATOM 1365 O O . ASP A 1 185 ? -2.122 2.809 8.876 1.00 98.88 185 ASP A O 1
ATOM 1369 N N . ILE A 1 186 ? -3.723 1.979 7.535 1.00 98.81 186 ILE A N 1
ATOM 1370 C CA . ILE A 1 186 ? -3.090 0.692 7.261 1.00 98.81 186 ILE A CA 1
ATOM 1371 C C . ILE A 1 186 ? -3.078 0.472 5.756 1.00 98.81 186 ILE A C 1
ATOM 1373 O O . ILE A 1 186 ? -4.122 0.541 5.096 1.00 98.81 186 ILE A O 1
ATOM 1377 N N . ALA A 1 187 ? -1.903 0.171 5.207 1.00 98.81 187 ALA A N 1
ATOM 1378 C CA . ALA A 1 187 ? -1.745 0.032 3.769 1.00 98.81 187 ALA A CA 1
ATOM 1379 C C . ALA A 1 187 ? -0.600 -0.901 3.380 1.00 98.81 187 ALA A C 1
ATOM 1381 O O . ALA A 1 187 ? 0.470 -0.882 3.978 1.00 98.81 187 ALA A O 1
ATOM 1382 N N . THR A 1 188 ? -0.810 -1.685 2.329 1.00 97.81 188 THR A N 1
ATOM 1383 C CA . THR A 1 188 ? 0.256 -2.299 1.530 1.00 97.81 188 THR A CA 1
ATOM 1384 C C . THR A 1 188 ? 0.888 -1.204 0.670 1.00 97.81 188 THR A C 1
ATOM 1386 O O . THR A 1 188 ? 0.556 -1.053 -0.501 1.00 97.81 188 THR A O 1
ATOM 1389 N N . LEU A 1 189 ? 1.683 -0.317 1.278 1.00 97.81 189 LEU A N 1
ATOM 1390 C CA . LEU A 1 189 ? 1.965 0.974 0.646 1.00 97.81 189 LEU A CA 1
ATOM 1391 C C . LEU A 1 189 ? 3.247 0.982 -0.173 1.00 97.81 189 LEU A C 1
ATOM 1393 O O . LEU A 1 189 ? 3.265 1.581 -1.246 1.00 97.81 189 LEU A O 1
ATOM 1397 N N . THR A 1 190 ? 4.329 0.387 0.333 1.00 96.50 190 THR A N 1
ATOM 1398 C CA . THR A 1 190 ? 5.635 0.528 -0.316 1.00 96.50 190 THR A CA 1
ATOM 1399 C C . THR A 1 190 ? 6.416 -0.777 -0.385 1.00 96.50 190 THR A C 1
ATOM 1401 O O . THR A 1 190 ? 6.637 -1.451 0.619 1.00 96.50 190 THR A O 1
ATOM 1404 N N . GLY A 1 191 ? 6.958 -1.088 -1.569 1.00 91.62 191 GLY A N 1
ATOM 1405 C CA . GLY A 1 191 ? 7.952 -2.159 -1.714 1.00 91.62 191 GLY A CA 1
ATOM 1406 C C . GLY A 1 191 ? 9.222 -1.899 -0.889 1.00 91.62 191 GLY A C 1
ATOM 1407 O O . GLY A 1 191 ? 9.856 -2.832 -0.408 1.00 91.62 191 GLY A O 1
ATOM 1408 N N . ALA A 1 192 ? 9.552 -0.627 -0.634 1.00 93.81 192 ALA A N 1
ATOM 1409 C CA . ALA A 1 192 ? 10.658 -0.242 0.242 1.00 93.81 192 ALA A CA 1
ATOM 1410 C C . ALA A 1 192 ? 10.505 -0.780 1.679 1.00 93.81 192 ALA A C 1
ATOM 1412 O O . ALA A 1 192 ? 11.517 -1.067 2.319 1.00 93.81 192 ALA A O 1
ATOM 1413 N N . MET A 1 193 ? 9.274 -0.967 2.172 1.00 97.25 193 MET A N 1
ATOM 1414 C CA . MET A 1 193 ? 9.043 -1.535 3.500 1.00 97.25 193 MET A CA 1
ATOM 1415 C C . MET A 1 193 ? 9.353 -3.031 3.545 1.00 97.25 193 MET A C 1
ATOM 1417 O O . MET A 1 193 ? 9.978 -3.496 4.497 1.00 97.25 193 MET A O 1
ATOM 1421 N N . ASP A 1 194 ? 8.965 -3.774 2.503 1.00 93.31 194 ASP A N 1
ATOM 1422 C CA . ASP A 1 194 ? 9.321 -5.192 2.368 1.00 93.31 194 ASP A CA 1
ATOM 1423 C C . ASP A 1 194 ? 10.843 -5.367 2.295 1.00 93.31 194 ASP A C 1
ATOM 1425 O O . ASP A 1 194 ? 11.407 -6.197 3.001 1.00 93.31 194 ASP A O 1
ATOM 1429 N N . VAL A 1 195 ? 11.541 -4.508 1.544 1.00 93.25 195 VAL A N 1
ATOM 1430 C CA . VAL A 1 195 ? 13.013 -4.521 1.497 1.00 93.25 195 VAL A CA 1
ATOM 1431 C C . VAL A 1 195 ? 13.634 -4.225 2.869 1.00 93.25 195 VAL A C 1
ATOM 1433 O O . VAL A 1 195 ? 14.632 -4.843 3.232 1.00 93.25 195 VAL A O 1
ATOM 1436 N N . ALA A 1 196 ? 13.068 -3.290 3.639 1.00 95.12 196 ALA A N 1
ATOM 1437 C CA . ALA A 1 196 ? 13.638 -2.857 4.914 1.00 95.12 196 ALA A CA 1
ATOM 1438 C C . ALA A 1 196 ? 13.410 -3.851 6.067 1.00 95.12 196 ALA A C 1
ATOM 1440 O O . ALA A 1 196 ? 14.321 -4.083 6.860 1.00 95.12 196 ALA A O 1
ATOM 1441 N N . LEU A 1 197 ? 12.198 -4.404 6.193 1.00 96.31 197 LEU A N 1
ATOM 1442 C CA . LEU A 1 197 ? 11.779 -5.201 7.358 1.00 96.31 197 LEU A CA 1
ATOM 1443 C C . LEU A 1 197 ? 11.386 -6.648 7.017 1.00 96.31 197 LEU A C 1
ATOM 1445 O O . LEU A 1 197 ? 11.176 -7.466 7.924 1.00 96.31 197 LEU A O 1
ATOM 1449 N N . GLY A 1 198 ? 11.282 -6.980 5.729 1.00 92.50 198 GLY A N 1
ATOM 1450 C CA . GLY A 1 198 ? 10.797 -8.269 5.252 1.00 92.50 198 GLY A CA 1
ATOM 1451 C C . GLY A 1 198 ? 9.413 -8.615 5.802 1.00 92.50 198 GLY A C 1
ATOM 1452 O O . GLY A 1 198 ? 8.562 -7.761 6.036 1.00 92.50 198 GLY A O 1
ATOM 1453 N N . GLN A 1 199 ? 9.203 -9.904 6.076 1.00 91.44 199 GLN A N 1
ATOM 1454 C CA . GLN A 1 199 ? 7.899 -10.439 6.497 1.00 91.44 199 GLN A CA 1
ATOM 1455 C C . GLN A 1 199 ? 7.704 -10.508 8.018 1.00 91.44 199 GLN A C 1
ATOM 1457 O O . GLN A 1 199 ? 6.745 -11.114 8.510 1.00 91.44 199 GLN A O 1
ATOM 1462 N N . VAL A 1 200 ? 8.633 -9.938 8.788 1.00 91.88 200 VAL A N 1
ATOM 1463 C CA . VAL A 1 200 ? 8.624 -10.058 10.249 1.00 91.88 200 VAL A CA 1
ATOM 1464 C C . VAL A 1 200 ? 7.796 -8.937 10.864 1.00 91.88 200 VAL A C 1
ATOM 1466 O O . VAL A 1 200 ? 6.783 -9.222 11.505 1.00 91.88 200 VAL A O 1
ATOM 1469 N N . TYR A 1 201 ? 8.189 -7.686 10.629 1.00 96.31 201 TYR A N 1
ATOM 1470 C CA . TYR A 1 201 ? 7.595 -6.500 11.244 1.00 96.31 201 TYR A CA 1
ATOM 1471 C C . TYR A 1 201 ? 6.781 -5.697 10.229 1.00 96.31 201 TYR A C 1
ATOM 1473 O O . TYR A 1 201 ? 7.248 -5.476 9.115 1.00 96.31 201 TYR A O 1
ATOM 1481 N N . ALA A 1 202 ? 5.606 -5.200 10.627 1.00 98.12 202 ALA A N 1
ATOM 1482 C CA . ALA A 1 202 ? 5.005 -4.076 9.906 1.00 98.12 202 ALA A CA 1
ATOM 1483 C C . ALA A 1 202 ? 5.676 -2.772 10.360 1.00 98.12 202 ALA A C 1
ATOM 1485 O O . ALA A 1 202 ? 5.974 -2.606 11.550 1.00 98.12 202 ALA A O 1
ATOM 1486 N N . GLY A 1 203 ? 5.920 -1.853 9.430 1.00 98.56 203 GLY A N 1
ATOM 1487 C CA . GLY A 1 203 ? 6.550 -0.574 9.744 1.00 98.56 203 GLY A CA 1
ATOM 1488 C C . GLY A 1 203 ? 5.523 0.443 10.224 1.00 98.56 203 GLY A C 1
ATOM 1489 O O . GLY A 1 203 ? 4.488 0.621 9.591 1.00 98.56 203 GLY A O 1
ATOM 1490 N N . VAL A 1 204 ? 5.809 1.124 11.333 1.00 98.81 204 VAL A N 1
ATOM 1491 C CA . VAL A 1 204 ? 4.916 2.115 11.943 1.00 98.81 204 VAL A CA 1
ATOM 1492 C C . VAL A 1 204 ? 5.577 3.483 11.969 1.00 98.81 204 VAL A C 1
ATOM 1494 O O . VAL A 1 204 ? 6.634 3.660 12.572 1.00 98.81 204 VAL A O 1
ATOM 1497 N N . PHE A 1 205 ? 4.908 4.470 11.387 1.00 98.62 205 PHE A N 1
ATOM 1498 C CA . PHE A 1 205 ? 5.260 5.884 11.471 1.00 98.62 205 PHE A CA 1
ATOM 1499 C C . PHE A 1 205 ? 4.214 6.585 12.321 1.00 98.62 205 PHE A C 1
ATOM 1501 O O . PHE A 1 205 ? 3.029 6.318 12.173 1.00 98.62 205 PHE A O 1
ATOM 1508 N N . THR A 1 206 ? 4.618 7.472 13.223 1.00 97.25 206 THR A N 1
ATOM 1509 C CA . THR A 1 206 ? 3.666 8.156 14.106 1.00 97.25 206 THR A CA 1
ATOM 1510 C C . THR A 1 206 ? 4.222 9.479 14.594 1.00 97.25 206 THR A C 1
ATOM 1512 O O . THR A 1 206 ? 5.427 9.610 14.821 1.00 97.25 206 THR A O 1
ATOM 1515 N N . ASN A 1 207 ? 3.330 10.452 14.777 1.00 93.19 207 ASN A N 1
ATOM 1516 C CA . ASN A 1 207 ? 3.642 11.735 15.406 1.00 93.19 207 ASN A CA 1
ATOM 1517 C C . ASN A 1 207 ? 3.558 11.691 16.942 1.00 93.19 207 ASN A C 1
ATOM 1519 O O . ASN A 1 207 ? 3.803 12.705 17.584 1.00 93.19 207 ASN A O 1
ATOM 1523 N N . SER A 1 208 ? 3.175 10.556 17.532 1.00 93.44 208 SER A N 1
ATOM 1524 C CA . SER A 1 208 ? 2.888 10.437 18.961 1.00 93.44 208 SER A CA 1
ATOM 1525 C C . SER A 1 208 ? 3.600 9.238 19.583 1.00 93.44 208 SER A C 1
ATOM 1527 O O . SER A 1 208 ? 3.345 8.086 19.218 1.00 93.44 208 SER A O 1
ATOM 1529 N N . ASP A 1 209 ? 4.445 9.509 20.582 1.00 90.56 209 ASP A N 1
ATOM 1530 C CA . ASP A 1 209 ? 5.110 8.478 21.389 1.00 90.56 209 ASP A CA 1
ATOM 1531 C C . ASP A 1 209 ? 4.100 7.633 22.170 1.00 90.56 209 ASP A C 1
ATOM 1533 O O . ASP A 1 209 ? 4.199 6.409 22.201 1.00 90.56 209 ASP A O 1
ATOM 1537 N N . ALA A 1 210 ? 3.069 8.264 22.739 1.00 90.44 210 ALA A N 1
ATOM 1538 C CA . ALA A 1 210 ? 2.008 7.552 23.447 1.00 90.44 210 ALA A CA 1
ATOM 1539 C C . ALA A 1 210 ? 1.276 6.560 22.526 1.00 90.44 210 ALA A C 1
ATOM 1541 O O . ALA A 1 210 ? 1.048 5.412 22.910 1.00 90.44 210 ALA A O 1
ATOM 1542 N N . LEU A 1 211 ? 0.951 6.977 21.294 1.00 94.81 211 LEU A N 1
ATOM 1543 C CA . LEU A 1 211 ? 0.333 6.091 20.304 1.00 94.81 211 LEU A CA 1
ATOM 1544 C C . LEU A 1 211 ? 1.276 4.946 19.901 1.00 94.81 211 LEU A C 1
ATOM 1546 O O . LEU A 1 211 ? 0.835 3.801 19.821 1.00 94.81 211 LEU A O 1
ATOM 1550 N N . TRP A 1 212 ? 2.573 5.226 19.714 1.00 96.88 212 TRP A N 1
ATOM 1551 C CA . TRP A 1 212 ? 3.584 4.189 19.472 1.00 96.88 212 TRP A CA 1
ATOM 1552 C C . TRP A 1 212 ? 3.600 3.137 20.585 1.00 96.88 212 TRP A C 1
ATOM 1554 O O . TRP A 1 212 ? 3.523 1.943 20.301 1.00 96.88 212 TRP A O 1
ATOM 1564 N N . HIS A 1 213 ? 3.677 3.558 21.848 1.00 95.38 213 HIS A N 1
ATOM 1565 C CA . HIS A 1 213 ? 3.757 2.631 22.976 1.00 95.38 213 HIS A CA 1
ATOM 1566 C C . HIS A 1 213 ? 2.512 1.747 23.092 1.00 95.38 213 HIS A C 1
ATOM 1568 O O . HIS A 1 213 ? 2.642 0.545 23.322 1.00 95.38 213 HIS A O 1
ATOM 1574 N N . GLN A 1 214 ? 1.320 2.311 22.871 1.00 96.12 214 GLN A N 1
ATOM 1575 C CA . GLN A 1 214 ? 0.068 1.551 22.858 1.00 96.12 214 GLN A CA 1
ATOM 1576 C C . GLN A 1 214 ? 0.040 0.510 21.725 1.00 96.12 214 GLN A C 1
ATOM 1578 O O . GLN A 1 214 ? -0.318 -0.644 21.961 1.00 96.12 214 GLN A O 1
ATOM 1583 N N . LEU A 1 215 ? 0.460 0.887 20.511 1.00 97.62 215 LEU A N 1
ATOM 1584 C CA . LEU A 1 215 ? 0.553 -0.032 19.370 1.00 97.62 215 LEU A CA 1
ATOM 1585 C C . LEU A 1 215 ? 1.578 -1.144 19.611 1.00 97.62 215 LEU A C 1
ATOM 1587 O O . LEU A 1 215 ? 1.290 -2.314 19.367 1.00 97.62 215 LEU A O 1
ATOM 1591 N N . ASN A 1 216 ? 2.759 -0.796 20.122 1.00 96.81 216 ASN A N 1
ATOM 1592 C CA . ASN A 1 216 ? 3.821 -1.757 20.401 1.00 96.81 216 ASN A CA 1
ATOM 1593 C C . ASN A 1 216 ? 3.418 -2.757 21.499 1.00 96.81 216 ASN A C 1
ATOM 1595 O O . ASN A 1 216 ? 3.712 -3.947 21.395 1.00 96.81 216 ASN A O 1
ATOM 1599 N N . LEU A 1 217 ? 2.691 -2.300 22.525 1.00 96.31 217 LEU A N 1
ATOM 1600 C CA . LEU A 1 217 ? 2.135 -3.180 23.552 1.00 96.31 217 LEU A CA 1
ATOM 1601 C C . LEU A 1 217 ? 1.109 -4.159 22.959 1.00 96.31 217 LEU A C 1
ATOM 1603 O O . LEU A 1 217 ? 1.208 -5.362 23.195 1.00 96.31 217 LEU A O 1
ATOM 1607 N N . ALA A 1 218 ? 0.165 -3.670 22.148 1.00 97.25 218 ALA A N 1
ATOM 1608 C CA . ALA A 1 218 ? -0.820 -4.520 21.477 1.00 97.25 218 ALA A CA 1
ATOM 1609 C C . ALA A 1 218 ? -0.158 -5.575 20.569 1.00 97.25 218 ALA A C 1
ATOM 1611 O O . ALA A 1 218 ? -0.551 -6.746 20.558 1.00 97.25 218 ALA A O 1
ATOM 1612 N N . ALA A 1 219 ? 0.891 -5.177 19.851 1.00 95.31 219 ALA A N 1
ATOM 1613 C CA . ALA A 1 219 ? 1.684 -6.054 18.998 1.00 95.31 219 ALA A CA 1
ATOM 1614 C C . ALA A 1 219 ? 2.404 -7.159 19.785 1.00 95.31 219 ALA A C 1
ATOM 1616 O O . ALA A 1 219 ? 2.384 -8.327 19.382 1.00 95.31 219 ALA A O 1
ATOM 1617 N N . ALA A 1 220 ? 2.991 -6.817 20.936 1.00 94.56 220 ALA A N 1
ATOM 1618 C CA . ALA A 1 220 ? 3.646 -7.778 21.819 1.00 94.56 220 ALA A CA 1
ATOM 1619 C C . ALA A 1 220 ? 2.658 -8.819 22.374 1.00 94.56 220 ALA A C 1
ATOM 1621 O O . ALA A 1 220 ? 2.957 -10.013 22.380 1.00 94.56 220 ALA A O 1
ATOM 1622 N N . LEU A 1 221 ? 1.457 -8.388 22.777 1.00 95.75 221 LEU A N 1
ATOM 1623 C CA . LEU A 1 221 ? 0.420 -9.270 23.330 1.00 95.75 221 LEU A CA 1
ATOM 1624 C C . LEU A 1 221 ? -0.173 -10.234 22.294 1.00 95.75 221 LEU A C 1
ATOM 1626 O O . LEU A 1 221 ? -0.623 -11.324 22.644 1.00 95.75 221 LEU A O 1
ATOM 1630 N N . THR A 1 222 ? -0.163 -9.857 21.016 1.00 93.94 222 THR A N 1
ATOM 1631 C CA . THR A 1 222 ? -0.801 -10.630 19.938 1.00 93.94 222 THR A CA 1
ATOM 1632 C C . THR A 1 222 ? 0.183 -11.390 19.054 1.00 93.94 222 THR A C 1
ATOM 1634 O O . THR A 1 222 ? -0.240 -12.177 18.202 1.00 93.94 222 THR A O 1
ATOM 1637 N N . SER A 1 223 ? 1.492 -11.221 19.278 1.00 90.94 223 SER A N 1
ATOM 1638 C CA . SER A 1 223 ? 2.548 -11.763 18.410 1.00 90.94 223 SER A CA 1
ATOM 1639 C C . SER A 1 223 ? 2.371 -11.324 16.955 1.00 90.94 223 SER A C 1
ATOM 1641 O O . SER A 1 223 ? 2.431 -12.132 16.027 1.00 90.94 223 SER A O 1
ATOM 1643 N N . ASP A 1 224 ? 2.096 -10.040 16.765 1.00 92.50 224 ASP A N 1
ATOM 1644 C CA . ASP A 1 224 ? 1.959 -9.424 15.453 1.00 92.50 224 ASP A CA 1
ATOM 1645 C C . ASP A 1 224 ? 2.775 -8.125 15.433 1.00 92.50 224 ASP A C 1
ATOM 1647 O O . ASP A 1 224 ? 2.241 -7.031 15.635 1.00 92.50 224 ASP A O 1
ATOM 1651 N N . PRO A 1 225 ? 4.112 -8.278 15.342 1.00 94.81 225 PRO A N 1
ATOM 1652 C CA . PRO A 1 225 ? 5.057 -7.262 15.775 1.00 94.81 225 PRO A CA 1
ATOM 1653 C C . PRO A 1 225 ? 5.140 -6.055 14.834 1.00 94.81 225 PRO A C 1
ATOM 1655 O O . PRO A 1 225 ? 5.067 -6.175 13.608 1.00 94.81 225 PRO A O 1
ATOM 1658 N N . PHE A 1 226 ? 5.384 -4.896 15.444 1.00 98.31 226 PHE A N 1
ATOM 1659 C CA . PHE A 1 226 ? 5.611 -3.617 14.778 1.00 98.31 226 PHE A CA 1
ATOM 1660 C C . PHE A 1 226 ? 7.038 -3.125 14.981 1.00 98.31 226 PHE A C 1
ATOM 1662 O O . PHE A 1 226 ? 7.650 -3.388 16.015 1.00 98.31 226 PHE A O 1
ATOM 1669 N N . TRP A 1 227 ? 7.552 -2.382 14.005 1.00 98.44 227 TRP A N 1
ATOM 1670 C CA . TRP A 1 227 ? 8.810 -1.657 14.126 1.00 98.44 227 TRP A CA 1
ATOM 1671 C C . TRP A 1 227 ? 8.576 -0.166 13.914 1.00 98.44 227 TRP A C 1
ATOM 1673 O O . TRP A 1 227 ? 7.930 0.227 12.943 1.00 98.44 227 TRP A O 1
ATOM 1683 N N . ARG A 1 228 ? 9.094 0.677 14.814 1.00 98.44 228 ARG A N 1
ATOM 1684 C CA . ARG A 1 228 ? 8.951 2.128 14.678 1.00 98.44 228 ARG A CA 1
ATOM 1685 C C . ARG A 1 228 ? 9.937 2.650 13.646 1.00 98.44 228 ARG A C 1
ATOM 1687 O O . ARG A 1 228 ? 11.147 2.556 13.830 1.00 98.44 228 ARG A O 1
ATOM 1694 N N . MET A 1 229 ? 9.402 3.242 12.593 1.00 98.38 229 MET A N 1
ATOM 1695 C CA . MET A 1 229 ? 10.159 3.868 11.522 1.00 98.38 229 MET A CA 1
ATOM 1696 C C . MET A 1 229 ? 10.312 5.376 11.777 1.00 98.38 229 MET A C 1
ATOM 1698 O O . MET A 1 229 ? 9.450 5.987 12.422 1.00 98.38 229 MET A O 1
ATOM 1702 N N . PRO A 1 230 ? 11.406 6.001 11.305 1.00 95.88 230 PRO A N 1
ATOM 1703 C CA . PRO A 1 230 ? 11.635 7.426 11.505 1.00 95.88 230 PRO A CA 1
ATOM 1704 C C . PRO A 1 230 ? 10.660 8.275 10.679 1.00 95.88 230 PRO A C 1
ATOM 1706 O O . PRO A 1 230 ? 10.421 8.007 9.504 1.00 95.88 230 PRO A O 1
ATOM 1709 N N . LEU A 1 231 ? 10.148 9.348 11.284 1.00 91.94 231 LEU A N 1
ATOM 1710 C CA . LEU A 1 231 ? 9.300 10.348 10.638 1.00 91.94 231 LEU A CA 1
ATOM 1711 C C . LEU A 1 231 ? 9.952 11.725 10.807 1.00 91.94 231 LEU A C 1
ATOM 1713 O O . LEU A 1 231 ? 9.801 12.368 11.843 1.00 91.94 231 LEU A O 1
ATOM 1717 N N . HIS A 1 232 ? 10.706 12.152 9.796 1.00 90.50 232 HIS A N 1
ATOM 1718 C CA . HIS A 1 232 ? 11.455 13.411 9.794 1.00 90.50 232 HIS A CA 1
ATOM 1719 C C . HIS A 1 232 ? 10.968 14.335 8.663 1.00 90.50 232 HIS A C 1
ATOM 1721 O O . HIS A 1 232 ? 10.716 13.829 7.565 1.00 90.50 232 HIS A O 1
ATOM 1727 N N . PRO A 1 233 ? 10.866 15.665 8.876 1.00 86.69 233 PRO A N 1
ATOM 1728 C CA . PRO A 1 233 ? 10.428 16.611 7.843 1.00 86.69 233 PRO A CA 1
ATOM 1729 C C . PRO A 1 233 ? 11.235 16.544 6.539 1.00 86.69 233 PRO A C 1
ATOM 1731 O O . PRO A 1 233 ? 10.686 16.766 5.463 1.00 86.69 233 PRO A O 1
ATOM 1734 N N . ASP A 1 234 ? 12.517 16.178 6.611 1.00 91.81 234 ASP A N 1
ATOM 1735 C CA . ASP A 1 234 ? 13.374 16.077 5.423 1.00 91.81 234 ASP A CA 1
ATOM 1736 C C . ASP A 1 234 ? 12.920 15.016 4.420 1.00 91.81 234 ASP A C 1
ATOM 1738 O O . ASP A 1 234 ? 13.142 15.193 3.226 1.00 91.81 234 ASP A O 1
ATOM 1742 N N . TYR A 1 235 ? 12.225 13.962 4.859 1.00 93.88 235 TYR A N 1
ATOM 1743 C CA . TYR A 1 235 ? 11.683 12.964 3.933 1.00 93.88 235 TYR A CA 1
ATOM 1744 C C . TYR A 1 235 ? 10.574 13.524 3.035 1.00 93.88 235 TYR A C 1
ATOM 1746 O O . TYR A 1 235 ? 10.287 12.950 1.989 1.00 93.88 235 TYR A O 1
ATOM 1754 N N . LEU A 1 236 ? 9.965 14.651 3.418 1.00 95.19 236 LEU A N 1
ATOM 1755 C CA . LEU A 1 236 ? 8.946 15.327 2.621 1.00 95.19 236 LEU A CA 1
ATOM 1756 C C . LEU A 1 236 ? 9.546 16.274 1.573 1.00 95.19 236 LEU A C 1
ATOM 1758 O O . LEU A 1 236 ? 8.863 16.611 0.609 1.00 95.19 236 LEU A O 1
ATOM 1762 N N . LYS A 1 237 ? 10.805 16.710 1.735 1.00 94.06 237 LYS A N 1
ATOM 1763 C CA . LYS A 1 237 ? 11.445 17.690 0.839 1.00 94.06 237 LYS A CA 1
ATOM 1764 C C . LYS A 1 237 ? 11.434 17.247 -0.633 1.00 94.06 237 LYS A C 1
ATOM 1766 O O . LYS A 1 237 ? 10.986 18.051 -1.448 1.00 94.06 237 LYS A O 1
ATOM 1771 N N . PRO A 1 238 ? 11.819 16.004 -0.994 1.00 91.12 238 PRO A N 1
ATOM 1772 C CA . PRO A 1 238 ? 11.755 15.554 -2.388 1.00 91.12 238 PRO A CA 1
ATOM 1773 C C . PRO A 1 238 ? 10.324 15.558 -2.934 1.00 91.12 238 PRO A C 1
ATOM 1775 O O . PRO A 1 238 ? 10.088 15.917 -4.081 1.00 91.12 238 PRO A O 1
ATOM 1778 N N . MET A 1 239 ? 9.345 15.244 -2.084 1.00 94.62 239 MET A N 1
ATOM 1779 C CA . MET A 1 239 ? 7.935 15.220 -2.472 1.00 94.62 239 MET A CA 1
ATOM 1780 C C . MET A 1 239 ? 7.317 16.618 -2.604 1.00 94.62 239 MET A C 1
ATOM 1782 O O . MET A 1 239 ? 6.215 16.732 -3.120 1.00 94.62 239 MET A O 1
ATOM 1786 N N . ARG A 1 240 ? 8.009 17.683 -2.180 1.00 95.69 240 ARG A N 1
ATOM 1787 C CA . ARG A 1 240 ? 7.641 19.094 -2.416 1.00 95.69 240 ARG A CA 1
ATOM 1788 C C . ARG A 1 240 ? 8.382 19.713 -3.606 1.00 95.69 240 ARG A C 1
ATOM 1790 O O . ARG A 1 240 ? 8.264 20.909 -3.840 1.00 95.69 240 ARG A O 1
ATOM 1797 N N . ALA A 1 241 ? 9.163 18.925 -4.346 1.00 90.44 241 ALA A N 1
ATOM 1798 C CA . ALA A 1 241 ? 9.979 19.427 -5.450 1.00 90.44 241 ALA A CA 1
ATOM 1799 C C . ALA A 1 241 ? 9.195 19.650 -6.758 1.00 90.44 241 ALA A C 1
ATOM 1801 O O . ALA A 1 241 ? 9.795 20.065 -7.751 1.00 90.44 241 ALA A O 1
ATOM 1802 N N . SER A 1 242 ? 7.882 19.378 -6.783 1.00 93.44 242 SER A N 1
ATOM 1803 C CA . SER A 1 242 ? 7.051 19.674 -7.954 1.00 93.44 242 SER A CA 1
ATOM 1804 C C . SER A 1 242 ? 7.098 21.166 -8.279 1.00 93.44 242 SER A C 1
ATOM 1806 O O . SER A 1 242 ? 7.003 22.022 -7.402 1.00 93.44 242 SER A O 1
ATOM 1808 N N . ILE A 1 243 ? 7.219 21.479 -9.567 1.00 94.81 243 ILE A N 1
ATOM 1809 C CA . ILE A 1 243 ? 7.169 22.856 -10.075 1.00 94.81 243 ILE A CA 1
ATOM 1810 C C . ILE A 1 243 ? 5.756 23.277 -10.507 1.00 94.81 243 ILE A C 1
ATOM 1812 O O . ILE A 1 243 ? 5.542 24.444 -10.834 1.00 94.81 243 ILE A O 1
ATOM 1816 N N . VAL A 1 244 ? 4.803 22.338 -10.548 1.00 96.38 244 VAL A N 1
ATOM 1817 C CA . VAL A 1 244 ? 3.431 22.546 -11.054 1.00 96.38 244 VAL A CA 1
ATOM 1818 C C . VAL A 1 244 ? 2.337 22.247 -10.025 1.00 96.38 244 VAL A C 1
ATOM 1820 O O . VAL A 1 244 ? 1.178 22.586 -10.268 1.00 96.38 244 VAL A O 1
ATOM 1823 N N . ALA A 1 245 ? 2.679 21.630 -8.893 1.00 97.81 245 ALA A N 1
ATOM 1824 C CA . ALA A 1 245 ? 1.760 21.259 -7.822 1.00 97.81 245 ALA A CA 1
ATOM 1825 C C . ALA A 1 245 ? 2.414 21.442 -6.441 1.00 97.81 245 ALA A C 1
ATOM 1827 O O . ALA A 1 245 ? 3.622 21.636 -6.338 1.00 97.81 245 ALA A O 1
ATOM 1828 N N . ASP A 1 246 ? 1.625 21.353 -5.370 1.00 97.50 246 ASP A N 1
ATOM 1829 C CA . ASP A 1 246 ? 2.133 21.447 -3.993 1.00 97.50 246 ASP A CA 1
ATOM 1830 C C . ASP A 1 246 ? 2.999 20.231 -3.625 1.00 97.50 246 ASP A C 1
ATOM 1832 O O . ASP A 1 246 ? 3.943 20.340 -2.839 1.00 97.50 246 ASP A O 1
ATOM 1836 N N . PHE A 1 247 ? 2.675 19.067 -4.200 1.00 98.38 247 PHE A N 1
ATOM 1837 C CA . PHE A 1 247 ? 3.415 17.823 -4.017 1.00 98.38 247 PHE A CA 1
ATOM 1838 C C . PHE A 1 247 ? 3.594 17.061 -5.329 1.00 98.38 247 PHE A C 1
ATOM 1840 O O . PHE A 1 247 ? 2.775 17.169 -6.234 1.00 98.38 247 PHE A O 1
ATOM 1847 N N . ILE A 1 248 ? 4.619 16.218 -5.390 1.00 97.69 248 ILE A N 1
ATOM 1848 C CA . ILE A 1 248 ? 4.781 15.134 -6.364 1.00 97.69 248 ILE A CA 1
ATOM 1849 C C . ILE A 1 248 ? 4.593 13.801 -5.630 1.00 97.69 248 ILE A C 1
ATOM 1851 O O . ILE A 1 248 ? 5.027 13.646 -4.487 1.00 97.69 248 ILE A O 1
ATOM 1855 N N . ASN A 1 249 ? 3.906 12.830 -6.238 1.00 97.25 249 ASN A N 1
ATOM 1856 C CA . ASN A 1 249 ? 3.523 11.600 -5.531 1.00 97.25 249 ASN A CA 1
ATOM 1857 C C . ASN A 1 249 ? 4.664 10.582 -5.341 1.00 97.25 249 ASN A C 1
ATOM 1859 O O . ASN A 1 249 ? 4.455 9.558 -4.691 1.00 97.25 249 ASN A O 1
ATOM 1863 N N . ILE A 1 250 ? 5.877 10.870 -5.811 1.00 93.06 250 ILE A N 1
ATOM 1864 C CA . ILE A 1 250 ? 7.077 10.053 -5.590 1.00 93.06 250 ILE A CA 1
ATOM 1865 C C . ILE A 1 250 ? 8.119 10.812 -4.767 1.00 93.06 250 ILE A C 1
ATOM 1867 O O . ILE A 1 250 ? 8.212 12.032 -4.837 1.00 93.06 250 ILE A O 1
ATOM 1871 N N . GLY A 1 251 ? 8.892 10.077 -3.969 1.00 87.56 251 GLY A N 1
ATOM 1872 C CA . GLY A 1 251 ? 10.081 10.601 -3.294 1.00 87.56 251 GLY A CA 1
ATOM 1873 C C . GLY A 1 251 ? 11.355 10.078 -3.954 1.00 87.56 251 GLY A C 1
ATOM 1874 O O . GLY A 1 251 ? 11.302 9.440 -5.005 1.00 87.56 251 GLY A O 1
ATOM 1875 N N . ASP A 1 252 ? 12.495 10.287 -3.299 1.00 81.50 252 ASP A N 1
ATOM 1876 C CA . ASP A 1 252 ? 13.757 9.688 -3.732 1.00 81.50 252 ASP A CA 1
ATOM 1877 C C . ASP A 1 252 ? 13.710 8.153 -3.666 1.00 81.50 252 ASP A C 1
ATOM 1879 O O . ASP A 1 252 ? 12.966 7.551 -2.884 1.00 81.50 252 ASP A O 1
ATOM 1883 N N . ARG A 1 253 ? 14.583 7.500 -4.445 1.00 77.44 253 ARG A N 1
ATOM 1884 C CA . ARG A 1 253 ? 14.741 6.033 -4.426 1.00 77.44 253 ARG A CA 1
ATOM 1885 C C . ARG A 1 253 ? 15.035 5.496 -3.018 1.00 77.44 253 ARG A C 1
ATOM 1887 O O . ARG A 1 253 ? 14.614 4.394 -2.670 1.00 77.44 253 ARG A O 1
ATOM 1894 N N . SER A 1 254 ? 15.788 6.251 -2.222 1.00 88.38 254 SER A N 1
ATOM 1895 C CA . SER A 1 254 ? 16.149 5.897 -0.848 1.00 88.38 254 SER A CA 1
ATOM 1896 C C . SER A 1 254 ? 15.148 6.486 0.140 1.00 88.38 254 SER A C 1
ATOM 1898 O O . SER A 1 254 ? 14.807 7.660 0.062 1.00 88.38 254 SER A O 1
ATOM 1900 N N . GLY A 1 255 ? 14.709 5.686 1.115 1.00 92.31 255 GLY A N 1
ATOM 1901 C CA . GLY A 1 255 ? 13.761 6.152 2.133 1.00 92.31 255 GLY A CA 1
ATOM 1902 C C . GLY A 1 255 ? 12.313 6.254 1.644 1.00 92.31 255 GLY A C 1
ATOM 1903 O O . GLY A 1 255 ? 11.531 6.992 2.238 1.00 92.31 255 GLY A O 1
ATOM 1904 N N . GLY A 1 256 ? 11.938 5.501 0.602 1.00 93.44 256 GLY A N 1
ATOM 1905 C CA . GLY A 1 256 ? 10.607 5.561 -0.015 1.00 93.44 256 GLY A CA 1
ATOM 1906 C C . GLY A 1 256 ? 9.437 5.399 0.965 1.00 93.44 256 GLY A C 1
ATOM 1907 O O . GLY A 1 256 ? 8.460 6.138 0.864 1.00 93.44 256 GLY A O 1
ATOM 1908 N N . SER A 1 257 ? 9.544 4.507 1.958 1.00 97.19 257 SER A N 1
ATOM 1909 C CA . SER A 1 257 ? 8.514 4.353 3.001 1.00 97.19 257 SER A CA 1
ATOM 1910 C C . SER A 1 257 ? 8.409 5.578 3.912 1.00 97.19 257 SER A C 1
ATOM 1912 O O . SER A 1 257 ? 7.308 5.999 4.256 1.00 97.19 257 SER A O 1
ATOM 1914 N N . CYS A 1 258 ? 9.542 6.189 4.269 1.00 97.81 258 CYS A N 1
ATOM 1915 C CA . CYS A 1 258 ? 9.566 7.400 5.089 1.00 97.81 258 CYS A CA 1
ATOM 1916 C C . CYS A 1 258 ? 8.977 8.596 4.335 1.00 97.81 258 CYS A C 1
ATOM 1918 O O . CYS A 1 258 ? 8.204 9.358 4.910 1.00 97.81 258 CYS A O 1
ATOM 1920 N N . ALA A 1 259 ? 9.303 8.735 3.046 1.00 96.81 259 ALA A N 1
ATOM 1921 C CA . ALA A 1 259 ? 8.732 9.762 2.181 1.00 96.81 259 ALA A CA 1
ATOM 1922 C C . ALA A 1 259 ? 7.212 9.578 2.031 1.00 96.81 259 ALA A C 1
ATOM 1924 O O . ALA A 1 259 ? 6.457 10.522 2.249 1.00 96.81 259 ALA A O 1
ATOM 1925 N N . ALA A 1 260 ? 6.748 8.350 1.770 1.00 97.94 260 ALA A N 1
ATOM 1926 C CA . ALA A 1 260 ? 5.321 8.042 1.672 1.00 97.94 260 ALA A CA 1
ATOM 1927 C C . ALA A 1 260 ? 4.560 8.374 2.969 1.00 97.94 260 ALA A C 1
ATOM 1929 O O . ALA A 1 260 ? 3.514 9.019 2.917 1.00 97.94 260 ALA A O 1
ATOM 1930 N N . ALA A 1 261 ? 5.103 8.009 4.135 1.00 98.19 261 ALA A N 1
ATOM 1931 C CA . ALA A 1 261 ? 4.510 8.360 5.423 1.00 98.19 261 ALA A CA 1
ATOM 1932 C C . ALA A 1 261 ? 4.498 9.880 5.665 1.00 98.19 261 ALA A C 1
ATOM 1934 O O . ALA A 1 261 ? 3.491 10.433 6.110 1.00 98.19 261 ALA A O 1
ATOM 1935 N N . ALA A 1 262 ? 5.594 10.574 5.345 1.00 96.81 262 ALA A N 1
ATOM 1936 C CA . ALA A 1 262 ? 5.669 12.028 5.460 1.00 96.81 262 ALA A CA 1
ATOM 1937 C C . ALA A 1 262 ? 4.646 12.726 4.549 1.00 96.81 262 ALA A C 1
ATOM 1939 O O . ALA A 1 262 ? 4.038 13.708 4.964 1.00 96.81 262 ALA A O 1
ATOM 1940 N N . PHE A 1 263 ? 4.406 12.188 3.351 1.00 98.19 263 PHE A N 1
ATOM 1941 C CA . PHE A 1 263 ? 3.360 12.651 2.443 1.00 98.19 263 PHE A CA 1
ATOM 1942 C C . PHE A 1 263 ? 1.959 12.435 3.017 1.00 98.19 263 PHE A C 1
ATOM 1944 O O . PHE A 1 263 ? 1.170 13.371 3.034 1.00 98.19 263 PHE A O 1
ATOM 1951 N N . LEU A 1 264 ? 1.643 11.246 3.545 1.00 98.62 264 LEU A N 1
ATOM 1952 C CA . LEU A 1 264 ? 0.325 10.970 4.135 1.00 98.62 264 LEU A CA 1
ATOM 1953 C C . LEU A 1 264 ? -0.007 11.915 5.297 1.00 98.62 264 LEU A C 1
ATOM 1955 O O . LEU A 1 264 ? -1.142 12.384 5.406 1.00 98.62 264 LEU A O 1
ATOM 1959 N N . LYS A 1 265 ? 0.995 12.260 6.117 1.00 97.06 265 LYS A N 1
ATOM 1960 C CA . LYS A 1 265 ? 0.857 13.205 7.236 1.00 97.06 265 LYS A CA 1
ATOM 1961 C C . LYS A 1 265 ? 0.256 14.551 6.805 1.00 97.06 265 LYS A C 1
ATOM 1963 O O . LYS A 1 265 ? -0.488 15.158 7.571 1.00 97.06 265 LYS A O 1
ATOM 1968 N N . GLU A 1 266 ? 0.528 15.006 5.581 1.00 97.12 266 GLU A N 1
ATOM 1969 C CA . GLU A 1 266 ? 0.048 16.287 5.041 1.00 97.12 266 GLU A CA 1
ATOM 1970 C C . GLU A 1 266 ? -1.469 16.344 4.804 1.00 97.12 266 GLU A C 1
ATOM 1972 O O . GLU A 1 266 ? -2.008 17.433 4.567 1.00 97.12 266 GLU A O 1
ATOM 1977 N N . PHE A 1 267 ? -2.144 15.193 4.866 1.00 97.94 267 PHE A N 1
ATOM 1978 C CA . PHE A 1 267 ? -3.581 15.034 4.639 1.00 97.94 267 PHE A CA 1
ATOM 1979 C C . PHE A 1 267 ? -4.363 14.702 5.915 1.00 97.94 267 PHE A C 1
ATOM 1981 O O . PHE A 1 267 ? -5.577 14.521 5.871 1.00 97.94 267 PHE A O 1
ATOM 1988 N N . VAL A 1 268 ? -3.691 14.677 7.066 1.00 96.94 268 VAL A N 1
ATOM 1989 C CA . VAL A 1 268 ? -4.318 14.474 8.372 1.00 96.94 268 VAL A CA 1
ATOM 1990 C C . VAL A 1 268 ? -4.634 15.838 8.982 1.00 96.94 268 VAL A C 1
ATOM 1992 O O . VAL A 1 268 ? -3.732 16.600 9.329 1.00 96.94 268 VAL A O 1
ATOM 1995 N N . LEU A 1 269 ? -5.920 16.170 9.111 1.00 94.75 269 LEU A N 1
ATOM 1996 C CA . LEU A 1 269 ? -6.338 17.419 9.746 1.00 94.75 269 LEU A CA 1
ATOM 1997 C C . LEU A 1 269 ? -6.198 17.327 11.273 1.00 94.75 269 LEU A C 1
ATOM 1999 O O . LEU A 1 269 ? -6.482 16.288 11.857 1.00 94.75 269 LEU A O 1
ATOM 2003 N N . GLY A 1 270 ? -5.812 18.424 11.932 1.00 90.06 270 GLY A N 1
ATOM 2004 C CA . GLY A 1 270 ? -5.815 18.513 13.398 1.00 90.06 270 GLY A CA 1
ATOM 2005 C C . GLY A 1 270 ? -4.585 17.919 14.091 1.00 90.06 270 GLY A C 1
ATOM 2006 O O . GLY A 1 270 ? -4.650 17.623 15.282 1.00 90.06 270 GLY A O 1
ATOM 2007 N N . LEU A 1 271 ? -3.473 17.737 13.375 1.00 88.06 2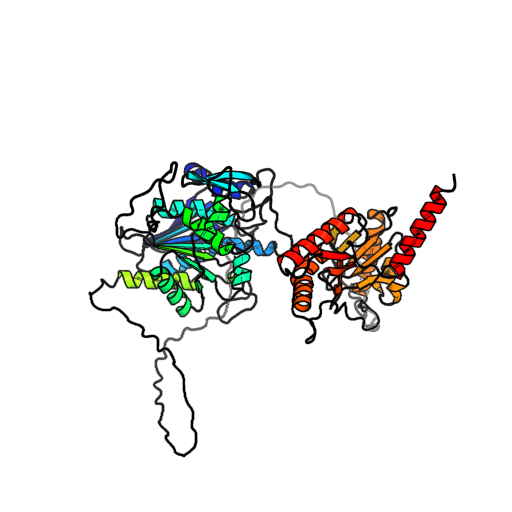71 LEU A N 1
ATOM 2008 C CA . LEU A 1 271 ? -2.187 17.393 13.985 1.00 88.06 271 LEU A CA 1
ATOM 2009 C C . LEU A 1 271 ? -1.598 18.582 14.761 1.00 88.06 271 LEU A C 1
ATOM 2011 O O . LEU A 1 271 ? -1.732 19.732 14.350 1.00 88.06 271 LEU A O 1
ATOM 2015 N N . GLU A 1 272 ? -0.868 18.299 15.840 1.00 72.44 272 GLU A N 1
ATOM 2016 C CA . GLU A 1 272 ? 0.031 19.279 16.460 1.00 72.44 272 GLU A CA 1
ATOM 2017 C C . GLU A 1 272 ? 1.181 19.618 15.499 1.00 72.44 272 GLU A C 1
ATOM 2019 O O . GLU A 1 272 ? 1.904 18.731 15.027 1.00 72.44 272 GLU A O 1
ATOM 2024 N N . HIS A 1 273 ? 1.356 20.907 15.202 1.00 56.59 273 HIS A N 1
ATOM 2025 C CA . HIS A 1 273 ? 2.512 21.401 14.460 1.00 56.59 273 HIS A CA 1
ATOM 2026 C C . HIS A 1 273 ? 3.635 21.755 15.444 1.00 56.59 273 HIS A C 1
ATOM 2028 O O . HIS A 1 273 ? 3.403 22.550 16.357 1.00 56.59 273 HIS A O 1
ATOM 2034 N N . PRO A 1 274 ? 4.861 21.230 15.265 1.00 44.50 274 PRO A N 1
ATOM 2035 C CA . PRO A 1 274 ? 6.030 21.819 15.901 1.00 44.50 274 PRO A CA 1
ATOM 2036 C C . PRO A 1 274 ? 6.156 23.272 15.430 1.00 44.50 274 PRO A C 1
ATOM 2038 O O . PRO A 1 274 ? 6.108 23.536 14.229 1.00 44.50 274 PRO A O 1
ATOM 2041 N N . VAL A 1 275 ? 6.304 24.215 16.359 1.00 36.75 275 VAL A N 1
ATOM 2042 C CA . VAL A 1 275 ? 6.674 25.595 16.024 1.00 36.75 275 VAL A CA 1
ATOM 2043 C C . VAL A 1 275 ? 8.111 25.557 15.504 1.00 36.75 275 VAL A C 1
ATOM 2045 O O . VAL A 1 275 ? 9.033 25.314 16.283 1.00 36.75 275 VAL A O 1
ATOM 2048 N N . GLU A 1 276 ? 8.318 25.745 14.200 1.00 36.91 276 GLU A N 1
ATOM 2049 C CA . GLU A 1 276 ? 9.674 25.924 13.675 1.00 36.91 276 GLU A CA 1
ATOM 2050 C C . GLU A 1 276 ? 10.227 27.294 14.115 1.00 36.91 276 GLU A C 1
ATOM 2052 O O . GLU A 1 276 ? 9.480 28.280 14.123 1.00 36.91 276 GLU A O 1
ATOM 2057 N N . PRO A 1 277 ? 11.510 27.396 14.514 1.00 32.69 277 PRO A N 1
ATOM 2058 C CA . PRO A 1 277 ? 12.110 28.678 14.856 1.00 32.69 277 PRO A CA 1
ATOM 2059 C C . PRO A 1 277 ? 12.159 29.592 13.628 1.00 32.69 277 PRO A C 1
ATOM 2061 O O . PRO A 1 277 ? 12.624 29.201 12.561 1.00 32.69 277 PRO A O 1
ATOM 2064 N N . ASN A 1 278 ? 11.694 30.827 13.799 1.00 33.81 278 ASN A N 1
ATOM 2065 C CA . ASN A 1 278 ? 11.676 31.857 12.766 1.00 33.81 278 ASN A CA 1
ATOM 2066 C C . ASN A 1 278 ? 13.109 32.258 12.359 1.00 33.81 278 ASN A C 1
ATOM 2068 O O . ASN A 1 278 ? 13.765 33.014 13.076 1.00 33.81 278 ASN A O 1
ATOM 2072 N N . GLU A 1 279 ? 13.577 31.829 11.188 1.00 39.59 279 GLU A N 1
ATOM 2073 C CA . GLU A 1 279 ? 14.763 32.395 10.534 1.00 39.59 279 GLU A CA 1
ATOM 2074 C C . GLU A 1 279 ? 14.327 33.298 9.369 1.00 39.59 279 GLU A C 1
ATOM 2076 O O . GLU A 1 279 ? 14.443 32.950 8.203 1.00 39.59 279 GLU A O 1
ATOM 2081 N N . ASN A 1 280 ? 13.831 34.489 9.718 1.00 37.69 280 ASN A N 1
ATOM 2082 C CA . ASN A 1 280 ? 13.575 35.635 8.832 1.00 37.69 280 ASN A CA 1
ATOM 2083 C C . ASN A 1 280 ? 12.503 35.458 7.732 1.00 37.69 280 ASN A C 1
ATOM 2085 O O . ASN A 1 280 ? 12.697 34.839 6.691 1.00 37.69 280 ASN A O 1
ATOM 2089 N N . GLU A 1 281 ? 11.375 36.135 7.955 1.00 40.72 281 GLU A N 1
ATOM 2090 C CA . GLU A 1 281 ? 10.218 36.250 7.068 1.00 40.72 281 GLU A CA 1
ATOM 2091 C C . GLU A 1 281 ? 10.548 36.674 5.622 1.00 40.72 281 GLU A C 1
ATOM 2093 O O . GLU A 1 281 ? 11.074 37.760 5.377 1.00 40.72 281 GLU A O 1
ATOM 2098 N N . ALA A 1 282 ? 10.068 35.874 4.665 1.00 31.33 282 ALA A N 1
ATOM 2099 C CA . ALA A 1 282 ? 9.106 36.331 3.658 1.00 31.33 282 ALA A CA 1
ATOM 2100 C C . ALA A 1 282 ? 8.289 35.133 3.121 1.00 31.33 282 ALA A C 1
ATOM 2102 O O . ALA A 1 282 ? 8.744 34.399 2.248 1.00 31.33 282 ALA A O 1
ATOM 2103 N N . ALA A 1 283 ? 7.065 34.955 3.629 1.00 40.50 283 ALA A N 1
ATOM 2104 C CA . ALA A 1 283 ? 6.009 34.124 3.035 1.00 40.50 283 ALA A CA 1
ATOM 2105 C C . ALA A 1 283 ? 4.842 35.050 2.642 1.00 40.50 283 ALA A C 1
ATOM 2107 O O . ALA A 1 283 ? 4.553 35.989 3.391 1.00 40.50 283 ALA A O 1
ATOM 2108 N N . PRO A 1 284 ? 4.195 34.867 1.474 1.00 44.16 284 PRO A N 1
ATOM 2109 C CA . PRO A 1 284 ? 3.023 33.971 1.395 1.00 44.16 284 PRO A CA 1
ATOM 2110 C C . PRO A 1 284 ? 2.938 33.219 0.030 1.00 44.16 284 PRO A C 1
ATOM 2112 O O . PRO A 1 284 ? 3.652 33.561 -0.902 1.00 44.16 284 PRO A O 1
ATOM 2115 N N . ALA A 1 285 ? 2.130 32.176 -0.210 1.00 32.41 285 ALA A N 1
ATOM 2116 C CA . ALA A 1 285 ? 0.745 31.951 0.191 1.00 32.41 285 ALA A CA 1
ATOM 2117 C C . ALA A 1 285 ? 0.328 30.459 0.179 1.00 32.41 285 ALA A C 1
ATOM 2119 O O . ALA A 1 285 ? 0.810 29.656 -0.613 1.00 32.41 285 ALA A O 1
ATOM 2120 N N . SER A 1 286 ? -0.693 30.175 0.994 1.00 33.44 286 SER A N 1
ATOM 2121 C CA . SER A 1 286 ? -1.512 28.953 1.086 1.00 33.44 286 SER A CA 1
ATOM 2122 C C . SER A 1 286 ? -0.988 27.789 1.940 1.00 33.44 286 SER A C 1
ATOM 2124 O O . SER A 1 286 ? -0.761 26.674 1.495 1.00 33.44 286 SER A O 1
ATOM 2126 N N . ALA A 1 287 ? -0.962 28.019 3.249 1.00 30.61 287 ALA A N 1
ATOM 2127 C CA . ALA A 1 287 ? -1.389 26.994 4.192 1.00 30.61 287 ALA A CA 1
ATOM 2128 C C . ALA A 1 287 ? -2.247 27.691 5.245 1.00 30.61 287 ALA A C 1
ATOM 2130 O O . ALA A 1 287 ? -1.777 28.579 5.955 1.00 30.61 287 ALA A O 1
ATOM 2131 N N . THR A 1 288 ? -3.533 27.361 5.291 1.00 29.61 288 THR A N 1
ATOM 2132 C CA . THR A 1 288 ? -4.425 27.838 6.345 1.00 29.61 288 THR A CA 1
ATOM 2133 C C . THR A 1 288 ? -3.915 27.280 7.669 1.00 29.61 288 THR A C 1
ATOM 2135 O O . THR A 1 288 ? -4.036 26.084 7.925 1.00 29.61 288 THR A O 1
ATOM 2138 N N . ILE A 1 289 ? -3.312 28.137 8.490 1.00 32.94 289 ILE A N 1
ATOM 2139 C CA . ILE A 1 289 ? -2.950 27.809 9.866 1.00 32.94 289 ILE A CA 1
ATOM 2140 C C . ILE A 1 289 ? -4.264 27.691 10.642 1.00 32.94 289 ILE A C 1
ATOM 2142 O O . ILE A 1 289 ? -4.990 28.673 10.787 1.00 32.94 289 ILE A O 1
ATOM 2146 N N . ILE A 1 290 ? -4.596 26.485 11.098 1.00 39.94 290 ILE A N 1
ATOM 2147 C CA . ILE A 1 290 ? -5.706 26.259 12.026 1.00 39.94 290 ILE A CA 1
ATOM 2148 C C . ILE A 1 290 ? -5.095 26.197 13.424 1.00 39.94 290 ILE A C 1
ATOM 2150 O O . ILE A 1 290 ? -4.292 25.312 13.710 1.00 39.94 290 ILE A O 1
ATOM 2154 N N . GLU A 1 291 ? -5.455 27.152 14.284 1.00 32.22 291 GLU A N 1
ATOM 2155 C CA . GLU A 1 291 ? -5.102 27.138 15.706 1.00 32.22 291 GLU A CA 1
ATOM 2156 C C . GLU A 1 291 ? -5.621 25.844 16.355 1.00 32.22 291 GLU A C 1
ATOM 2158 O O . GLU A 1 291 ? -6.829 25.648 16.510 1.00 32.22 291 GLU A O 1
ATOM 2163 N N . VAL A 1 292 ? -4.717 24.942 16.746 1.00 42.25 292 VAL A N 1
ATOM 2164 C CA . VAL A 1 292 ? -5.081 23.774 17.554 1.00 42.25 292 VAL A CA 1
ATOM 2165 C C . VAL A 1 292 ? -5.197 24.242 19.002 1.00 42.25 292 VAL A C 1
ATOM 2167 O O . VAL A 1 292 ? -4.211 24.640 19.618 1.00 42.25 292 VAL A O 1
ATOM 2170 N N . LYS A 1 293 ? -6.415 24.215 19.552 1.00 37.91 293 LYS A N 1
ATOM 2171 C CA . LYS A 1 293 ? -6.631 24.410 20.992 1.00 37.91 293 LYS A CA 1
ATOM 2172 C C . LYS A 1 293 ? -5.916 23.292 21.754 1.00 37.91 293 LYS A C 1
ATOM 2174 O O . LYS A 1 293 ? -6.125 22.114 21.461 1.00 37.91 293 LYS A O 1
ATOM 2179 N N . GLU A 1 294 ? -5.094 23.685 22.720 1.00 37.75 294 GLU A N 1
ATOM 2180 C CA . GLU A 1 294 ? -4.339 22.813 23.625 1.00 37.75 294 GLU A CA 1
ATOM 2181 C C . GLU A 1 294 ? -5.233 21.664 24.145 1.00 37.75 294 GLU A C 1
ATOM 2183 O O . GLU A 1 294 ? -6.307 21.905 24.700 1.00 37.75 294 GLU A O 1
ATOM 2188 N N . GLY A 1 295 ? -4.834 20.410 23.894 1.00 52.50 295 GLY A N 1
ATOM 2189 C CA . GLY A 1 295 ? -5.556 19.204 24.332 1.00 52.50 295 GLY A CA 1
ATOM 2190 C C . GLY A 1 295 ? -6.509 18.545 23.322 1.00 52.50 295 GLY A C 1
ATOM 2191 O O . GLY A 1 295 ? -7.180 17.583 23.691 1.00 52.50 295 GLY A O 1
ATOM 2192 N N . ASN A 1 296 ? -6.581 19.009 22.067 1.00 66.19 296 ASN A N 1
ATOM 2193 C CA . ASN A 1 296 ? -7.497 18.452 21.054 1.00 66.19 296 ASN A CA 1
ATOM 2194 C C . ASN A 1 296 ? -6.809 17.914 19.782 1.00 66.19 296 ASN A C 1
ATOM 2196 O O . ASN A 1 296 ? -7.469 17.721 18.760 1.00 66.19 296 ASN A O 1
ATOM 2200 N N . ALA A 1 297 ? -5.493 17.703 19.828 1.00 85.00 297 ALA A N 1
ATOM 2201 C CA . ALA A 1 297 ? -4.717 17.258 18.679 1.00 85.00 297 ALA A CA 1
ATOM 2202 C C . ALA A 1 297 ? -4.934 15.775 18.360 1.00 85.00 297 ALA A C 1
ATOM 2204 O O . ALA A 1 297 ? -4.963 14.915 19.245 1.00 85.00 297 ALA A O 1
ATOM 2205 N N . ILE A 1 298 ? -5.038 15.464 17.071 1.00 92.31 298 ILE A N 1
ATOM 2206 C CA . ILE A 1 298 ? -5.153 14.093 16.587 1.00 92.31 298 ILE A CA 1
ATOM 2207 C C . ILE A 1 298 ? -3.790 13.401 16.696 1.00 92.31 298 ILE A C 1
ATOM 2209 O O . ILE A 1 298 ? -2.778 13.860 16.157 1.00 92.31 298 ILE A O 1
ATOM 2213 N N . ARG A 1 299 ? -3.769 12.244 17.367 1.00 95.50 299 ARG A N 1
ATOM 2214 C CA . ARG A 1 299 ? -2.632 11.312 17.322 1.00 95.50 299 ARG A CA 1
ATOM 2215 C C . ARG A 1 299 ? -2.758 10.449 16.073 1.00 95.50 299 ARG A C 1
ATOM 2217 O O . ARG A 1 299 ? -3.774 9.783 15.902 1.00 95.50 299 ARG A O 1
ATOM 2224 N N . TRP A 1 300 ? -1.750 10.435 15.217 1.00 98.06 300 TRP A N 1
ATOM 2225 C CA . TRP A 1 300 ? -1.787 9.722 13.946 1.00 98.06 300 TRP A CA 1
ATOM 2226 C C . TRP A 1 300 ? -0.665 8.696 13.844 1.00 98.06 300 TRP A C 1
ATOM 2228 O O . TRP A 1 300 ? 0.481 8.985 14.196 1.00 98.06 300 TRP A O 1
ATOM 2238 N N . ALA A 1 301 ? -1.002 7.519 13.322 1.00 98.69 301 ALA A N 1
ATOM 2239 C CA . ALA A 1 301 ? -0.037 6.522 12.902 1.00 98.69 301 ALA A CA 1
ATOM 2240 C C . ALA A 1 301 ? -0.369 5.969 11.512 1.00 98.69 301 ALA A C 1
ATOM 2242 O O . ALA A 1 301 ? -1.519 5.650 11.223 1.00 98.69 301 ALA A O 1
ATOM 2243 N N . HIS A 1 302 ? 0.666 5.779 10.703 1.00 98.88 302 HIS A N 1
ATOM 2244 C CA . HIS A 1 302 ? 0.627 4.996 9.476 1.00 98.88 302 HIS A CA 1
ATOM 2245 C C . HIS A 1 302 ? 1.303 3.646 9.715 1.00 98.88 302 HIS A C 1
ATOM 2247 O O . HIS A 1 302 ? 2.417 3.598 10.247 1.00 98.88 302 HIS A O 1
ATOM 2253 N N . ILE A 1 303 ? 0.641 2.561 9.316 1.00 98.81 303 ILE A N 1
ATOM 2254 C CA . ILE A 1 303 ? 1.169 1.198 9.359 1.00 98.81 303 ILE A CA 1
ATOM 2255 C C . ILE A 1 303 ? 1.330 0.682 7.926 1.00 98.81 303 ILE A C 1
ATOM 2257 O O . ILE A 1 303 ? 0.347 0.339 7.262 1.00 98.81 303 ILE A O 1
ATOM 2261 N N . ASP A 1 304 ? 2.578 0.580 7.468 1.00 98.75 304 ASP A N 1
ATOM 2262 C CA . ASP A 1 304 ? 2.913 -0.054 6.194 1.00 98.75 304 ASP A CA 1
ATOM 2263 C C . ASP A 1 304 ? 3.065 -1.565 6.398 1.00 98.75 304 ASP A C 1
ATOM 2265 O O . ASP A 1 304 ? 3.950 -2.046 7.118 1.00 98.75 304 ASP A O 1
ATOM 2269 N N . ILE A 1 305 ? 2.161 -2.313 5.773 1.00 98.19 305 ILE A N 1
ATOM 2270 C CA . ILE A 1 305 ? 2.023 -3.760 5.923 1.00 98.19 305 ILE A CA 1
ATOM 2271 C C . ILE A 1 305 ? 2.486 -4.528 4.685 1.00 98.19 305 ILE A C 1
ATOM 2273 O O . ILE A 1 305 ? 2.284 -5.739 4.636 1.00 98.19 305 ILE A O 1
ATOM 2277 N N . ALA A 1 306 ? 3.103 -3.864 3.697 1.00 95.69 306 ALA A N 1
ATOM 2278 C CA . ALA A 1 306 ? 3.493 -4.492 2.432 1.00 95.69 306 ALA A CA 1
ATOM 2279 C C . ALA A 1 306 ? 4.294 -5.793 2.634 1.00 95.69 306 ALA A C 1
ATOM 2281 O O . ALA A 1 306 ? 3.948 -6.819 2.051 1.00 95.69 306 ALA A O 1
ATOM 2282 N N . GLY A 1 307 ? 5.288 -5.787 3.529 1.00 93.12 307 GLY A N 1
ATOM 2283 C CA . GLY A 1 307 ? 6.119 -6.967 3.795 1.00 93.12 307 GLY A CA 1
ATOM 2284 C C . GLY A 1 307 ? 5.413 -8.088 4.568 1.00 93.12 307 GLY A C 1
ATOM 2285 O O . GLY A 1 307 ? 5.685 -9.267 4.350 1.00 93.12 307 GLY A O 1
ATOM 2286 N N . VAL A 1 308 ? 4.462 -7.760 5.450 1.00 94.38 308 VAL A N 1
ATOM 2287 C CA . VAL A 1 308 ? 3.768 -8.755 6.295 1.00 94.38 308 VAL A CA 1
ATOM 2288 C C . VAL A 1 308 ? 2.434 -9.228 5.724 1.00 94.38 308 VAL A C 1
ATOM 2290 O O . VAL A 1 308 ? 1.802 -10.108 6.315 1.00 94.38 308 VAL A O 1
ATOM 2293 N N . MET A 1 309 ? 1.992 -8.657 4.603 1.00 90.00 309 MET A N 1
ATOM 2294 C CA . MET A 1 309 ? 0.712 -8.974 3.973 1.00 90.00 309 MET A CA 1
ATOM 2295 C C . MET A 1 309 ? 0.642 -10.442 3.536 1.00 90.00 309 MET A C 1
ATOM 2297 O O . MET A 1 309 ? -0.382 -11.092 3.747 1.00 90.00 309 MET A O 1
ATOM 2301 N N . GLU A 1 310 ? 1.744 -11.000 3.033 1.00 88.62 310 GLU A N 1
ATOM 2302 C CA . GLU A 1 310 ? 1.860 -12.417 2.694 1.00 88.62 310 GLU A CA 1
ATOM 2303 C C . GLU A 1 310 ? 2.819 -13.139 3.648 1.00 88.62 310 GLU A C 1
ATOM 2305 O O . GLU A 1 310 ? 3.908 -12.668 3.971 1.00 88.62 310 GLU A O 1
ATOM 2310 N N . SER A 1 311 ? 2.441 -14.344 4.059 1.00 86.44 311 SER A N 1
ATOM 2311 C CA . SER A 1 311 ? 3.294 -15.282 4.768 1.00 86.44 311 SER A CA 1
ATOM 2312 C C . SER A 1 311 ? 3.757 -16.404 3.838 1.00 86.44 311 SER A C 1
ATOM 2314 O O . SER A 1 311 ? 2.968 -17.246 3.398 1.00 86.44 311 SER A O 1
ATOM 2316 N N . LYS A 1 312 ? 5.069 -16.481 3.578 1.00 82.56 312 LYS A N 1
ATOM 2317 C CA . LYS A 1 312 ? 5.662 -17.546 2.742 1.00 82.56 312 LYS A CA 1
ATOM 2318 C C . LYS A 1 312 ? 5.601 -18.934 3.392 1.00 82.56 312 LYS A C 1
ATOM 2320 O O . LYS A 1 312 ? 5.672 -19.950 2.692 1.00 82.56 312 LYS A O 1
ATOM 2325 N N . LYS A 1 313 ? 5.486 -18.998 4.723 1.00 79.50 313 LYS A N 1
ATOM 2326 C CA . LYS A 1 313 ? 5.478 -20.237 5.515 1.00 79.50 313 LYS A CA 1
ATOM 2327 C C . LYS A 1 313 ? 4.321 -20.216 6.502 1.00 79.50 313 LYS A C 1
ATOM 2329 O O . LYS A 1 313 ? 4.151 -19.247 7.226 1.00 79.50 313 LYS A O 1
ATOM 2334 N N . ALA A 1 314 ? 3.590 -21.321 6.594 1.00 81.81 314 ALA A N 1
ATOM 2335 C CA . ALA A 1 314 ? 2.591 -21.465 7.643 1.00 81.81 314 ALA A CA 1
ATOM 2336 C C . ALA A 1 314 ? 3.258 -21.471 9.033 1.00 81.81 314 ALA A C 1
ATOM 2338 O O . ALA A 1 314 ? 4.305 -22.092 9.229 1.00 81.81 314 ALA A O 1
ATOM 2339 N N . SER A 1 315 ? 2.628 -20.801 9.992 1.00 79.69 315 SER A N 1
ATOM 2340 C CA . SER A 1 315 ? 2.938 -20.853 11.420 1.00 79.69 315 SER A CA 1
ATOM 2341 C C . SER A 1 315 ? 1.754 -21.450 12.192 1.00 79.69 315 SER A C 1
ATOM 2343 O O . SER A 1 315 ? 0.746 -21.840 11.603 1.00 79.69 315 SER A O 1
ATOM 2345 N N . ALA A 1 316 ? 1.849 -21.515 13.524 1.00 76.50 316 ALA A N 1
ATOM 2346 C CA . ALA A 1 316 ? 0.761 -22.019 14.366 1.00 76.50 316 ALA A CA 1
ATOM 2347 C C . ALA A 1 316 ? -0.547 -21.208 14.244 1.00 76.50 316 ALA A C 1
ATOM 2349 O O . ALA A 1 316 ? -1.617 -21.737 14.528 1.00 76.50 316 ALA A O 1
ATOM 2350 N N . TYR A 1 317 ? -0.464 -19.936 13.843 1.00 76.50 317 TYR A N 1
ATOM 2351 C CA . TYR A 1 317 ? -1.603 -19.010 13.804 1.00 76.50 317 TYR A CA 1
ATOM 2352 C C . TYR A 1 317 ? -1.698 -18.189 12.508 1.00 76.50 317 TYR A C 1
ATOM 2354 O O . TYR A 1 317 ? -2.637 -17.411 12.365 1.00 76.50 317 TYR A O 1
ATOM 2362 N N . SER A 1 318 ? -0.757 -18.348 11.570 1.00 79.94 318 SER A N 1
ATOM 2363 C CA . SER A 1 318 ? -0.803 -17.726 10.242 1.00 79.94 318 SER A CA 1
ATOM 2364 C C . SER A 1 318 ? -0.728 -18.814 9.173 1.00 79.94 318 SER A C 1
ATOM 2366 O O . SER A 1 318 ? 0.258 -19.556 9.149 1.00 79.94 318 SER A O 1
ATOM 2368 N N . PRO A 1 319 ? -1.719 -18.941 8.276 1.00 81.75 319 PRO A N 1
ATOM 2369 C CA . PRO A 1 319 ? -1.590 -19.822 7.123 1.00 81.75 319 PRO A CA 1
ATOM 2370 C C . PRO A 1 319 ? -0.508 -19.299 6.167 1.00 81.75 319 PRO A C 1
ATOM 2372 O O . PRO A 1 319 ? -0.105 -18.136 6.237 1.00 81.75 319 PRO A O 1
ATOM 2375 N N . LYS A 1 320 ? -0.043 -20.171 5.265 1.00 87.31 320 LYS A N 1
ATOM 2376 C CA . LYS A 1 320 ? 0.709 -19.734 4.083 1.00 87.31 320 LYS A CA 1
ATOM 2377 C C . LYS A 1 320 ? -0.240 -18.949 3.170 1.00 87.31 320 LYS A C 1
ATOM 2379 O O . LYS A 1 320 ? -1.366 -19.401 2.974 1.00 87.31 320 LYS A O 1
ATOM 2384 N N . GLY A 1 321 ? 0.242 -17.852 2.593 1.00 90.19 321 GLY A N 1
ATOM 2385 C CA . GLY A 1 321 ? -0.549 -16.926 1.786 1.00 90.19 321 GLY A CA 1
ATOM 2386 C C . GLY A 1 321 ? -0.853 -15.637 2.546 1.00 90.19 321 GLY A C 1
ATOM 2387 O O . GLY A 1 321 ? -0.074 -15.213 3.396 1.00 90.19 321 GLY A O 1
ATOM 2388 N N . MET A 1 322 ? -1.975 -15.005 2.245 1.00 91.69 322 MET A N 1
ATOM 2389 C CA . MET A 1 322 ? -2.394 -13.726 2.811 1.00 91.69 322 MET A CA 1
ATOM 2390 C C . MET A 1 322 ? -2.602 -13.851 4.325 1.00 91.69 322 MET A C 1
ATOM 2392 O O . MET A 1 322 ? -3.441 -14.621 4.796 1.00 91.69 322 MET A O 1
ATOM 2396 N N . SER A 1 323 ? -1.835 -13.089 5.098 1.00 92.00 323 SER A N 1
ATOM 2397 C CA . SER A 1 323 ? -1.644 -13.327 6.530 1.00 92.00 323 SER A CA 1
ATOM 2398 C C . SER A 1 323 ? -2.762 -12.771 7.416 1.00 92.00 323 SER A C 1
ATOM 2400 O O . SER A 1 323 ? -2.946 -13.242 8.538 1.00 92.00 323 SER A O 1
ATOM 2402 N N . GLY A 1 324 ? -3.495 -11.749 6.960 1.00 91.81 324 GLY A N 1
ATOM 2403 C CA . GLY A 1 324 ? -4.442 -11.032 7.823 1.00 91.81 324 GLY A CA 1
ATOM 2404 C C . GLY A 1 324 ? -3.793 -10.030 8.781 1.00 91.81 324 GLY A C 1
ATOM 2405 O O . GLY A 1 324 ? -4.492 -9.444 9.609 1.00 91.81 324 GLY A O 1
ATOM 2406 N N . ARG A 1 325 ? -2.472 -9.848 8.735 1.00 94.06 325 ARG A N 1
ATOM 2407 C CA . ARG A 1 325 ? -1.752 -8.995 9.685 1.00 94.06 325 ARG A CA 1
ATOM 2408 C C . ARG A 1 325 ? -1.861 -7.509 9.287 1.00 94.06 325 ARG A C 1
ATOM 2410 O O . ARG A 1 325 ? -1.720 -7.219 8.101 1.00 94.06 325 ARG A O 1
ATOM 2417 N N . PRO A 1 326 ? -2.047 -6.563 10.236 1.00 95.81 326 PRO A N 1
ATOM 2418 C CA . PRO A 1 326 ? -2.021 -6.758 11.684 1.00 95.81 326 PRO A CA 1
ATOM 2419 C C . PRO A 1 326 ? -3.389 -6.793 12.409 1.00 95.81 326 PRO A C 1
ATOM 2421 O O . PRO A 1 326 ? -3.559 -6.150 13.448 1.00 95.81 326 PRO A O 1
ATOM 2424 N N . THR A 1 327 ? -4.396 -7.523 11.900 1.00 96.62 327 THR A N 1
ATOM 2425 C CA . THR A 1 327 ? -5.784 -7.487 12.436 1.00 96.62 327 THR A CA 1
ATOM 2426 C C . THR A 1 327 ? -5.866 -7.707 13.952 1.00 96.62 327 THR A C 1
ATOM 2428 O O . THR A 1 327 ? -6.616 -7.016 14.642 1.00 96.62 327 THR A O 1
ATOM 2431 N N . ARG A 1 328 ? -5.082 -8.645 14.499 1.00 96.00 328 ARG A N 1
ATOM 2432 C CA . ARG A 1 328 ? -5.105 -8.950 15.940 1.00 96.00 328 ARG A CA 1
ATOM 2433 C C . ARG A 1 328 ? -4.568 -7.787 16.773 1.00 96.00 328 ARG A C 1
ATOM 2435 O O . ARG A 1 328 ? -5.214 -7.424 17.753 1.00 96.00 328 ARG A O 1
ATOM 2442 N N . SER A 1 329 ? -3.455 -7.175 16.360 1.00 97.25 329 SER A N 1
ATOM 2443 C CA . SER A 1 329 ? -2.907 -5.987 17.028 1.00 97.25 329 SER A CA 1
ATOM 2444 C C . SER A 1 329 ? -3.888 -4.824 17.025 1.00 97.25 329 SER A C 1
ATOM 2446 O O . SER A 1 329 ? -3.967 -4.116 18.020 1.00 97.25 329 SER A O 1
ATOM 2448 N N . LEU A 1 330 ? -4.661 -4.628 15.949 1.00 98.25 330 LEU A N 1
ATOM 2449 C CA . LEU A 1 330 ? -5.658 -3.551 15.902 1.00 98.25 330 LEU A CA 1
ATOM 2450 C C . LEU A 1 330 ? -6.810 -3.777 16.888 1.00 98.25 330 LEU A C 1
ATOM 2452 O O . LEU A 1 330 ? -7.210 -2.845 17.584 1.00 98.25 330 LEU A O 1
ATOM 2456 N N . ILE A 1 331 ? -7.319 -5.010 16.982 1.00 98.56 331 ILE A N 1
ATOM 2457 C CA . ILE A 1 331 ? -8.369 -5.363 17.952 1.00 98.56 331 ILE A CA 1
ATOM 2458 C C . ILE A 1 331 ? -7.847 -5.180 19.383 1.00 98.56 331 ILE A C 1
ATOM 2460 O O . ILE A 1 331 ? -8.528 -4.592 20.223 1.00 98.56 331 ILE A O 1
ATOM 2464 N N . GLU A 1 332 ? -6.629 -5.649 19.657 1.00 98.31 332 GLU A N 1
ATOM 2465 C CA . GLU A 1 332 ? -6.012 -5.520 20.977 1.00 98.31 332 GLU A CA 1
ATOM 2466 C C . GLU A 1 332 ? -5.716 -4.060 21.332 1.00 98.31 332 GLU A C 1
ATOM 2468 O O . GLU A 1 332 ? -5.985 -3.630 22.450 1.00 98.31 332 GLU A O 1
ATOM 2473 N N . PHE A 1 333 ? -5.248 -3.260 20.375 1.00 98.31 333 PHE A N 1
ATOM 2474 C CA . PHE A 1 333 ? -5.077 -1.823 20.554 1.00 98.31 333 PHE A CA 1
ATOM 2475 C C . PHE A 1 333 ? -6.404 -1.147 20.925 1.00 98.31 333 PHE A C 1
ATOM 2477 O O . PHE A 1 333 ? -6.459 -0.417 21.913 1.00 98.31 333 PHE A O 1
ATOM 2484 N N . ALA A 1 334 ? -7.491 -1.432 20.199 1.00 98.19 334 ALA A N 1
ATOM 2485 C CA . ALA A 1 334 ? -8.813 -0.892 20.518 1.00 98.19 334 ALA A CA 1
ATOM 2486 C C . ALA A 1 334 ? -9.280 -1.307 21.926 1.00 98.19 334 ALA A C 1
ATOM 2488 O O . ALA A 1 334 ? -9.842 -0.489 22.654 1.00 98.19 334 ALA A O 1
ATOM 2489 N N . ARG A 1 335 ? -8.990 -2.547 22.347 1.00 97.81 335 ARG A N 1
ATOM 2490 C CA . ARG A 1 335 ? -9.269 -3.039 23.706 1.00 97.81 335 ARG A CA 1
ATOM 2491 C C . ARG A 1 335 ? -8.494 -2.259 24.771 1.00 97.81 335 ARG A C 1
ATOM 2493 O O . ARG A 1 335 ? -9.082 -1.868 25.777 1.00 97.81 335 ARG A O 1
ATOM 2500 N N . LEU A 1 336 ? -7.203 -2.004 24.545 1.00 94.94 336 LEU A N 1
ATOM 2501 C CA . LEU A 1 336 ? -6.362 -1.218 25.453 1.00 94.94 336 LEU A CA 1
ATOM 2502 C C . LEU A 1 336 ? -6.864 0.228 25.567 1.00 94.94 336 LEU A C 1
ATOM 2504 O O . LEU A 1 336 ? -7.018 0.732 26.680 1.00 94.94 336 LEU A O 1
ATOM 2508 N N . VAL A 1 337 ? -7.198 0.874 24.447 1.00 93.06 337 VAL A N 1
ATOM 2509 C CA . VAL A 1 337 ? -7.767 2.234 24.452 1.00 93.06 337 VAL A CA 1
ATOM 2510 C C . VAL A 1 337 ? -9.104 2.271 25.198 1.00 93.06 337 VAL A C 1
ATOM 2512 O O . VAL A 1 337 ? -9.306 3.148 26.036 1.00 93.06 337 VAL A O 1
ATOM 2515 N N . ALA A 1 338 ? -9.986 1.295 24.964 1.00 92.62 338 ALA A N 1
ATOM 2516 C CA . ALA A 1 338 ? -11.269 1.201 25.659 1.00 92.62 338 ALA A CA 1
ATOM 2517 C C . ALA A 1 338 ? -11.096 1.056 27.183 1.00 92.62 338 ALA A C 1
ATOM 2519 O O . ALA A 1 338 ? -11.826 1.680 27.948 1.00 92.62 338 ALA A O 1
ATOM 2520 N N . SER A 1 339 ? -10.101 0.284 27.638 1.00 86.62 339 SER A N 1
ATOM 2521 C CA . SER A 1 339 ? -9.823 0.114 29.073 1.00 86.62 339 SER A CA 1
ATOM 2522 C C . SER A 1 339 ? -9.322 1.399 29.747 1.00 86.62 339 SER A C 1
ATOM 2524 O O . SER A 1 339 ? -9.771 1.734 30.843 1.00 86.62 339 SER A O 1
ATOM 2526 N N . GLN A 1 340 ? -8.489 2.187 29.062 1.00 75.25 340 GLN A N 1
ATOM 2527 C CA . GLN A 1 340 ? -7.996 3.468 29.583 1.00 75.25 340 GLN A CA 1
ATOM 2528 C C . GLN A 1 340 ? -9.101 4.530 29.674 1.00 75.25 340 GLN A C 1
ATOM 2530 O O . GLN A 1 340 ? -9.054 5.387 30.547 1.00 75.25 340 GLN A O 1
ATOM 2535 N N . ALA A 1 341 ? -10.133 4.457 28.825 1.00 59.88 341 ALA A N 1
ATOM 2536 C CA . ALA A 1 341 ? -11.298 5.341 28.915 1.00 59.88 341 ALA A CA 1
ATOM 2537 C C . ALA A 1 341 ? -12.199 5.043 30.134 1.00 59.88 341 ALA A C 1
ATOM 2539 O O . ALA A 1 341 ? -12.988 5.898 30.543 1.00 59.88 341 ALA A O 1
ATOM 2540 N N . THR A 1 342 ? -12.096 3.843 30.721 1.00 53.69 342 THR A N 1
ATOM 2541 C CA . THR A 1 342 ? -12.881 3.440 31.903 1.00 53.69 342 THR A CA 1
ATOM 2542 C C . THR A 1 342 ? -12.213 3.772 33.238 1.00 53.69 342 THR A C 1
ATOM 2544 O O . THR A 1 342 ? -12.905 3.867 34.252 1.00 53.69 342 THR A O 1
ATOM 2547 N N . GLU A 1 343 ? -10.900 4.013 33.245 1.00 43.56 343 GLU A N 1
ATOM 2548 C CA . GLU A 1 343 ? -10.141 4.437 34.422 1.00 43.56 343 GLU A CA 1
ATOM 2549 C C . GLU A 1 343 ? -9.960 5.961 34.394 1.00 43.56 343 GLU A C 1
ATOM 2551 O O . GLU A 1 343 ? -9.085 6.501 33.723 1.00 43.56 343 GLU A O 1
ATOM 2556 N N . SER A 1 344 ? -10.802 6.699 35.121 1.00 27.83 344 SER A N 1
ATOM 2557 C CA . SER A 1 344 ? -10.530 8.116 35.394 1.00 27.83 344 SER A CA 1
ATOM 2558 C C . SER A 1 344 ? -9.186 8.236 36.132 1.00 27.83 344 SER A C 1
ATOM 2560 O O . SER A 1 344 ? -9.041 7.586 37.170 1.00 27.83 344 SER A O 1
ATOM 2562 N N . PRO A 1 345 ? -8.218 9.045 35.661 1.00 32.59 345 PRO A N 1
ATOM 2563 C CA . PRO A 1 345 ? -6.886 9.069 36.252 1.00 32.59 345 PRO A CA 1
ATOM 2564 C C . PRO A 1 345 ? -6.939 9.628 37.677 1.00 32.59 345 PRO A C 1
ATOM 2566 O O . PRO A 1 345 ? -7.253 10.800 37.895 1.00 32.59 345 PRO A O 1
ATOM 2569 N N . THR A 1 346 ? -6.599 8.798 38.661 1.00 29.70 346 THR A N 1
ATOM 2570 C CA . THR A 1 346 ? -6.151 9.266 39.974 1.00 29.70 346 THR A CA 1
ATOM 2571 C C . THR A 1 346 ? -4.734 9.827 39.830 1.00 29.70 346 THR A C 1
ATOM 2573 O O . THR A 1 346 ? -3.868 9.133 39.297 1.00 29.70 346 THR A O 1
ATOM 2576 N N . PRO A 1 347 ? -4.449 11.063 40.277 1.00 29.28 347 PRO A N 1
ATOM 2577 C CA . PRO A 1 347 ? -3.093 11.604 40.224 1.00 29.28 347 PRO A CA 1
ATOM 2578 C C . PRO A 1 347 ? -2.162 10.768 41.117 1.00 29.28 347 PRO A C 1
ATOM 2580 O O . PRO A 1 347 ? -2.302 10.808 42.338 1.00 29.28 347 PRO A O 1
ATOM 2583 N N . GLY A 1 348 ? -1.232 10.005 40.533 1.00 37.19 348 GLY A N 1
ATOM 2584 C CA . GLY A 1 348 ? -0.269 9.229 41.324 1.00 37.19 348 GLY A CA 1
ATOM 2585 C C . GLY A 1 348 ? 0.675 8.296 40.565 1.00 37.19 348 GLY A C 1
ATOM 2586 O O . GLY A 1 348 ? 1.835 8.197 40.952 1.00 37.19 348 GLY A O 1
ATOM 2587 N N . ASP A 1 349 ? 0.248 7.667 39.470 1.00 32.12 349 ASP A N 1
ATOM 2588 C CA . ASP A 1 349 ? 1.000 6.519 38.941 1.00 32.12 349 ASP A CA 1
ATOM 2589 C C . ASP A 1 349 ? 1.826 6.870 37.696 1.00 32.12 349 ASP A C 1
ATOM 2591 O O . ASP A 1 349 ? 1.466 6.574 36.557 1.00 32.12 349 ASP A O 1
ATOM 2595 N N . ILE A 1 350 ? 2.977 7.509 37.922 1.00 32.72 350 ILE A N 1
ATOM 2596 C CA . ILE A 1 350 ? 4.062 7.555 36.935 1.00 32.72 350 ILE A CA 1
ATOM 2597 C C . ILE A 1 350 ? 4.868 6.260 37.086 1.00 32.72 350 ILE A C 1
ATOM 2599 O O . ILE A 1 350 ? 5.643 6.102 38.028 1.00 32.72 350 ILE A O 1
ATOM 2603 N N . PHE A 1 351 ? 4.697 5.330 36.147 1.00 30.67 351 PHE A N 1
ATOM 2604 C CA . PHE A 1 351 ? 5.574 4.170 36.001 1.00 30.67 351 PHE A CA 1
ATOM 2605 C C . PHE A 1 351 ? 6.941 4.616 35.461 1.00 30.67 351 PHE A C 1
ATOM 2607 O O . PHE A 1 351 ? 7.108 4.846 34.264 1.00 30.67 351 PHE A O 1
ATOM 2614 N N . THR A 1 352 ? 7.940 4.709 36.336 1.00 26.14 352 THR A N 1
ATOM 2615 C CA . THR A 1 352 ? 9.356 4.688 35.951 1.00 26.14 352 THR A CA 1
ATOM 2616 C C . THR A 1 352 ? 9.781 3.244 35.709 1.00 26.14 352 THR A C 1
ATOM 2618 O O . THR A 1 352 ? 9.857 2.449 36.644 1.00 26.14 352 THR A O 1
ATOM 2621 N N . VAL A 1 353 ? 10.070 2.897 34.456 1.00 27.14 353 VAL A N 1
ATOM 2622 C CA . VAL A 1 353 ? 10.830 1.686 34.128 1.00 27.14 353 VAL A CA 1
ATOM 2623 C C . VAL A 1 353 ? 12.306 2.074 34.172 1.00 27.14 353 VAL A C 1
ATOM 2625 O O . VAL A 1 353 ? 12.806 2.717 33.251 1.00 27.14 353 VAL A O 1
ATOM 2628 N N . GLU A 1 354 ? 12.991 1.743 35.266 1.00 26.03 354 GLU A N 1
ATOM 2629 C CA . GLU A 1 354 ? 14.444 1.894 35.352 1.00 26.03 354 GLU A CA 1
ATOM 2630 C C . GLU A 1 354 ? 15.122 0.864 34.441 1.00 26.03 354 GLU A C 1
ATOM 2632 O O . GLU A 1 354 ? 14.962 -0.348 34.589 1.00 26.03 354 GLU A O 1
ATOM 2637 N N . SER A 1 355 ? 15.879 1.363 33.467 1.00 26.16 355 SER A N 1
ATOM 2638 C CA . SER A 1 355 ? 16.802 0.578 32.658 1.00 26.16 355 SER A CA 1
ATOM 2639 C C . SER A 1 355 ? 18.101 0.367 33.439 1.00 26.16 355 SER A C 1
ATOM 2641 O O . SER A 1 355 ? 18.879 1.309 33.603 1.00 26.16 355 SER A O 1
ATOM 2643 N N . GLU A 1 356 ? 18.375 -0.854 33.896 1.00 26.17 356 GLU A N 1
ATOM 2644 C CA . GLU A 1 356 ? 19.703 -1.207 34.404 1.00 26.17 356 GLU A CA 1
ATOM 2645 C C . GLU A 1 356 ? 20.713 -1.222 33.245 1.00 26.17 356 GLU A C 1
ATOM 2647 O O . GLU A 1 356 ? 20.784 -2.150 32.438 1.00 26.17 356 GLU A O 1
ATOM 2652 N N . THR A 1 357 ? 21.513 -0.163 33.150 1.00 30.42 357 THR A N 1
ATOM 2653 C CA . THR A 1 357 ? 22.692 -0.108 32.284 1.00 30.42 357 THR A CA 1
ATOM 2654 C C . THR A 1 357 ? 23.845 -0.882 32.917 1.00 30.42 357 THR A C 1
ATOM 2656 O O . THR A 1 357 ? 24.378 -0.496 33.957 1.00 30.42 357 THR A O 1
ATOM 2659 N N . SER A 1 358 ? 24.278 -1.950 32.250 1.00 29.53 358 SER A N 1
ATOM 2660 C CA . SER A 1 358 ? 25.489 -2.706 32.565 1.00 29.53 358 SER A CA 1
ATOM 2661 C C . SER A 1 358 ? 26.763 -1.892 32.285 1.00 29.53 358 SER A C 1
ATOM 2663 O O . SER A 1 358 ? 27.049 -1.561 31.132 1.00 29.53 358 SER A O 1
ATOM 2665 N N . GLY A 1 359 ? 27.565 -1.635 33.320 1.00 28.05 359 GLY A N 1
ATOM 2666 C CA . GLY A 1 359 ? 28.942 -1.137 33.230 1.00 28.05 359 GLY A CA 1
ATOM 2667 C C . GLY A 1 359 ? 29.957 -2.197 33.684 1.00 28.05 359 GLY A C 1
ATOM 2668 O O . GLY A 1 359 ? 29.818 -2.777 34.755 1.00 28.05 359 GLY A O 1
ATOM 2669 N N . LYS A 1 360 ? 30.971 -2.448 32.843 1.00 30.05 360 LYS A N 1
ATOM 2670 C CA . LYS A 1 360 ? 32.174 -3.295 33.057 1.00 30.05 360 LYS A CA 1
ATOM 2671 C C . LYS A 1 360 ? 32.962 -2.814 34.309 1.00 30.05 360 LYS A C 1
ATOM 2673 O O . LYS A 1 360 ? 32.852 -1.646 34.648 1.00 30.05 360 LYS A O 1
ATOM 2678 N N . ALA A 1 361 ? 33.818 -3.554 35.027 1.00 28.06 361 ALA A N 1
ATOM 2679 C CA . ALA A 1 361 ? 34.774 -4.601 34.666 1.00 28.06 361 ALA A CA 1
ATOM 2680 C C . ALA A 1 361 ? 35.382 -5.277 35.927 1.00 28.06 361 ALA A C 1
ATOM 2682 O O . ALA A 1 361 ? 35.423 -4.667 36.992 1.00 28.06 361 ALA A O 1
ATOM 2683 N N . SER A 1 362 ? 36.005 -6.448 35.726 1.00 26.88 362 SER A N 1
ATOM 2684 C CA . SER A 1 362 ? 37.328 -6.869 36.249 1.00 26.88 362 SER A CA 1
ATOM 2685 C C . SER A 1 362 ? 37.374 -8.244 36.930 1.00 26.88 362 SER A C 1
ATOM 2687 O O . SER A 1 362 ? 36.457 -8.676 37.620 1.00 26.88 362 SER A O 1
ATOM 2689 N N . ALA A 1 363 ? 38.476 -8.934 36.647 1.00 28.61 363 ALA A N 1
ATOM 2690 C CA . ALA A 1 363 ? 38.740 -10.355 36.799 1.00 28.61 363 ALA A CA 1
ATOM 2691 C C . ALA A 1 363 ? 39.047 -10.804 38.237 1.00 28.61 363 ALA A C 1
ATOM 2693 O O . ALA A 1 363 ? 39.728 -10.096 38.974 1.00 28.61 363 ALA A O 1
ATOM 2694 N N . ASN A 1 364 ? 38.615 -12.026 38.581 1.00 25.98 364 ASN A N 1
ATOM 2695 C CA . ASN A 1 364 ? 39.442 -13.095 39.167 1.00 25.98 364 ASN A CA 1
ATOM 2696 C C . ASN A 1 364 ? 38.573 -14.308 39.566 1.00 25.98 364 ASN A C 1
ATOM 2698 O O . ASN A 1 364 ? 37.682 -14.210 40.403 1.00 25.98 364 ASN A O 1
ATOM 2702 N N . THR A 1 365 ? 38.867 -15.471 38.990 1.00 25.89 365 THR A N 1
ATOM 2703 C CA . THR A 1 365 ? 38.583 -16.816 39.542 1.00 25.89 365 THR A CA 1
ATOM 2704 C C . THR A 1 365 ? 39.712 -17.202 40.533 1.00 25.89 365 THR A C 1
ATOM 2706 O O . THR A 1 365 ? 40.743 -16.527 40.488 1.00 25.89 365 THR A O 1
ATOM 2709 N N . PRO A 1 366 ? 39.631 -18.264 41.385 1.00 37.19 366 PRO A N 1
ATOM 2710 C CA . PRO A 1 366 ? 38.781 -19.461 41.274 1.00 37.19 366 PRO A CA 1
ATOM 2711 C C . PRO A 1 366 ? 38.148 -20.048 42.570 1.00 37.19 366 PRO A C 1
A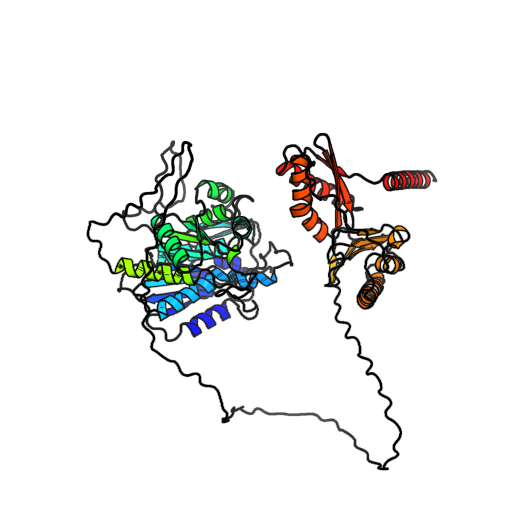TOM 2713 O O . PRO A 1 366 ? 38.556 -19.778 43.691 1.00 37.19 366 PRO A O 1
ATOM 2716 N N . SER A 1 367 ? 37.199 -20.962 42.316 1.00 24.41 367 SER A N 1
ATOM 2717 C CA . SER A 1 367 ? 36.796 -22.181 43.054 1.00 24.41 367 SER A CA 1
ATOM 2718 C C . SER A 1 367 ? 36.403 -22.127 44.539 1.00 24.41 367 SER A C 1
ATOM 2720 O O . SER A 1 367 ? 37.243 -21.881 45.396 1.00 24.41 367 SER A O 1
ATOM 2722 N N . ALA A 1 368 ? 35.193 -22.613 44.848 1.00 27.36 368 ALA A N 1
ATOM 2723 C CA . ALA A 1 368 ? 34.976 -23.809 45.677 1.00 27.36 368 ALA A CA 1
ATOM 2724 C C . ALA A 1 368 ? 33.479 -24.176 45.761 1.00 27.36 368 ALA A C 1
ATOM 2726 O O . ALA A 1 368 ? 32.599 -23.333 45.635 1.00 27.36 368 ALA A O 1
ATOM 2727 N N . HIS A 1 369 ? 33.243 -25.472 45.955 1.00 26.61 369 HIS A N 1
ATOM 2728 C CA . HIS A 1 369 ? 31.993 -26.186 46.218 1.00 26.61 369 HIS A CA 1
ATOM 2729 C C . HIS A 1 369 ? 30.933 -25.467 47.077 1.00 26.61 369 HIS A C 1
ATOM 2731 O O . HIS A 1 369 ? 31.272 -24.904 48.110 1.00 26.61 369 HIS A O 1
ATOM 2737 N N . ALA A 1 370 ? 29.643 -25.671 46.770 1.00 27.05 370 ALA A N 1
ATOM 2738 C CA . ALA A 1 370 ? 28.759 -26.586 47.519 1.00 27.05 370 ALA A CA 1
ATOM 2739 C C . ALA A 1 370 ? 27.258 -26.339 47.238 1.00 27.05 370 ALA A C 1
ATOM 2741 O O . ALA A 1 370 ? 26.784 -25.212 47.212 1.00 27.05 370 ALA A O 1
ATOM 2742 N N . SER A 1 371 ? 26.553 -27.458 47.048 1.00 26.55 371 SER A N 1
ATOM 2743 C CA . SER A 1 371 ? 25.145 -27.780 47.347 1.00 26.55 371 SER A CA 1
ATOM 2744 C C . SER A 1 371 ? 24.134 -26.676 47.699 1.00 26.55 371 SER A C 1
ATOM 2746 O O . SER A 1 371 ? 24.303 -25.953 48.677 1.00 26.55 371 SER A O 1
ATOM 2748 N N . GLY A 1 372 ? 22.963 -26.733 47.056 1.00 26.42 372 GLY A N 1
ATOM 2749 C CA . GLY A 1 372 ? 21.754 -26.064 47.542 1.00 26.42 372 GLY A CA 1
ATOM 2750 C C . GLY A 1 372 ? 20.512 -26.372 46.709 1.00 26.42 372 GLY A C 1
ATOM 2751 O O . GLY A 1 372 ? 20.092 -25.563 45.894 1.00 26.42 372 GLY A O 1
ATOM 2752 N N . THR A 1 373 ? 19.932 -27.554 46.903 1.00 26.98 373 THR A N 1
ATOM 2753 C CA . THR A 1 373 ? 18.611 -27.950 46.395 1.00 26.98 373 THR A CA 1
ATOM 2754 C C . THR A 1 373 ? 17.522 -27.082 47.033 1.00 26.98 373 THR A C 1
ATOM 2756 O O . THR A 1 373 ? 17.438 -27.053 48.259 1.00 26.98 373 THR A O 1
ATOM 2759 N N . GLN A 1 374 ? 16.639 -26.451 46.249 1.00 28.09 374 GLN A N 1
ATOM 2760 C CA . GLN A 1 374 ? 15.326 -26.017 46.743 1.00 28.09 374 GLN A CA 1
ATOM 2761 C C . GLN A 1 374 ? 14.211 -26.296 45.730 1.00 28.09 374 GLN A C 1
ATOM 2763 O O . GLN A 1 374 ? 14.351 -26.119 44.523 1.00 28.09 374 GLN A O 1
ATOM 2768 N N . HIS A 1 375 ? 13.125 -26.824 46.290 1.00 27.14 375 HIS A N 1
ATOM 2769 C CA . HIS A 1 375 ? 11.953 -27.402 45.655 1.00 27.14 375 HIS A CA 1
ATOM 2770 C C . HIS A 1 375 ? 11.062 -26.366 44.959 1.00 27.14 375 HIS A C 1
ATOM 2772 O O . HIS A 1 375 ? 10.732 -25.332 45.531 1.00 27.14 375 HIS A O 1
ATOM 2778 N N . ILE A 1 376 ? 10.582 -26.721 43.764 1.00 25.77 376 ILE A N 1
ATOM 2779 C CA . ILE A 1 376 ? 9.465 -26.064 43.079 1.00 25.77 376 ILE A CA 1
ATOM 2780 C C . ILE A 1 376 ? 8.174 -26.769 43.513 1.00 25.77 376 ILE A C 1
ATOM 2782 O O . ILE A 1 376 ? 7.996 -27.958 43.244 1.00 25.77 376 ILE A O 1
ATOM 2786 N N . HIS A 1 377 ? 7.270 -26.040 44.167 1.00 25.56 377 HIS A N 1
ATOM 2787 C CA . HIS A 1 377 ? 5.880 -26.456 44.334 1.00 25.56 377 HIS A CA 1
ATOM 2788 C C . HIS A 1 377 ? 5.076 -26.011 43.110 1.00 25.56 377 HIS A C 1
ATOM 2790 O O . HIS A 1 377 ? 4.946 -24.819 42.842 1.00 25.56 377 HIS A O 1
ATOM 2796 N N . SER A 1 378 ? 4.542 -26.984 42.368 1.00 23.72 378 SER A N 1
ATOM 2797 C CA . SER A 1 378 ? 3.515 -26.750 41.359 1.00 23.72 378 SER A CA 1
ATOM 2798 C C . SER A 1 378 ? 2.159 -26.548 42.036 1.00 23.72 378 SER A C 1
ATOM 2800 O O . SER A 1 378 ? 1.832 -27.215 43.019 1.00 23.72 378 SER A O 1
ATOM 2802 N N . ILE A 1 379 ? 1.354 -25.642 41.485 1.00 25.52 379 ILE A N 1
ATOM 2803 C CA . ILE A 1 379 ? -0.090 -25.622 41.702 1.00 25.52 379 ILE A CA 1
ATOM 2804 C C . ILE A 1 379 ? -0.741 -25.656 40.325 1.00 25.52 379 ILE A C 1
ATOM 2806 O O . ILE A 1 379 ? -0.872 -24.657 39.625 1.00 25.52 379 ILE A O 1
ATOM 2810 N N . SER A 1 380 ? -1.102 -26.871 39.935 1.00 25.64 380 SER A N 1
ATOM 2811 C CA . SER A 1 380 ? -2.123 -27.185 38.949 1.00 25.64 380 SER A CA 1
ATOM 2812 C C . SER A 1 380 ? -3.497 -27.129 39.617 1.00 25.64 380 SER A C 1
ATOM 2814 O O . SER A 1 380 ? -3.673 -27.755 40.662 1.00 25.64 380 SER A O 1
ATOM 2816 N N . ASN A 1 381 ? -4.457 -26.432 39.005 1.00 26.02 381 ASN A N 1
ATOM 2817 C CA . ASN A 1 381 ? -5.803 -26.931 38.680 1.00 26.02 381 ASN A CA 1
ATOM 2818 C C . ASN A 1 381 ? -6.766 -25.763 38.447 1.00 26.02 381 ASN A C 1
ATOM 2820 O O . ASN A 1 381 ? -7.078 -25.037 39.380 1.00 26.02 381 ASN A O 1
ATOM 2824 N N . PHE A 1 382 ? -7.317 -25.671 37.237 1.00 25.36 382 PHE A N 1
ATOM 2825 C CA . PHE A 1 382 ? -8.769 -25.621 37.047 1.00 25.36 382 PHE A CA 1
ATOM 2826 C C . PHE A 1 382 ? -9.093 -26.110 35.631 1.00 25.36 382 PHE A C 1
ATOM 2828 O O . PHE A 1 382 ? -8.867 -25.436 34.632 1.00 25.36 382 PHE A O 1
ATOM 2835 N N . SER A 1 383 ? -9.580 -27.345 35.569 1.00 27.30 383 SER A N 1
ATOM 2836 C CA . SER A 1 383 ? -10.159 -27.993 34.399 1.00 27.30 383 SER A CA 1
ATOM 2837 C C . SER A 1 383 ? -11.675 -28.018 34.558 1.00 27.30 383 SER A C 1
ATOM 2839 O O . SER A 1 383 ? -12.159 -28.446 35.606 1.00 27.30 383 SER A O 1
ATOM 2841 N N . GLY A 1 384 ? -12.417 -27.669 33.510 1.00 24.81 384 GLY A N 1
ATOM 2842 C CA . GLY A 1 384 ? -13.823 -28.047 33.412 1.00 24.81 384 GLY A CA 1
ATOM 2843 C C . GLY A 1 384 ? -14.644 -27.138 32.514 1.00 24.81 384 GLY A C 1
ATOM 2844 O O . GLY A 1 384 ? -15.220 -26.183 33.008 1.00 24.81 384 GLY A O 1
ATOM 2845 N N . LEU A 1 385 ? -14.730 -27.480 31.225 1.00 25.91 385 LEU A N 1
ATOM 2846 C CA . LEU A 1 385 ? -15.957 -27.411 30.420 1.00 25.91 385 LEU A CA 1
ATOM 2847 C C . LEU A 1 385 ? -15.714 -28.188 29.114 1.00 25.91 385 LEU A C 1
ATOM 2849 O O . LEU A 1 385 ? -14.966 -27.773 28.233 1.00 25.91 385 LEU A O 1
ATOM 2853 N N . ASN A 1 386 ? -16.309 -29.380 29.054 1.00 24.64 386 ASN A N 1
ATOM 2854 C CA . ASN A 1 386 ? -16.310 -30.284 27.907 1.00 24.64 386 ASN A CA 1
ATOM 2855 C C . ASN A 1 386 ? -17.287 -29.775 26.835 1.00 24.64 386 ASN A C 1
ATOM 2857 O O . ASN A 1 386 ? -18.459 -29.563 27.135 1.00 24.64 386 ASN A O 1
ATOM 2861 N N . TYR A 1 387 ? -16.840 -29.688 25.581 1.00 30.08 387 TYR A N 1
ATOM 2862 C CA . TYR A 1 387 ? -17.712 -29.576 24.407 1.00 30.08 387 TYR A CA 1
ATOM 2863 C C . TYR A 1 387 ? -17.855 -30.951 23.735 1.00 30.08 387 TYR A C 1
ATOM 2865 O O . TYR A 1 387 ? -16.837 -31.596 23.468 1.00 30.08 387 TYR A O 1
ATOM 2873 N N . PRO A 1 388 ? -19.072 -31.430 23.419 1.00 29.70 388 PRO A N 1
ATOM 2874 C CA . PRO A 1 388 ? -19.226 -32.657 22.653 1.00 29.70 388 PRO A CA 1
ATOM 2875 C C . PRO A 1 388 ? -18.991 -32.410 21.155 1.00 29.70 388 PRO A C 1
ATOM 2877 O O . PRO A 1 388 ? -19.607 -31.546 20.533 1.00 29.70 388 PRO A O 1
ATOM 2880 N N . ARG A 1 389 ? -18.121 -33.239 20.566 1.00 26.38 389 ARG A N 1
ATOM 2881 C CA . ARG A 1 389 ? -18.049 -33.499 19.121 1.00 26.38 389 ARG A CA 1
ATOM 2882 C C . ARG A 1 389 ? -19.372 -34.109 18.652 1.00 26.38 389 ARG A C 1
ATOM 2884 O O . ARG A 1 389 ? -19.775 -35.143 19.176 1.00 26.38 389 ARG A O 1
ATOM 2891 N N . ALA A 1 390 ? -19.971 -33.547 17.606 1.00 26.52 390 ALA A N 1
ATOM 2892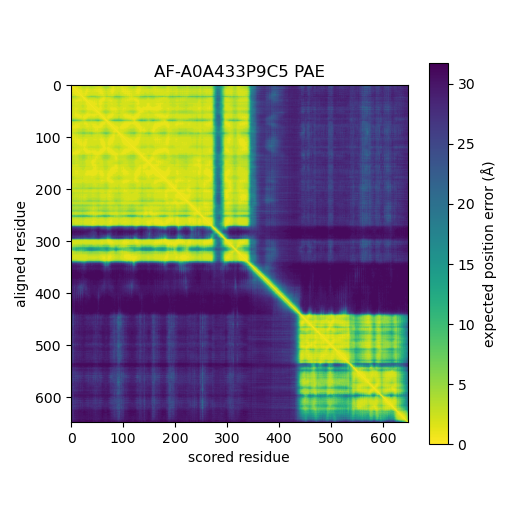 C CA . ALA A 1 390 ? -21.017 -34.208 16.834 1.00 26.52 390 ALA A CA 1
ATOM 2893 C C . ALA A 1 390 ? -20.513 -34.469 15.408 1.00 26.52 390 ALA A C 1
ATOM 2895 O O . ALA A 1 390 ? -20.231 -33.544 14.650 1.00 26.52 390 ALA A O 1
ATOM 2896 N N . GLN A 1 391 ? -20.396 -35.748 15.057 1.00 25.56 391 GLN A N 1
ATOM 2897 C CA . GLN A 1 391 ? -20.377 -36.229 13.680 1.00 25.56 391 GLN A CA 1
ATOM 2898 C C . GLN A 1 391 ? -21.631 -37.084 13.453 1.00 25.56 391 GLN A C 1
ATOM 2900 O O . GLN A 1 391 ? -22.028 -37.838 14.338 1.00 25.56 391 GLN A O 1
ATOM 2905 N N . HIS A 1 392 ? -22.135 -36.998 12.216 1.00 26.19 392 HIS A N 1
ATOM 2906 C CA . HIS A 1 392 ? -22.955 -37.961 11.466 1.00 26.19 392 HIS A CA 1
ATOM 2907 C C . HIS A 1 392 ? -24.505 -37.855 11.419 1.00 26.19 392 HIS A C 1
ATOM 2909 O O . HIS A 1 392 ? -25.205 -38.165 12.373 1.00 26.19 392 HIS A O 1
ATOM 2915 N N . ILE A 1 393 ? -24.981 -37.590 10.180 1.00 25.94 393 ILE A N 1
ATOM 2916 C CA . ILE A 1 393 ? -25.950 -38.367 9.355 1.00 25.94 393 ILE A CA 1
ATOM 2917 C C . ILE A 1 393 ? -27.265 -37.677 8.900 1.00 25.94 393 ILE A C 1
ATOM 2919 O O . ILE A 1 393 ? -28.221 -37.515 9.643 1.00 25.94 393 ILE A O 1
ATOM 2923 N N . LEU A 1 394 ? -27.258 -37.404 7.582 1.00 25.12 394 LEU A N 1
ATOM 2924 C CA . LEU A 1 394 ? -28.259 -37.583 6.509 1.00 25.12 394 LEU A CA 1
ATOM 2925 C C . LEU A 1 394 ? -29.662 -36.936 6.531 1.00 25.12 394 LEU A C 1
ATOM 2927 O O . LEU A 1 394 ? -30.582 -37.363 7.218 1.00 25.12 394 LEU A O 1
ATOM 2931 N N . SER A 1 395 ? -29.850 -36.158 5.455 1.00 25.12 395 SER A N 1
ATOM 2932 C CA . SER A 1 395 ? -30.972 -36.181 4.499 1.00 25.12 395 SER A CA 1
ATOM 2933 C C . SER A 1 395 ? -32.336 -35.638 4.933 1.00 25.12 395 SER A C 1
ATOM 2935 O O . SER A 1 395 ? -33.021 -36.224 5.766 1.00 25.12 395 SER A O 1
ATOM 2937 N N . LYS A 1 396 ? -32.800 -34.610 4.206 1.00 26.72 396 LYS A N 1
ATOM 2938 C CA . LYS A 1 396 ? -34.103 -34.611 3.519 1.00 26.72 396 LYS A CA 1
ATOM 2939 C C . LYS A 1 396 ? -34.223 -33.438 2.535 1.00 26.72 396 LYS A C 1
ATOM 2941 O O . LYS A 1 396 ? -33.953 -32.292 2.870 1.00 26.72 396 LYS A O 1
ATOM 2946 N N . ASN A 1 397 ? -34.623 -33.800 1.318 1.00 26.42 397 ASN A N 1
ATOM 2947 C CA . ASN A 1 397 ? -34.977 -32.966 0.170 1.00 26.42 397 ASN A CA 1
ATOM 2948 C C . ASN A 1 397 ? -36.122 -31.993 0.468 1.00 26.42 397 ASN A C 1
ATOM 2950 O O . ASN A 1 397 ? -37.115 -32.451 1.029 1.00 26.42 397 ASN A O 1
ATOM 2954 N N . ILE A 1 398 ? -36.059 -30.761 -0.061 1.00 27.44 398 ILE A N 1
ATOM 2955 C CA . ILE A 1 398 ? -37.221 -29.932 -0.457 1.00 27.44 398 ILE A CA 1
ATOM 2956 C C . ILE A 1 398 ? -36.821 -29.093 -1.705 1.00 27.44 398 ILE A C 1
ATOM 2958 O O . ILE A 1 398 ? -35.655 -28.707 -1.800 1.00 27.44 398 ILE A O 1
ATOM 2962 N N . PRO A 1 399 ? -37.713 -28.888 -2.702 1.00 29.59 399 PRO A N 1
ATOM 2963 C CA . PRO A 1 399 ? -37.343 -28.686 -4.106 1.00 29.59 399 PRO A CA 1
ATOM 2964 C C . PRO A 1 399 ? -37.277 -27.221 -4.569 1.00 29.59 399 PRO A C 1
ATOM 2966 O O . PRO A 1 399 ? -37.939 -26.337 -4.029 1.00 29.59 399 PRO A O 1
ATOM 2969 N N . LEU A 1 400 ? -36.521 -27.009 -5.651 1.00 25.75 400 LEU A N 1
ATOM 2970 C CA . LEU A 1 400 ? -36.471 -25.780 -6.444 1.00 25.75 400 LEU A CA 1
ATOM 2971 C C . LEU A 1 400 ? -37.732 -25.644 -7.315 1.00 25.75 400 LEU A C 1
ATOM 2973 O O . LEU A 1 400 ? -38.033 -26.519 -8.127 1.00 25.75 400 LEU A O 1
ATOM 2977 N N . HIS A 1 401 ? -38.436 -24.520 -7.176 1.00 27.67 401 HIS A N 1
ATOM 2978 C CA . HIS A 1 401 ? -39.442 -24.052 -8.129 1.00 27.67 401 HIS A CA 1
ATOM 2979 C C . HIS A 1 401 ? -38.729 -23.327 -9.281 1.00 27.67 401 HIS A C 1
ATOM 2981 O O . HIS A 1 401 ? -38.165 -22.255 -9.082 1.00 27.67 401 HIS A O 1
ATOM 2987 N N . ALA A 1 402 ? -38.765 -23.905 -10.482 1.00 26.91 402 ALA A N 1
ATOM 2988 C CA . ALA A 1 402 ? -38.390 -23.235 -11.724 1.00 26.91 402 ALA A CA 1
ATOM 2989 C C . ALA A 1 402 ? -39.660 -22.954 -12.538 1.00 26.91 402 ALA A C 1
ATOM 2991 O O . ALA A 1 402 ? -40.438 -23.865 -12.828 1.00 26.91 402 ALA A O 1
ATOM 2992 N N . SER A 1 403 ? -39.872 -21.684 -12.874 1.00 25.66 403 SER A N 1
ATOM 2993 C CA . SER A 1 403 ? -40.987 -21.219 -13.695 1.00 25.66 403 SER A CA 1
ATOM 2994 C C . SER A 1 403 ? -40.686 -21.385 -15.185 1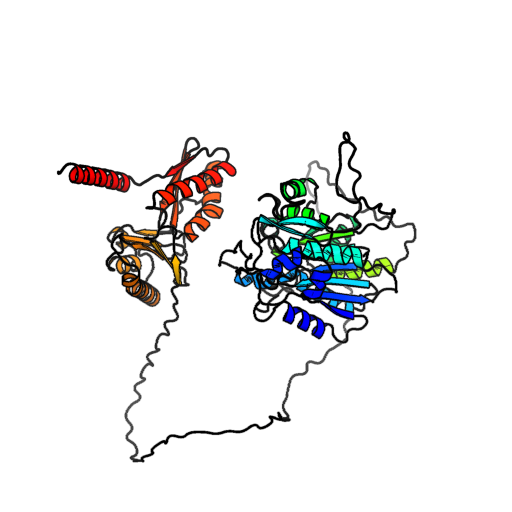.00 25.66 403 SER A C 1
ATOM 2996 O O . SER A 1 403 ? -39.601 -21.068 -15.666 1.00 25.66 403 SER A O 1
ATOM 2998 N N . LEU A 1 404 ? -41.698 -21.888 -15.887 1.00 23.61 404 LEU A N 1
ATOM 2999 C CA . LEU A 1 404 ? -41.812 -22.103 -17.328 1.00 23.61 404 LEU A CA 1
ATOM 3000 C C . LEU A 1 404 ? -41.742 -20.794 -18.126 1.00 23.61 404 LEU A C 1
ATOM 3002 O O . LEU A 1 404 ? -42.515 -19.896 -17.815 1.00 23.61 404 LEU A O 1
ATOM 3006 N N . VAL A 1 405 ? -40.982 -20.767 -19.231 1.00 27.67 405 VAL A N 1
ATOM 3007 C CA . VAL A 1 405 ? -41.423 -20.195 -20.522 1.00 27.67 405 VAL A CA 1
ATOM 3008 C C . VAL A 1 405 ? -40.820 -21.024 -21.675 1.00 27.67 405 VAL A C 1
ATOM 3010 O O . VAL A 1 405 ? -39.771 -21.645 -21.556 1.00 27.67 405 VAL A O 1
ATOM 3013 N N . SER A 1 406 ? -41.590 -21.091 -22.751 1.00 25.50 406 SER A N 1
ATOM 3014 C CA . SER A 1 406 ? -41.715 -22.069 -23.829 1.00 25.50 406 SER A CA 1
ATOM 3015 C C . SER A 1 406 ? -40.726 -22.011 -25.012 1.00 25.50 406 SER A C 1
ATOM 3017 O O . SER A 1 406 ? -40.319 -20.942 -25.448 1.00 25.50 406 SER A O 1
ATOM 3019 N N . ASN A 1 407 ? -40.503 -23.214 -25.564 1.00 24.23 407 ASN A N 1
ATOM 3020 C CA . ASN A 1 407 ? -40.138 -23.687 -26.925 1.00 24.23 407 ASN A CA 1
ATOM 3021 C C . ASN A 1 407 ? -40.538 -22.801 -28.151 1.00 24.23 407 ASN A C 1
ATOM 3023 O O . ASN A 1 407 ? -41.415 -21.955 -27.978 1.00 24.23 407 ASN A O 1
ATOM 3027 N N . PRO A 1 408 ? -40.052 -23.046 -29.410 1.00 38.91 408 PRO A N 1
ATOM 3028 C CA . PRO A 1 408 ? -39.916 -24.382 -30.027 1.00 38.91 408 PRO A CA 1
ATOM 3029 C C . PRO A 1 408 ? -38.720 -24.658 -30.977 1.00 38.91 408 PRO A C 1
ATOM 3031 O O . PRO A 1 408 ? -37.868 -23.824 -31.258 1.00 38.91 408 PRO A O 1
ATOM 3034 N N . ALA A 1 409 ? -38.708 -25.920 -31.421 1.00 26.02 409 ALA A N 1
ATOM 3035 C CA . ALA A 1 409 ? -37.658 -26.724 -32.040 1.00 26.02 409 ALA A CA 1
ATOM 3036 C C . ALA A 1 409 ? -37.671 -26.784 -33.580 1.00 26.02 409 ALA A C 1
ATOM 3038 O O . ALA A 1 409 ? -38.713 -26.543 -34.177 1.00 26.02 409 ALA A O 1
ATOM 3039 N N . ILE A 1 410 ? -36.569 -27.282 -34.175 1.00 26.61 410 ILE A N 1
ATOM 3040 C CA . ILE A 1 410 ? -36.499 -28.065 -35.439 1.00 26.61 410 ILE A CA 1
ATOM 3041 C C . ILE A 1 410 ? -35.287 -29.027 -35.309 1.00 26.61 410 ILE A C 1
ATOM 3043 O O . ILE A 1 410 ? -34.155 -28.571 -35.218 1.00 26.61 410 ILE A O 1
ATOM 3047 N N . THR A 1 411 ? -35.454 -30.305 -34.942 1.00 23.86 411 THR A N 1
ATOM 3048 C CA . THR A 1 411 ? -35.636 -31.528 -35.770 1.00 23.86 411 THR A CA 1
ATOM 3049 C C . THR A 1 411 ? -34.511 -31.827 -36.774 1.00 23.86 411 THR A C 1
ATOM 3051 O O . THR A 1 411 ? -34.389 -31.109 -37.754 1.00 23.86 411 THR A O 1
ATOM 3054 N N . THR A 1 412 ? -33.778 -32.945 -36.595 1.00 26.61 412 THR A N 1
ATOM 3055 C CA . THR A 1 412 ? -33.488 -33.980 -37.631 1.00 26.61 412 THR A CA 1
ATOM 3056 C C . THR A 1 412 ? -32.882 -35.253 -36.994 1.00 26.61 412 THR A C 1
ATOM 3058 O O . THR A 1 412 ? -31.733 -35.292 -36.571 1.00 26.61 412 THR A O 1
ATOM 3061 N N . THR A 1 413 ? -33.744 -36.266 -36.886 1.00 25.94 413 THR A N 1
ATOM 3062 C CA . THR A 1 413 ? -33.613 -37.702 -37.223 1.00 25.94 413 THR A CA 1
ATOM 3063 C C . THR A 1 413 ? -32.327 -38.504 -36.937 1.00 25.94 413 THR A C 1
ATOM 3065 O O . THR A 1 413 ? -31.259 -38.260 -37.487 1.00 25.94 413 THR A O 1
ATOM 3068 N N . ARG A 1 414 ? -32.507 -39.602 -36.183 1.00 26.14 414 ARG A N 1
ATOM 3069 C CA . ARG A 1 414 ? -31.568 -40.713 -35.953 1.00 26.14 414 ARG A CA 1
ATOM 3070 C C . ARG A 1 414 ? -32.133 -41.972 -36.629 1.00 26.14 414 ARG A C 1
ATOM 3072 O O . ARG A 1 414 ? -33.301 -42.285 -36.408 1.00 26.14 414 ARG A O 1
ATOM 3079 N N . THR A 1 415 ? -31.319 -42.706 -37.388 1.00 27.33 415 THR A N 1
ATOM 3080 C CA . THR A 1 415 ? -31.686 -44.013 -37.970 1.00 27.33 415 THR A CA 1
ATOM 3081 C C . THR A 1 415 ? -30.990 -45.150 -37.215 1.00 27.33 415 THR A C 1
ATOM 3083 O O . THR A 1 415 ? -29.806 -45.072 -36.893 1.00 27.33 415 THR A O 1
ATOM 3086 N N . ILE A 1 416 ? -31.772 -46.187 -36.915 1.00 30.00 416 ILE A N 1
ATOM 3087 C CA . ILE A 1 416 ? -31.453 -47.458 -36.240 1.00 30.00 416 ILE A CA 1
ATOM 3088 C C . ILE A 1 416 ? -31.192 -48.540 -37.304 1.00 30.00 416 ILE A C 1
ATOM 3090 O O . ILE A 1 416 ? -31.845 -48.468 -38.337 1.00 30.00 416 ILE A O 1
ATOM 3094 N N . MET A 1 417 ? -30.342 -49.548 -37.028 1.00 27.64 417 MET A N 1
ATOM 3095 C CA . MET A 1 417 ? -30.443 -50.972 -37.470 1.00 27.64 417 MET A CA 1
ATOM 3096 C C . MET A 1 417 ? -29.348 -51.807 -36.749 1.00 27.64 417 MET A C 1
ATOM 3098 O O . MET A 1 417 ? -28.172 -51.484 -36.850 1.00 27.64 417 MET A O 1
ATOM 3102 N N . THR A 1 418 ? -29.676 -52.617 -35.727 1.00 29.33 418 THR A N 1
ATOM 3103 C CA . THR A 1 418 ? -30.016 -54.072 -35.697 1.00 29.33 418 THR A CA 1
ATOM 3104 C C . THR A 1 418 ? -28.840 -55.074 -35.645 1.00 29.33 418 THR A C 1
ATOM 3106 O O . THR A 1 418 ? -28.228 -55.388 -36.654 1.00 29.33 418 THR A O 1
ATOM 3109 N N . SER A 1 419 ? -28.621 -55.622 -34.437 1.00 26.62 419 SER A N 1
ATOM 3110 C CA . SER A 1 419 ? -28.500 -57.047 -34.036 1.00 26.62 419 SER A CA 1
ATOM 3111 C C . SER A 1 419 ? -27.827 -58.102 -34.943 1.00 26.62 419 SER A C 1
ATOM 3113 O O . SER A 1 419 ? -28.413 -58.512 -35.942 1.00 26.62 419 SER A O 1
ATOM 3115 N N . ALA A 1 420 ? -26.793 -58.771 -34.402 1.00 28.86 420 ALA A N 1
ATOM 3116 C CA . ALA A 1 420 ? -26.644 -60.238 -34.454 1.00 28.86 420 ALA A CA 1
ATOM 3117 C C . ALA A 1 420 ? -25.828 -60.780 -33.251 1.00 28.86 420 ALA A C 1
ATOM 3119 O O . ALA A 1 420 ? -24.839 -60.178 -32.840 1.00 28.86 420 ALA A O 1
ATOM 3120 N N . ARG A 1 421 ? -26.264 -61.917 -32.681 1.00 29.69 421 ARG A N 1
ATOM 3121 C CA . ARG A 1 421 ? -25.641 -62.679 -31.573 1.00 29.69 421 ARG A CA 1
ATOM 3122 C C . ARG A 1 421 ? -24.861 -63.885 -32.115 1.00 29.69 421 ARG A C 1
ATOM 3124 O O . ARG A 1 421 ? -25.455 -64.622 -32.890 1.00 29.69 421 ARG A O 1
ATOM 3131 N N . VAL A 1 422 ? -23.663 -64.176 -31.584 1.00 30.80 422 VAL A N 1
ATOM 3132 C CA . VAL A 1 422 ? -23.081 -65.539 -31.443 1.00 30.80 422 VAL A CA 1
ATOM 3133 C C . VAL A 1 422 ? -22.149 -65.566 -30.210 1.00 30.80 422 VAL A C 1
ATOM 3135 O O . VAL A 1 422 ? -21.462 -64.585 -29.937 1.00 30.80 422 VAL A O 1
ATOM 3138 N N . SER A 1 423 ? -22.175 -66.659 -29.436 1.00 30.00 423 SER A N 1
ATOM 3139 C CA . SER A 1 423 ? -21.430 -66.896 -28.176 1.00 30.00 423 SER A CA 1
ATOM 3140 C C . SER A 1 423 ? -20.163 -67.775 -28.390 1.00 30.00 423 SER A C 1
ATOM 3142 O O . SER A 1 423 ? -19.793 -68.010 -29.535 1.00 30.00 423 SER A O 1
ATOM 3144 N N . PRO A 1 424 ? -19.431 -68.216 -27.343 1.00 35.28 424 PRO A N 1
ATOM 3145 C CA . PRO A 1 424 ? -18.079 -67.765 -27.019 1.00 35.28 424 PRO A CA 1
ATOM 3146 C C . PRO A 1 424 ? -16.971 -68.782 -27.364 1.00 35.28 424 PRO A C 1
ATOM 3148 O O . PRO A 1 424 ? -17.160 -69.989 -27.243 1.00 35.28 424 PRO A O 1
ATOM 3151 N N . LEU A 1 425 ? -15.769 -68.294 -27.681 1.00 28.44 425 LEU A N 1
ATOM 3152 C CA . LEU A 1 425 ? -14.544 -69.100 -27.659 1.00 28.44 425 LEU A CA 1
ATOM 3153 C C . LEU A 1 425 ? -13.473 -68.386 -26.833 1.00 28.44 425 LEU A C 1
ATOM 3155 O O . LEU A 1 425 ? -13.053 -67.268 -27.120 1.00 28.44 425 LEU A O 1
ATOM 3159 N N . THR A 1 426 ? -13.076 -69.062 -25.764 1.00 32.62 426 THR A N 1
ATOM 3160 C CA . THR A 1 426 ? -12.000 -68.735 -24.835 1.00 32.62 426 THR A CA 1
ATOM 3161 C C . THR A 1 426 ? -10.654 -68.797 -25.549 1.00 32.62 426 THR A C 1
ATOM 3163 O O . THR A 1 426 ? -10.247 -69.873 -25.974 1.00 32.62 426 THR A O 1
ATOM 3166 N N . PHE A 1 427 ? -9.914 -67.687 -25.612 1.00 29.38 427 PHE A N 1
ATOM 3167 C CA . PHE A 1 427 ? -8.467 -67.732 -25.829 1.00 29.38 427 PHE A CA 1
ATOM 3168 C C . PHE A 1 427 ? -7.760 -66.558 -25.134 1.00 29.38 427 PHE A C 1
ATOM 3170 O O . PHE A 1 427 ? -7.932 -65.401 -25.492 1.00 29.38 427 PHE A O 1
ATOM 3177 N N . HIS A 1 428 ? -6.979 -66.922 -24.115 1.00 30.86 428 HIS A N 1
ATOM 3178 C CA . HIS A 1 428 ? -5.762 -66.285 -23.608 1.00 30.86 428 HIS A CA 1
ATOM 3179 C C . HIS A 1 428 ? -5.749 -64.760 -23.390 1.00 30.86 428 HIS A C 1
ATOM 3181 O O . HIS A 1 428 ? -5.561 -63.963 -24.307 1.00 30.86 428 HIS A O 1
ATOM 3187 N N . GLN A 1 429 ? -5.764 -64.387 -22.105 1.00 32.22 429 GLN A N 1
ATOM 3188 C CA . GLN A 1 429 ? -5.235 -63.121 -21.596 1.00 32.22 429 GLN A CA 1
ATOM 3189 C C . GLN A 1 429 ? -3.832 -62.853 -22.164 1.00 32.22 429 GLN A C 1
ATOM 3191 O O . GLN A 1 429 ? -2.839 -63.416 -21.708 1.00 32.22 429 GLN A O 1
ATOM 3196 N N . LYS A 1 430 ? -3.737 -61.915 -23.106 1.00 28.73 430 LYS A N 1
ATOM 3197 C CA . LYS A 1 430 ? -2.560 -61.059 -23.231 1.00 28.73 430 LYS A CA 1
ATOM 3198 C C . LYS A 1 430 ? -2.906 -59.744 -22.553 1.00 28.73 430 LYS A C 1
ATOM 3200 O O . LYS A 1 430 ? -3.806 -59.035 -22.995 1.00 28.73 430 LYS A O 1
ATOM 3205 N N . ARG A 1 431 ? -2.207 -59.439 -21.456 1.00 29.98 431 ARG A N 1
ATOM 3206 C CA . ARG A 1 431 ? -2.137 -58.081 -20.910 1.00 29.98 431 ARG A CA 1
ATOM 3207 C C . ARG A 1 431 ? -1.619 -57.179 -22.028 1.00 29.98 431 ARG A C 1
ATOM 3209 O O . ARG A 1 431 ? -0.426 -57.171 -22.312 1.00 29.98 431 ARG A O 1
ATOM 3216 N N . VAL A 1 432 ? -2.521 -56.453 -22.675 1.00 29.73 432 VAL A N 1
ATOM 3217 C CA . VAL A 1 432 ? -2.152 -55.264 -23.433 1.00 29.73 432 VAL A CA 1
ATOM 3218 C C . VAL A 1 432 ? -1.815 -54.227 -22.374 1.00 29.73 432 VAL A C 1
ATOM 3220 O O . VAL A 1 432 ? -2.691 -53.781 -21.635 1.00 29.73 432 VAL A O 1
ATOM 3223 N N . ALA A 1 433 ? -0.524 -53.926 -22.236 1.00 32.06 433 ALA A N 1
ATOM 3224 C CA . ALA A 1 433 ? -0.090 -52.725 -21.551 1.00 32.06 433 ALA A CA 1
ATOM 3225 C C . ALA A 1 433 ? -0.814 -51.559 -22.228 1.00 32.06 433 ALA A C 1
ATOM 3227 O O . ALA A 1 433 ? -0.656 -51.345 -23.430 1.00 32.06 433 ALA A O 1
ATOM 3228 N N . SER A 1 434 ? -1.670 -50.871 -21.477 1.00 30.97 434 SER A N 1
ATOM 3229 C CA . SER A 1 434 ? -2.263 -49.622 -21.921 1.00 30.97 434 SER A CA 1
ATOM 3230 C C . SER A 1 434 ? -1.115 -48.696 -22.304 1.00 30.97 434 SER A C 1
ATOM 3232 O O . SER A 1 434 ? -0.329 -48.306 -21.439 1.00 30.97 434 SER A O 1
ATOM 3234 N N . GLN A 1 435 ? -1.004 -48.375 -23.592 1.00 36.69 435 GLN A N 1
ATOM 3235 C CA . GLN A 1 435 ? -0.293 -47.186 -24.029 1.00 36.69 435 GLN A CA 1
ATOM 3236 C C . GLN A 1 435 ? -0.947 -46.016 -23.300 1.00 36.69 435 GLN A C 1
ATOM 3238 O O . GLN A 1 435 ? -2.034 -45.568 -23.656 1.00 36.69 435 GLN A O 1
ATOM 3243 N N . LEU A 1 436 ? -0.310 -45.583 -22.215 1.00 35.38 436 LEU A N 1
ATOM 3244 C CA . LEU A 1 436 ? -0.557 -44.280 -21.637 1.00 35.38 436 LEU A CA 1
ATOM 3245 C C . LEU A 1 436 ? 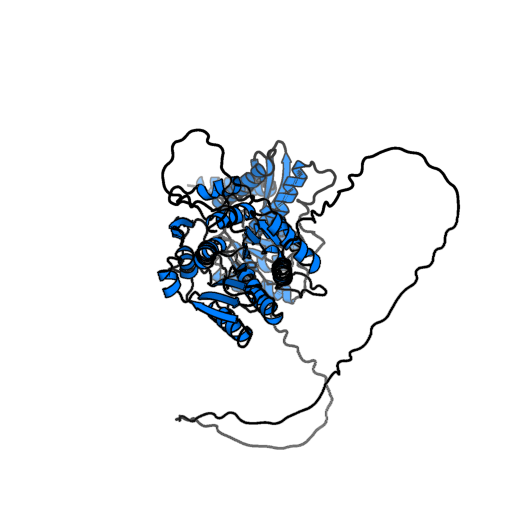-0.195 -43.290 -22.740 1.00 35.38 436 LEU A C 1
ATOM 3247 O O . LEU A 1 436 ? 0.978 -43.123 -23.067 1.00 35.38 436 LEU A O 1
ATOM 3251 N N . GLN A 1 437 ? -1.209 -42.680 -23.351 1.00 36.38 437 GLN A N 1
ATOM 3252 C CA . GLN A 1 437 ? -1.026 -41.414 -24.039 1.00 36.38 437 GLN A CA 1
ATOM 3253 C C . GLN A 1 437 ? -0.382 -40.472 -23.019 1.00 36.38 437 GLN A C 1
ATOM 3255 O O . GLN A 1 437 ? -1.032 -40.046 -22.065 1.00 36.38 437 GLN A O 1
ATOM 3260 N N . GLN A 1 438 ? 0.921 -40.222 -23.172 1.00 40.56 438 GLN A N 1
ATOM 3261 C CA . GLN A 1 438 ? 1.606 -39.170 -22.437 1.00 40.56 438 GLN A CA 1
ATOM 3262 C C . GLN A 1 438 ? 0.918 -37.861 -22.807 1.00 40.56 438 GLN A C 1
ATOM 3264 O O . GLN A 1 438 ? 0.997 -37.387 -23.940 1.00 40.56 438 GLN A O 1
ATOM 3269 N N . VAL A 1 439 ? 0.189 -37.315 -21.844 1.00 36.75 439 VAL A N 1
ATOM 3270 C CA . VAL A 1 439 ? -0.419 -35.999 -21.941 1.00 36.75 439 VAL A CA 1
ATOM 3271 C C . VAL A 1 439 ? 0.731 -34.991 -22.040 1.00 36.75 439 VAL A C 1
ATOM 3273 O O . VAL A 1 439 ? 1.463 -34.785 -21.073 1.00 36.75 439 VAL A O 1
ATOM 3276 N N . ARG A 1 440 ? 0.937 -34.414 -23.230 1.00 50.81 440 ARG A N 1
ATOM 3277 C CA . ARG A 1 440 ? 1.919 -33.349 -23.483 1.00 50.81 440 ARG A CA 1
ATOM 3278 C C . ARG A 1 440 ? 1.429 -32.055 -22.827 1.00 50.81 440 ARG A C 1
ATOM 3280 O O . ARG A 1 440 ? 0.823 -31.221 -23.485 1.00 50.81 440 ARG A O 1
ATOM 3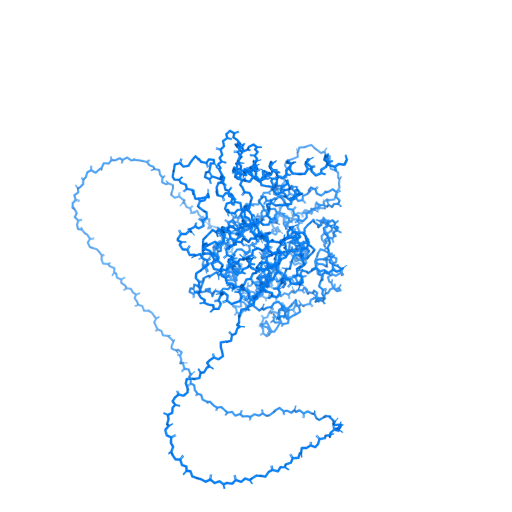287 N N . ASN A 1 441 ? 1.669 -31.908 -21.528 1.00 56.09 441 ASN A N 1
ATOM 3288 C CA . ASN A 1 441 ? 1.315 -30.711 -20.757 1.00 56.09 441 ASN A CA 1
ATOM 3289 C C . ASN A 1 441 ? 2.493 -29.727 -20.620 1.00 56.09 441 ASN A C 1
ATOM 3291 O O . ASN A 1 441 ? 2.637 -29.093 -19.579 1.00 56.09 441 ASN A O 1
ATOM 3295 N N . MET A 1 442 ? 3.344 -29.594 -21.645 1.00 74.56 442 MET A N 1
ATOM 3296 C CA . MET A 1 442 ? 4.363 -28.540 -21.665 1.00 74.56 442 MET A CA 1
ATOM 3297 C C . MET A 1 442 ? 3.876 -27.368 -22.515 1.00 74.56 442 MET A C 1
ATOM 3299 O O . MET A 1 442 ? 3.549 -27.543 -23.688 1.00 74.56 442 MET A O 1
ATOM 3303 N N . PHE A 1 443 ? 3.815 -26.183 -21.910 1.00 81.06 443 PHE A N 1
ATOM 3304 C CA . PHE A 1 443 ? 3.402 -24.942 -22.557 1.00 81.06 443 PHE A CA 1
ATOM 3305 C C . PHE A 1 443 ? 4.602 -23.999 -22.606 1.00 81.06 443 PHE A C 1
ATOM 3307 O O . PHE A 1 443 ? 5.051 -23.523 -21.568 1.00 81.06 443 PHE A O 1
ATOM 3314 N N . ILE A 1 444 ? 5.136 -23.763 -23.806 1.00 89.62 444 ILE A N 1
ATOM 3315 C CA . ILE A 1 444 ? 6.284 -22.875 -24.011 1.00 89.62 444 ILE A CA 1
ATOM 3316 C C . ILE A 1 444 ? 5.758 -21.478 -24.351 1.00 89.62 444 ILE A C 1
ATOM 3318 O O . ILE A 1 444 ? 5.105 -21.294 -25.380 1.00 89.62 444 ILE A O 1
ATOM 3322 N N . GLN A 1 445 ? 6.062 -20.494 -23.510 1.00 90.38 445 GLN A N 1
ATOM 3323 C CA . GLN A 1 445 ? 5.798 -19.081 -23.785 1.00 90.38 445 GLN A CA 1
ATOM 3324 C C . GLN A 1 445 ? 6.947 -18.474 -24.597 1.00 90.38 445 GLN A C 1
ATOM 3326 O O . GLN A 1 445 ? 8.084 -18.929 -24.503 1.00 90.38 445 GLN A O 1
ATOM 3331 N N . THR A 1 446 ? 6.662 -17.459 -25.415 1.00 92.00 446 THR A N 1
ATOM 3332 C CA . THR A 1 446 ? 7.704 -16.672 -26.094 1.00 92.00 446 THR A CA 1
ATOM 3333 C C . THR A 1 446 ? 7.637 -15.221 -25.674 1.00 92.00 446 THR A C 1
ATOM 3335 O O . THR A 1 446 ? 6.554 -14.639 -25.704 1.00 92.00 446 THR A O 1
ATOM 3338 N N . GLU A 1 447 ? 8.790 -14.634 -25.392 1.00 91.00 447 GLU A N 1
ATOM 3339 C CA . GLU A 1 447 ? 8.948 -13.236 -25.006 1.00 91.00 447 GLU A CA 1
ATOM 3340 C C . GLU A 1 447 ? 9.913 -12.542 -25.972 1.00 91.00 447 GLU A C 1
ATOM 3342 O O . GLU A 1 447 ? 10.902 -13.129 -26.420 1.00 91.00 447 GLU A O 1
ATOM 3347 N N . GLN A 1 448 ? 9.590 -11.300 -26.332 1.00 89.38 448 GLN A N 1
ATOM 3348 C CA . GLN A 1 448 ? 10.459 -10.469 -27.164 1.00 89.38 448 GLN A CA 1
ATOM 3349 C C . GLN A 1 448 ? 11.671 -10.021 -26.352 1.00 89.38 448 GLN A C 1
ATOM 3351 O O . GLN A 1 448 ? 11.546 -9.763 -25.158 1.00 89.38 448 GLN A O 1
ATOM 3356 N N . THR A 1 449 ? 12.824 -9.905 -27.007 1.00 87.12 449 THR A N 1
ATOM 3357 C CA . THR A 1 449 ? 14.013 -9.289 -26.407 1.00 87.12 449 THR A CA 1
ATOM 3358 C C . THR A 1 449 ? 14.241 -7.906 -27.024 1.00 87.12 449 THR A C 1
ATOM 3360 O O . THR A 1 449 ? 13.702 -7.630 -28.102 1.00 87.12 449 THR A O 1
ATOM 3363 N N . PRO A 1 450 ? 15.058 -7.030 -26.411 1.00 80.44 450 PRO A N 1
ATOM 3364 C CA . PRO A 1 450 ? 15.454 -5.764 -27.033 1.00 80.44 450 PRO A CA 1
ATOM 3365 C C . PRO A 1 450 ? 16.141 -5.935 -28.399 1.00 80.44 450 PRO A C 1
ATOM 3367 O O . PRO A 1 450 ? 16.163 -5.011 -29.209 1.00 80.44 450 PRO A O 1
ATOM 3370 N N . ASN A 1 451 ? 16.700 -7.119 -28.665 1.00 82.38 451 ASN A N 1
ATOM 3371 C CA . ASN A 1 451 ? 17.262 -7.491 -29.952 1.00 82.38 451 ASN A CA 1
ATOM 3372 C C . ASN A 1 451 ? 16.192 -8.193 -30.807 1.00 82.38 451 ASN A C 1
ATOM 3374 O O . ASN A 1 451 ? 15.791 -9.313 -30.507 1.00 82.38 451 ASN A O 1
ATOM 3378 N N . VAL A 1 452 ? 15.763 -7.565 -31.905 1.00 85.19 452 VAL A N 1
ATOM 3379 C CA . VAL A 1 452 ? 14.715 -8.100 -32.804 1.00 85.19 452 VAL A CA 1
ATOM 3380 C C . VAL A 1 452 ? 15.070 -9.453 -33.436 1.00 85.19 452 VAL A C 1
ATOM 3382 O O . VAL A 1 452 ? 14.185 -10.253 -33.758 1.00 85.19 452 VAL A O 1
ATOM 3385 N N . ASP A 1 453 ? 16.366 -9.741 -33.560 1.00 89.81 453 ASP A N 1
ATOM 3386 C CA . ASP A 1 453 ? 16.880 -11.016 -34.055 1.00 89.81 453 ASP A CA 1
ATOM 3387 C C . ASP A 1 453 ? 17.051 -12.051 -32.945 1.00 89.81 453 ASP A C 1
ATOM 3389 O O . ASP A 1 453 ? 17.567 -13.136 -33.198 1.00 89.81 453 ASP A O 1
ATOM 3393 N N . SER A 1 454 ? 16.626 -11.760 -31.713 1.00 91.69 454 SER A N 1
ATOM 3394 C CA . SER A 1 454 ? 16.637 -12.706 -30.597 1.00 91.69 454 SER A CA 1
ATOM 3395 C C . SER A 1 454 ? 15.260 -12.836 -29.953 1.00 91.69 454 SER A C 1
ATOM 3397 O O . SER A 1 454 ? 14.579 -11.851 -29.671 1.00 91.69 454 SER A O 1
ATOM 3399 N N . LEU A 1 455 ? 14.859 -14.075 -29.684 1.00 93.50 455 LEU A N 1
ATOM 3400 C CA . LEU A 1 455 ? 13.584 -14.386 -29.052 1.00 93.50 455 LEU A CA 1
ATOM 3401 C C . LEU A 1 455 ? 13.792 -15.336 -27.878 1.00 93.50 455 LEU A C 1
ATOM 3403 O O . LEU A 1 455 ? 14.520 -16.327 -27.987 1.00 93.50 455 LEU A O 1
ATOM 3407 N N . LYS A 1 456 ? 13.126 -15.040 -26.763 1.00 95.38 456 LYS A N 1
ATOM 3408 C CA . LYS A 1 456 ? 13.179 -15.842 -25.544 1.00 95.38 456 LYS A CA 1
ATOM 3409 C C . LYS A 1 456 ? 12.045 -16.865 -25.542 1.00 95.38 456 LYS A C 1
ATOM 3411 O O . LYS A 1 456 ? 10.897 -16.525 -25.817 1.00 95.38 456 LYS A O 1
ATOM 3416 N N . PHE A 1 457 ? 12.363 -18.114 -25.227 1.00 95.94 457 PHE A N 1
ATOM 3417 C CA . PHE A 1 457 ? 11.443 -19.243 -25.105 1.00 95.94 457 PHE A CA 1
ATOM 3418 C C . PHE A 1 457 ? 11.452 -19.735 -23.656 1.00 95.94 457 PHE A C 1
ATOM 3420 O O . PHE A 1 457 ? 12.485 -20.176 -23.155 1.00 95.94 457 PHE A O 1
ATOM 3427 N N . VAL A 1 458 ? 10.301 -19.681 -22.991 1.00 94.12 458 VAL A N 1
ATOM 3428 C CA . VAL A 1 458 ? 10.127 -20.018 -21.574 1.00 94.12 458 VAL A CA 1
ATOM 3429 C C . VAL A 1 458 ? 9.313 -21.313 -21.478 1.00 94.12 458 VAL A C 1
ATOM 3431 O O . VAL A 1 458 ? 8.090 -21.282 -21.629 1.00 94.12 458 VAL A O 1
ATOM 3434 N N . PRO A 1 459 ? 9.953 -22.481 -21.284 1.00 90.31 459 PRO A N 1
ATOM 3435 C CA . PRO A 1 459 ? 9.276 -23.779 -21.296 1.00 90.31 459 PRO A CA 1
ATOM 3436 C C . PRO A 1 459 ? 8.428 -24.072 -20.045 1.00 90.31 459 PRO A C 1
ATOM 3438 O O . PRO A 1 459 ? 7.780 -25.117 -19.988 1.00 90.31 459 PRO A O 1
ATOM 3441 N N . GLY A 1 460 ? 8.432 -23.182 -19.043 1.00 85.19 460 GLY A N 1
ATOM 3442 C CA . GLY A 1 460 ? 7.700 -23.355 -17.781 1.00 85.19 460 GLY A CA 1
ATOM 3443 C C . GLY A 1 460 ? 8.351 -24.348 -16.811 1.00 85.19 460 GLY A C 1
ATOM 3444 O O . GLY A 1 460 ? 7.740 -24.734 -15.815 1.00 85.19 460 GLY A O 1
ATOM 3445 N N . VAL A 1 461 ? 9.583 -24.769 -17.103 1.00 87.94 461 VAL A N 1
ATOM 3446 C CA . VAL A 1 461 ? 10.429 -25.623 -16.262 1.00 87.94 461 VAL A CA 1
ATOM 3447 C C . VAL A 1 461 ? 11.837 -25.023 -16.190 1.00 87.94 461 VAL A C 1
ATOM 3449 O O . VAL A 1 461 ? 12.246 -24.367 -17.150 1.00 87.94 461 VAL A O 1
ATOM 3452 N N . PRO A 1 462 ? 12.595 -25.252 -15.101 1.00 87.81 462 PRO A N 1
ATOM 3453 C CA . PRO A 1 462 ? 13.992 -24.831 -15.037 1.00 87.81 462 PRO A CA 1
ATOM 3454 C C . PRO A 1 462 ? 14.797 -25.399 -16.213 1.00 87.81 462 PRO A C 1
ATOM 3456 O O . PRO A 1 462 ? 14.719 -26.597 -16.499 1.00 87.81 462 PRO A O 1
ATOM 3459 N N . VAL A 1 463 ? 15.564 -24.539 -16.883 1.00 89.88 463 VAL A N 1
ATOM 3460 C CA . VAL A 1 463 ? 16.435 -24.892 -18.013 1.00 89.88 463 VAL A CA 1
ATOM 3461 C C . VAL A 1 463 ? 17.839 -25.186 -17.494 1.00 89.88 463 VAL A C 1
ATOM 3463 O O . VAL A 1 463 ? 18.370 -26.267 -17.740 1.00 89.88 463 VAL A O 1
ATOM 3466 N N . MET A 1 464 ? 18.406 -24.265 -16.714 1.00 87.31 464 MET A N 1
ATOM 3467 C CA . MET A 1 464 ? 19.703 -24.410 -16.056 1.00 87.31 464 MET A CA 1
ATOM 3468 C C . MET A 1 464 ? 19.505 -24.481 -14.542 1.00 87.31 464 MET A C 1
ATOM 3470 O O . MET A 1 464 ? 18.802 -23.665 -13.956 1.00 87.31 464 MET A O 1
ATOM 3474 N N . GLN A 1 465 ? 20.136 -25.456 -13.881 1.00 72.69 465 GLN A N 1
ATOM 3475 C CA . GLN A 1 465 ? 20.070 -25.554 -12.416 1.00 72.69 465 GLN A CA 1
ATOM 3476 C C . GLN A 1 465 ? 20.919 -24.479 -11.726 1.00 72.69 465 GLN A C 1
ATOM 3478 O O . GLN A 1 465 ? 20.558 -24.024 -10.644 1.00 72.69 465 GLN A O 1
ATOM 3483 N N . GLN A 1 466 ? 22.046 -24.102 -12.338 1.00 71.56 466 GLN A N 1
ATOM 3484 C CA . GLN A 1 466 ? 22.959 -23.059 -11.869 1.00 71.56 466 GLN A CA 1
ATOM 3485 C C . GLN A 1 466 ? 23.628 -22.374 -13.066 1.00 71.56 466 GLN A C 1
ATOM 3487 O O . GLN A 1 466 ? 24.055 -23.051 -14.004 1.00 71.56 466 GLN A O 1
ATOM 3492 N N . GLY A 1 467 ? 23.730 -21.045 -12.993 1.00 78.81 467 GLY A N 1
ATOM 3493 C CA . GLY A 1 467 ? 24.325 -20.178 -14.008 1.00 78.81 467 GLY A CA 1
ATOM 3494 C C . GLY A 1 467 ? 23.679 -20.284 -15.395 1.00 78.81 467 GLY A C 1
ATOM 3495 O O . GLY A 1 467 ? 22.508 -20.636 -15.527 1.00 78.81 467 GLY A O 1
ATOM 3496 N N . THR A 1 468 ? 24.443 -19.936 -16.426 1.00 86.75 468 THR A N 1
ATOM 3497 C CA . THR A 1 468 ? 24.000 -19.787 -17.813 1.00 86.75 468 THR A CA 1
ATOM 3498 C C . THR A 1 468 ? 24.963 -20.478 -18.778 1.00 86.75 468 THR A C 1
ATOM 3500 O O . THR A 1 468 ? 26.103 -20.790 -18.426 1.00 86.75 468 THR A O 1
ATOM 3503 N N . ALA A 1 469 ? 24.512 -20.747 -20.003 1.00 85.75 469 ALA A N 1
ATOM 3504 C CA . ALA A 1 469 ? 25.350 -21.330 -21.051 1.00 85.75 469 ALA A CA 1
ATOM 3505 C C . ALA A 1 469 ? 25.108 -20.625 -22.388 1.00 85.75 469 ALA A C 1
ATOM 3507 O O . ALA A 1 469 ? 23.969 -20.326 -22.735 1.00 85.75 469 ALA A O 1
ATOM 3508 N N . GLU A 1 470 ? 26.170 -20.381 -23.153 1.00 87.81 470 GLU A N 1
ATOM 3509 C CA . GLU A 1 470 ? 26.091 -19.757 -24.474 1.00 87.81 470 GLU A CA 1
ATOM 3510 C C . GLU A 1 470 ? 26.739 -20.659 -25.523 1.00 87.81 470 GLU A C 1
ATOM 3512 O O . GLU A 1 470 ? 27.826 -21.198 -25.314 1.00 87.81 470 GLU A O 1
ATOM 3517 N N . PHE A 1 471 ? 26.071 -20.791 -26.665 1.00 88.88 471 PHE A N 1
ATOM 3518 C CA . PHE A 1 471 ? 26.530 -21.548 -27.817 1.00 88.88 471 PHE A CA 1
ATOM 3519 C C . PHE A 1 471 ? 26.469 -20.657 -29.050 1.00 88.88 471 PHE A C 1
ATOM 3521 O O . PHE A 1 471 ? 25.416 -20.109 -29.397 1.00 88.88 471 PHE A O 1
ATOM 3528 N N . LEU A 1 472 ? 27.613 -20.510 -29.707 1.00 85.25 472 LEU A N 1
ATOM 3529 C CA . LEU A 1 472 ? 27.786 -19.597 -30.836 1.00 85.25 472 LEU A CA 1
ATOM 3530 C C . LEU A 1 472 ? 27.674 -20.305 -32.180 1.00 85.25 472 LEU A C 1
ATOM 3532 O O . LEU A 1 472 ? 27.487 -19.655 -33.201 1.00 85.25 472 LEU A O 1
ATOM 3536 N N . ASP A 1 473 ? 27.797 -21.628 -32.170 1.00 83.12 473 ASP A N 1
ATOM 3537 C CA . ASP A 1 473 ? 27.774 -22.464 -33.354 1.00 83.12 473 ASP A CA 1
ATOM 3538 C C . ASP A 1 473 ? 27.449 -23.928 -33.005 1.00 83.12 473 ASP A C 1
ATOM 3540 O O . ASP A 1 473 ? 27.360 -24.347 -31.847 1.00 83.12 473 ASP A O 1
ATOM 3544 N N . SER A 1 474 ? 27.316 -24.752 -34.043 1.00 83.62 474 SER A N 1
ATOM 3545 C CA . SER A 1 474 ? 27.081 -26.191 -33.889 1.00 83.62 474 SER A CA 1
ATOM 3546 C C . SER A 1 474 ? 28.231 -26.946 -33.201 1.00 83.62 474 SER A C 1
ATOM 3548 O O . SER A 1 474 ? 28.004 -28.050 -32.704 1.00 83.62 474 SER A O 1
ATOM 3550 N N . GLN A 1 475 ? 29.458 -26.406 -33.187 1.00 78.88 475 GLN A N 1
ATOM 3551 C CA . GLN A 1 475 ? 30.614 -27.070 -32.568 1.00 78.88 475 GLN A CA 1
ATOM 3552 C C . GLN A 1 475 ? 30.617 -26.881 -31.047 1.00 78.88 475 GLN A C 1
ATOM 3554 O O . GLN A 1 475 ? 30.742 -27.850 -30.301 1.00 78.88 475 GLN A O 1
ATOM 3559 N N . SER A 1 476 ? 30.393 -25.657 -30.579 1.00 80.00 476 SER A N 1
ATOM 3560 C CA . SER A 1 476 ? 30.206 -25.323 -29.164 1.00 80.00 476 SER A CA 1
ATOM 3561 C C . SER A 1 476 ? 28.986 -26.035 -28.573 1.00 80.00 476 SER A C 1
ATOM 3563 O O . SER A 1 476 ? 29.013 -26.452 -27.418 1.00 80.00 476 SER A O 1
ATOM 3565 N N . ALA A 1 477 ? 27.954 -26.294 -29.383 1.00 85.50 477 ALA A N 1
ATOM 3566 C CA . ALA A 1 477 ? 26.773 -27.057 -28.984 1.00 85.50 477 ALA A CA 1
ATOM 3567 C C . ALA A 1 477 ? 27.034 -28.546 -28.680 1.00 85.50 477 ALA A C 1
ATOM 3569 O O . ALA A 1 477 ? 26.109 -29.247 -28.265 1.00 85.50 477 ALA A O 1
ATOM 3570 N N . ILE A 1 478 ? 28.255 -29.077 -28.867 1.00 82.31 478 ILE A N 1
ATOM 3571 C CA . ILE A 1 478 ? 28.538 -30.509 -28.670 1.00 82.31 478 ILE A CA 1
ATOM 3572 C C . ILE A 1 478 ? 28.162 -31.001 -27.263 1.00 82.31 478 ILE A C 1
ATOM 3574 O O . ILE A 1 478 ? 27.713 -32.142 -27.117 1.00 82.31 478 ILE A O 1
ATOM 3578 N N . SER A 1 479 ? 28.270 -30.141 -26.258 1.00 84.19 479 SER A N 1
ATOM 3579 C CA . SER A 1 479 ? 27.920 -30.444 -24.874 1.00 84.19 479 SER A CA 1
ATOM 3580 C C . SER A 1 479 ? 26.421 -30.353 -24.572 1.00 84.19 479 SER A C 1
ATOM 3582 O O . SER A 1 479 ? 26.030 -30.724 -23.478 1.00 84.19 479 SER A O 1
ATOM 3584 N N . SER A 1 480 ? 25.545 -29.932 -25.493 1.00 91.31 480 SER A N 1
ATOM 3585 C CA . SER A 1 480 ? 24.098 -29.856 -25.235 1.00 91.31 480 SER A CA 1
ATOM 3586 C C . SER A 1 480 ? 23.261 -30.554 -26.316 1.00 91.31 480 SER A C 1
ATOM 3588 O O . SER A 1 480 ? 23.243 -30.121 -27.472 1.00 91.31 480 SER A O 1
ATOM 3590 N N . PRO A 1 481 ? 22.504 -31.618 -25.973 1.00 91.75 481 PRO A N 1
ATOM 3591 C CA . PRO A 1 481 ? 21.590 -32.272 -26.911 1.00 91.75 481 PRO A CA 1
ATOM 3592 C C . PRO A 1 481 ? 20.519 -31.328 -27.459 1.00 91.75 481 PRO A C 1
ATOM 3594 O O . PRO A 1 481 ? 20.183 -31.403 -28.643 1.00 91.75 481 PRO A O 1
ATOM 3597 N N . LEU A 1 482 ? 20.018 -30.418 -26.617 1.00 94.19 482 LEU A N 1
ATOM 3598 C CA . LEU A 1 482 ? 19.044 -29.415 -27.025 1.00 94.19 482 LEU A CA 1
ATOM 3599 C C . LEU A 1 482 ? 19.670 -28.404 -27.989 1.00 94.19 482 LEU A C 1
ATOM 3601 O O . LEU A 1 482 ? 19.093 -28.157 -29.047 1.00 94.19 482 LEU A O 1
ATOM 3605 N N . ALA A 1 483 ? 20.861 -27.873 -27.686 1.00 92.69 483 ALA A N 1
ATOM 3606 C CA . ALA A 1 483 ? 21.515 -26.897 -28.559 1.00 92.69 483 ALA A CA 1
ATOM 3607 C C . ALA A 1 483 ? 21.819 -27.517 -29.927 1.00 92.69 483 ALA A C 1
ATOM 3609 O O . ALA A 1 483 ? 21.519 -26.915 -30.954 1.00 92.69 483 ALA A O 1
ATOM 3610 N N . LYS A 1 484 ? 22.299 -28.770 -29.959 1.00 93.38 484 LYS A N 1
ATOM 3611 C CA . LYS A 1 484 ? 22.479 -29.530 -31.210 1.00 93.38 484 LYS A CA 1
ATOM 3612 C C . LYS A 1 484 ? 21.201 -29.652 -32.023 1.00 93.38 484 LYS A C 1
ATOM 3614 O O . LYS A 1 484 ? 21.273 -29.669 -33.246 1.00 93.38 484 LYS A O 1
ATOM 3619 N N . SER A 1 485 ? 20.056 -29.852 -31.370 1.00 93.75 485 SER A N 1
ATOM 3620 C CA . SER A 1 485 ? 18.776 -29.974 -32.072 1.00 93.75 485 SER A CA 1
ATOM 3621 C C . SER A 1 485 ? 18.357 -28.634 -32.660 1.00 93.75 485 SER A C 1
ATOM 3623 O O . SER A 1 485 ? 17.989 -28.563 -33.825 1.00 93.75 485 SER A O 1
ATOM 3625 N N . LEU A 1 486 ? 18.470 -27.572 -31.868 1.00 95.25 486 LEU A N 1
ATOM 3626 C CA . LEU A 1 486 ? 18.090 -26.222 -32.261 1.00 95.25 486 LEU A CA 1
ATOM 3627 C C . LEU A 1 486 ? 18.975 -25.668 -33.388 1.00 95.25 486 LEU A C 1
ATOM 3629 O O . LEU A 1 486 ? 18.447 -25.079 -34.319 1.00 95.25 486 LEU A O 1
ATOM 3633 N N . PHE A 1 487 ? 20.285 -25.932 -33.384 1.00 94.94 487 PHE A N 1
ATOM 3634 C CA . PHE A 1 487 ? 21.179 -25.531 -34.481 1.00 94.94 487 PHE A CA 1
ATOM 3635 C C . PHE A 1 487 ? 20.933 -26.264 -35.809 1.00 94.94 487 PHE A C 1
ATOM 3637 O O . PHE A 1 487 ? 21.486 -25.871 -36.830 1.00 94.94 487 PHE A O 1
ATOM 3644 N N . LYS A 1 488 ? 20.122 -27.332 -35.831 1.00 93.81 488 LYS A N 1
ATOM 3645 C CA . LYS A 1 488 ? 19.699 -27.967 -37.094 1.00 93.81 488 LYS A CA 1
ATOM 3646 C C . LYS A 1 488 ? 18.564 -27.214 -37.781 1.00 93.81 488 LYS A C 1
ATOM 3648 O O . LYS A 1 488 ? 18.242 -27.543 -38.919 1.00 93.81 488 LYS A O 1
ATOM 3653 N N . ILE A 1 489 ? 17.929 -26.279 -37.079 1.00 94.81 489 ILE A N 1
ATOM 3654 C CA . ILE A 1 489 ? 16.857 -25.453 -37.621 1.00 94.81 489 ILE A CA 1
ATOM 3655 C C . ILE A 1 489 ? 17.508 -24.350 -38.447 1.00 94.81 489 ILE A C 1
ATOM 3657 O O . ILE A 1 489 ? 18.368 -23.619 -37.954 1.00 94.81 489 ILE A O 1
ATOM 3661 N N . ASP A 1 490 ? 17.097 -24.254 -39.708 1.00 92.62 490 ASP A N 1
ATOM 3662 C CA . ASP A 1 490 ? 17.643 -23.272 -40.637 1.00 92.62 490 ASP A CA 1
ATOM 3663 C C . ASP A 1 490 ? 17.398 -21.841 -40.131 1.00 92.62 490 ASP A C 1
ATOM 3665 O O . ASP A 1 490 ? 16.317 -21.517 -39.633 1.00 92.62 490 ASP A O 1
ATOM 3669 N N . GLY A 1 491 ? 18.430 -21.003 -40.218 1.00 90.44 491 GLY A N 1
ATOM 3670 C CA . GLY A 1 491 ? 18.428 -19.630 -39.711 1.00 90.44 491 GLY A CA 1
ATOM 3671 C C . GLY A 1 491 ? 18.728 -19.455 -38.216 1.00 90.44 491 GLY A C 1
ATOM 3672 O O . GLY A 1 491 ? 18.730 -18.315 -37.755 1.00 90.44 491 GLY A O 1
ATOM 3673 N N . VAL A 1 492 ? 18.972 -20.518 -37.431 1.00 93.81 492 VAL A N 1
ATOM 3674 C CA . VAL A 1 492 ? 19.424 -20.381 -36.029 1.00 93.81 492 VAL A CA 1
ATOM 3675 C C . VAL A 1 492 ? 20.919 -20.071 -35.978 1.00 93.81 492 VAL A C 1
ATOM 3677 O O . VAL A 1 492 ? 21.753 -20.894 -36.350 1.00 93.81 492 VAL A O 1
ATOM 3680 N N . LYS A 1 493 ? 21.256 -18.901 -35.430 1.00 91.06 493 LYS A N 1
ATOM 3681 C CA . LYS A 1 493 ? 22.624 -18.377 -35.361 1.00 91.06 493 LYS A CA 1
ATOM 3682 C C . LYS A 1 493 ? 23.284 -18.581 -34.004 1.00 91.06 493 LYS A C 1
ATOM 3684 O O . LYS A 1 493 ? 24.472 -18.871 -33.945 1.00 91.06 493 LYS A O 1
ATOM 3689 N N . ARG A 1 494 ? 22.549 -18.389 -32.904 1.00 91.00 494 ARG A N 1
ATOM 3690 C CA . ARG A 1 494 ? 23.069 -18.553 -31.532 1.00 91.00 494 ARG A CA 1
ATOM 3691 C C . ARG A 1 494 ? 21.998 -19.069 -30.592 1.00 91.00 494 ARG A C 1
ATOM 3693 O O . ARG A 1 494 ? 20.806 -18.848 -30.810 1.00 91.00 494 ARG A O 1
ATOM 3700 N N . ILE A 1 495 ? 22.444 -19.714 -29.521 1.00 93.00 495 ILE A N 1
ATOM 3701 C CA . ILE A 1 495 ? 21.576 -20.247 -28.476 1.00 93.00 495 ILE A CA 1
ATOM 3702 C C . ILE A 1 495 ? 22.165 -19.881 -27.123 1.00 93.00 495 ILE A C 1
ATOM 3704 O O . ILE A 1 495 ? 23.355 -20.066 -26.880 1.00 93.00 495 ILE A O 1
ATOM 3708 N N . PHE A 1 496 ? 21.314 -19.402 -26.232 1.00 93.19 496 PHE A N 1
ATOM 3709 C CA . PHE A 1 496 ? 21.682 -19.057 -24.873 1.00 93.19 496 PHE A CA 1
ATOM 3710 C C . PHE A 1 496 ? 20.683 -19.662 -23.885 1.00 93.19 496 PHE A C 1
ATOM 3712 O O . PHE A 1 496 ? 19.474 -19.618 -24.112 1.00 93.19 496 PHE A O 1
ATOM 3719 N N . TYR A 1 497 ? 21.183 -20.241 -22.797 1.00 93.25 497 TYR A N 1
ATOM 3720 C CA . TYR A 1 497 ? 20.387 -20.805 -21.713 1.00 93.25 497 TYR A CA 1
ATOM 3721 C C . TYR A 1 497 ? 20.490 -19.926 -20.478 1.00 93.25 497 TYR A C 1
ATOM 3723 O O . TYR A 1 497 ? 21.572 -19.777 -19.908 1.00 93.25 497 TYR A O 1
ATOM 3731 N N . GLY A 1 498 ? 19.346 -19.394 -20.062 1.00 88.75 498 GLY A N 1
ATOM 3732 C CA . GLY A 1 498 ? 19.156 -18.796 -18.750 1.00 88.75 498 GLY A CA 1
ATOM 3733 C C . GLY A 1 498 ? 18.666 -19.821 -17.719 1.00 88.75 498 GLY A C 1
ATOM 3734 O O . GLY A 1 498 ? 18.537 -21.009 -18.033 1.00 88.75 498 GLY A O 1
ATOM 3735 N N . PRO A 1 499 ? 18.354 -19.376 -16.489 1.00 87.62 499 PRO A N 1
ATOM 3736 C CA . PRO A 1 499 ? 17.862 -20.247 -15.418 1.00 87.62 499 PRO A CA 1
ATOM 3737 C C . PRO A 1 499 ? 16.592 -21.024 -15.801 1.00 87.62 499 PRO A C 1
ATOM 3739 O O . PRO A 1 499 ? 16.491 -22.228 -15.569 1.00 87.62 499 PRO A O 1
ATOM 3742 N N . ASP A 1 500 ? 15.633 -20.359 -16.440 1.00 91.06 500 ASP A N 1
ATOM 3743 C CA . ASP A 1 500 ? 14.305 -20.886 -16.776 1.00 91.06 500 ASP A CA 1
ATOM 3744 C C . ASP A 1 500 ? 13.869 -20.576 -18.218 1.00 91.06 500 ASP A C 1
ATOM 3746 O O . ASP A 1 500 ? 12.723 -20.830 -18.594 1.00 91.06 500 ASP A O 1
ATOM 3750 N N . PHE A 1 501 ? 14.787 -20.083 -19.052 1.00 94.12 501 PHE A N 1
ATOM 3751 C CA . PHE A 1 501 ? 14.513 -19.720 -20.438 1.00 94.12 501 PHE A CA 1
ATOM 3752 C C . PHE A 1 501 ? 15.633 -20.115 -21.401 1.00 94.12 501 PHE A C 1
ATOM 3754 O O . PHE A 1 501 ? 16.781 -20.350 -21.022 1.00 94.12 501 PHE A O 1
ATOM 3761 N N . ILE A 1 502 ? 15.283 -20.150 -22.685 1.00 95.62 502 ILE A N 1
ATOM 3762 C CA . ILE A 1 502 ? 16.193 -20.361 -23.807 1.00 95.62 502 ILE A CA 1
ATOM 3763 C C . ILE A 1 502 ? 16.047 -19.172 -24.751 1.00 95.62 502 ILE A C 1
ATOM 3765 O O . ILE A 1 502 ? 14.974 -18.957 -25.306 1.00 95.62 502 ILE A O 1
ATOM 3769 N N . THR A 1 503 ? 17.111 -18.414 -24.971 1.00 95.81 503 THR A N 1
ATOM 3770 C CA . THR A 1 503 ? 17.143 -17.383 -26.012 1.00 95.81 503 THR A CA 1
ATOM 3771 C C . THR A 1 503 ? 17.713 -17.985 -27.286 1.00 95.81 503 THR A C 1
ATOM 3773 O O . THR A 1 503 ? 18.797 -18.567 -27.280 1.00 95.81 503 THR A O 1
ATOM 3776 N N . VAL A 1 504 ? 16.993 -17.831 -28.393 1.00 95.75 504 VAL A N 1
ATOM 3777 C CA . VAL A 1 504 ? 17.475 -18.181 -29.731 1.00 95.75 504 VAL A CA 1
ATOM 3778 C C . VAL A 1 504 ? 17.709 -16.883 -30.486 1.00 95.75 504 VAL A C 1
ATOM 3780 O O . VAL A 1 504 ? 16.810 -16.046 -30.539 1.00 95.75 504 VAL A O 1
ATOM 3783 N N . SER A 1 505 ? 18.895 -16.713 -31.069 1.00 93.25 505 SER A N 1
ATOM 3784 C CA . SER A 1 505 ? 19.162 -15.643 -32.033 1.00 93.25 505 SER A CA 1
ATOM 3785 C C . SER A 1 505 ? 19.167 -16.210 -33.445 1.00 93.25 505 SER A C 1
ATOM 3787 O O . SER A 1 505 ? 19.768 -17.262 -33.681 1.00 93.25 505 SER A O 1
ATOM 3789 N N . LYS A 1 506 ? 18.538 -15.506 -34.381 1.00 93.00 506 LYS A N 1
ATOM 3790 C CA . LYS A 1 506 ? 18.471 -15.882 -35.793 1.00 93.00 506 LYS A CA 1
ATOM 3791 C C . LYS A 1 506 ? 19.457 -15.092 -36.658 1.00 93.00 506 LYS A C 1
ATOM 3793 O O . LYS A 1 506 ? 20.027 -14.095 -36.212 1.00 93.00 506 LYS A O 1
ATOM 3798 N N . ASP A 1 507 ? 19.649 -15.540 -37.892 1.00 89.00 507 ASP A N 1
ATOM 3799 C CA . ASP A 1 507 ? 20.252 -14.724 -38.947 1.00 89.00 507 ASP A CA 1
ATOM 3800 C C . ASP A 1 507 ? 19.303 -13.598 -39.398 1.00 89.00 507 ASP A C 1
ATOM 3802 O O . ASP A 1 507 ? 18.080 -13.683 -39.233 1.00 89.00 507 ASP A O 1
ATOM 3806 N N . GLU A 1 508 ? 19.864 -12.524 -39.960 1.00 81.75 508 GLU A N 1
ATOM 3807 C CA . GLU A 1 508 ? 19.110 -11.323 -40.362 1.00 81.75 508 GLU A CA 1
ATOM 3808 C C . GLU A 1 508 ? 18.024 -11.656 -41.398 1.00 81.75 508 GLU A C 1
ATOM 3810 O O . GLU A 1 508 ? 16.880 -11.230 -41.247 1.00 81.75 508 GLU A O 1
ATOM 3815 N N . ASP A 1 509 ? 18.345 -12.525 -42.362 1.00 87.19 509 ASP A N 1
ATOM 3816 C CA . ASP A 1 509 ? 17.447 -12.939 -43.451 1.00 87.19 509 ASP A CA 1
ATOM 3817 C C . ASP A 1 509 ? 16.405 -14.003 -43.043 1.00 87.19 509 ASP A C 1
ATOM 3819 O O . ASP A 1 509 ? 15.560 -14.396 -43.852 1.00 87.19 509 ASP A O 1
ATOM 3823 N N . ALA A 1 510 ? 16.463 -14.513 -41.808 1.00 88.88 510 ALA A N 1
ATOM 3824 C CA . ALA A 1 510 ? 15.566 -15.562 -41.334 1.00 88.88 510 ALA A CA 1
ATOM 3825 C C . ALA A 1 510 ? 14.263 -14.994 -40.739 1.00 88.88 510 ALA A C 1
ATOM 3827 O O . ALA A 1 510 ? 14.236 -13.916 -40.143 1.00 88.88 510 ALA A O 1
ATOM 3828 N N . GLU A 1 511 ? 13.168 -15.754 -40.852 1.00 90.69 511 GLU A N 1
ATOM 3829 C CA . GLU A 1 511 ? 11.824 -15.316 -40.455 1.00 90.69 511 GLU A CA 1
ATOM 3830 C C . GLU A 1 511 ? 11.264 -16.137 -39.288 1.00 90.69 511 GLU A C 1
ATOM 3832 O O . GLU A 1 511 ? 11.047 -17.350 -39.386 1.00 90.69 511 GLU A O 1
ATOM 3837 N N . TRP A 1 512 ? 10.926 -15.460 -38.184 1.00 92.88 512 TRP A N 1
ATOM 3838 C CA . TRP A 1 512 ? 10.440 -16.110 -36.960 1.00 92.88 512 TRP A CA 1
ATOM 3839 C C . TRP A 1 512 ? 9.186 -16.967 -37.173 1.00 92.88 512 TRP A C 1
ATOM 3841 O O . TRP A 1 512 ? 9.001 -17.967 -36.479 1.00 92.88 512 TRP A O 1
ATOM 3851 N N . GLN A 1 513 ? 8.315 -16.594 -38.116 1.00 90.06 513 GLN A N 1
ATOM 3852 C CA . GLN A 1 513 ? 7.083 -17.336 -38.410 1.00 90.06 513 GLN A CA 1
ATOM 3853 C C . GLN A 1 513 ? 7.358 -18.752 -38.933 1.00 90.06 513 GLN A C 1
ATOM 3855 O O . GLN A 1 513 ? 6.566 -19.655 -38.670 1.00 90.06 513 GLN A O 1
ATOM 3860 N N . LEU A 1 514 ? 8.478 -18.943 -39.636 1.00 90.25 514 LEU A N 1
ATOM 3861 C CA . LEU A 1 514 ? 8.881 -20.230 -40.199 1.00 90.25 514 LEU A CA 1
ATOM 3862 C C . LEU A 1 514 ? 9.672 -21.064 -39.186 1.00 90.25 514 LEU A C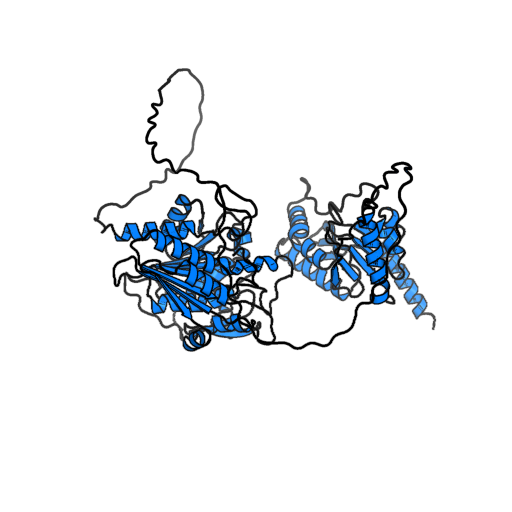 1
ATOM 3864 O O . LEU A 1 514 ? 9.488 -22.272 -39.121 1.00 90.25 514 LEU A O 1
ATOM 3868 N N . MET A 1 515 ? 10.494 -20.417 -38.355 1.00 94.00 515 MET A N 1
ATOM 3869 C CA . MET A 1 515 ? 11.371 -21.103 -37.397 1.00 94.00 515 MET A CA 1
ATOM 3870 C C . MET A 1 515 ? 10.648 -21.559 -36.122 1.00 94.00 515 MET A C 1
ATOM 3872 O O . MET A 1 515 ? 10.981 -22.595 -35.545 1.00 94.00 515 MET A O 1
ATOM 3876 N N . LYS A 1 516 ? 9.660 -20.786 -35.643 1.00 93.25 516 LYS A N 1
ATOM 3877 C CA . LYS A 1 516 ? 8.980 -21.035 -34.358 1.00 93.25 516 LYS A CA 1
ATOM 3878 C C . LYS A 1 516 ? 8.429 -22.460 -34.210 1.00 93.25 516 LYS A C 1
ATOM 3880 O O . LYS A 1 516 ? 8.682 -23.048 -33.159 1.00 93.25 516 LYS A O 1
ATOM 3885 N N . PRO A 1 517 ? 7.697 -23.034 -35.188 1.00 93.38 517 PRO A N 1
ATOM 3886 C CA . PRO A 1 517 ? 7.168 -24.393 -35.065 1.00 93.38 517 PRO A CA 1
ATOM 3887 C C . PRO A 1 517 ? 8.250 -25.444 -34.784 1.00 93.38 517 PRO A C 1
ATOM 3889 O O . PRO A 1 517 ? 8.074 -26.269 -33.887 1.00 93.38 517 PRO A O 1
ATOM 3892 N N . ASP A 1 518 ? 9.385 -25.369 -35.482 1.00 94.19 518 ASP A N 1
ATOM 3893 C CA . ASP A 1 518 ? 10.487 -26.326 -35.339 1.00 94.19 518 ASP A CA 1
ATOM 3894 C C . ASP A 1 518 ? 11.265 -26.124 -34.030 1.00 94.19 518 ASP A C 1
ATOM 3896 O O . ASP A 1 518 ? 11.698 -27.095 -33.398 1.00 94.19 518 ASP A O 1
ATOM 3900 N N . ILE A 1 519 ? 11.387 -24.871 -33.570 1.00 95.62 519 ILE A N 1
ATOM 3901 C CA . ILE A 1 519 ? 11.986 -24.545 -32.268 1.00 95.62 519 ILE A CA 1
ATOM 3902 C C . ILE A 1 519 ? 11.114 -25.106 -31.141 1.00 95.62 519 ILE A C 1
ATOM 3904 O O . ILE A 1 519 ? 11.621 -25.796 -30.254 1.00 95.62 519 ILE A O 1
ATOM 3908 N N . TYR A 1 520 ? 9.797 -24.878 -31.193 1.00 93.25 520 TYR A N 1
ATOM 3909 C CA . TYR A 1 520 ? 8.862 -25.436 -30.217 1.00 93.25 520 TYR A CA 1
ATOM 3910 C C . TYR A 1 520 ? 8.924 -26.962 -30.185 1.00 93.25 520 TYR A C 1
ATOM 3912 O O . TYR A 1 520 ? 9.011 -27.535 -29.099 1.00 93.25 520 TYR A O 1
ATOM 3920 N N . ALA A 1 521 ? 8.916 -27.613 -31.351 1.00 92.56 521 ALA A N 1
ATOM 3921 C CA . ALA A 1 521 ? 9.020 -29.065 -31.444 1.00 92.56 521 ALA A CA 1
ATOM 3922 C C . ALA A 1 521 ? 10.324 -29.575 -30.813 1.00 92.56 521 ALA A C 1
ATOM 3924 O O . ALA A 1 521 ? 10.281 -30.470 -29.972 1.00 92.56 521 ALA A O 1
ATOM 3925 N N . SER A 1 522 ? 11.461 -28.946 -31.129 1.00 94.69 522 SER A N 1
ATOM 3926 C CA . SER A 1 522 ? 12.770 -29.319 -30.577 1.00 94.69 522 SER A CA 1
ATOM 3927 C C . SER A 1 522 ? 12.829 -29.191 -29.053 1.00 94.69 522 SER A C 1
ATOM 3929 O O . SER A 1 522 ? 13.326 -30.093 -28.379 1.00 94.69 522 SER A O 1
ATOM 3931 N N . ILE A 1 523 ? 12.295 -28.101 -28.490 1.00 94.25 523 ILE A N 1
ATOM 3932 C CA . ILE A 1 523 ? 12.266 -27.887 -27.036 1.00 94.25 523 ILE A CA 1
ATOM 3933 C C . ILE A 1 523 ? 11.316 -28.895 -26.365 1.00 94.25 523 ILE A C 1
ATOM 3935 O O . ILE A 1 523 ? 11.684 -29.513 -25.365 1.00 94.25 523 ILE A O 1
ATOM 3939 N N . MET A 1 524 ? 10.114 -29.104 -26.916 1.00 90.94 524 MET A N 1
ATOM 3940 C CA . MET A 1 524 ? 9.142 -30.075 -26.392 1.00 90.94 524 MET A CA 1
ATOM 3941 C C . MET A 1 524 ? 9.682 -31.501 -26.401 1.00 90.94 524 MET A C 1
ATOM 3943 O O . MET A 1 524 ? 9.588 -32.192 -25.386 1.00 90.94 524 MET A O 1
ATOM 3947 N N . ASP A 1 525 ? 10.259 -31.937 -27.518 1.00 90.88 525 ASP A N 1
ATOM 3948 C CA . ASP A 1 525 ? 10.797 -33.287 -27.652 1.00 90.88 525 ASP A CA 1
ATOM 3949 C C . ASP A 1 525 ? 11.998 -33.498 -26.721 1.00 90.88 525 ASP A C 1
ATOM 3951 O O . ASP A 1 525 ? 12.110 -34.554 -26.093 1.00 90.88 525 ASP A O 1
ATOM 3955 N N . PHE A 1 526 ? 12.851 -32.482 -26.545 1.00 93.19 526 PHE A N 1
ATOM 3956 C CA . PHE A 1 526 ? 13.957 -32.540 -25.592 1.00 93.19 526 PHE A CA 1
ATOM 3957 C C . PHE A 1 526 ? 13.468 -32.737 -24.151 1.00 93.19 526 PHE A C 1
ATOM 3959 O O . PHE A 1 526 ? 13.853 -33.718 -23.510 1.00 93.19 526 PHE A O 1
ATOM 3966 N N . PHE A 1 527 ? 12.590 -31.870 -23.639 1.00 89.50 527 PHE A N 1
ATOM 3967 C CA . PHE A 1 527 ? 12.116 -31.985 -22.254 1.00 89.50 527 PHE A CA 1
ATOM 3968 C C . PHE A 1 527 ? 11.273 -33.247 -22.028 1.00 89.50 527 PHE A C 1
ATOM 3970 O O . PHE A 1 527 ? 11.335 -33.843 -20.953 1.00 89.50 527 PHE A O 1
ATOM 3977 N N . ALA A 1 528 ? 10.549 -33.720 -23.048 1.00 87.81 528 ALA A N 1
ATOM 3978 C CA . ALA A 1 528 ? 9.853 -35.004 -22.992 1.00 87.81 528 ALA A CA 1
ATOM 3979 C C . ALA A 1 528 ? 10.814 -36.208 -22.948 1.00 87.81 528 ALA A C 1
ATOM 3981 O O . ALA A 1 528 ? 10.467 -37.246 -22.381 1.00 87.81 528 ALA A O 1
ATOM 3982 N N . SER A 1 529 ? 12.015 -36.085 -23.525 1.00 88.44 529 SER A N 1
ATOM 3983 C CA . SER A 1 529 ? 13.018 -37.158 -23.547 1.00 88.44 529 SER A CA 1
ATOM 3984 C C . SER A 1 529 ? 13.714 -37.386 -22.200 1.00 88.44 529 SER A C 1
ATOM 3986 O O . SER A 1 529 ? 14.265 -38.464 -21.977 1.00 88.44 529 SER A O 1
ATOM 3988 N N . GLY A 1 530 ? 13.706 -36.386 -21.308 1.00 83.81 530 GLY A N 1
ATOM 3989 C CA . GLY A 1 530 ? 14.398 -36.436 -20.017 1.00 83.81 530 GLY A CA 1
ATOM 3990 C C . GLY A 1 530 ? 15.929 -36.451 -20.117 1.00 83.81 530 GLY A C 1
ATOM 3991 O O . GLY A 1 530 ? 16.598 -36.829 -19.155 1.00 83.81 530 GLY A O 1
ATOM 3992 N N . GLN A 1 531 ? 16.498 -36.084 -21.270 1.00 85.88 531 GLN A N 1
ATOM 3993 C CA . GLN A 1 531 ? 17.945 -35.953 -21.430 1.00 85.88 531 GLN A CA 1
ATOM 3994 C C . GLN A 1 531 ? 18.499 -34.776 -20.610 1.00 85.88 531 GLN A C 1
ATOM 3996 O O . GLN A 1 531 ? 17.800 -33.783 -20.406 1.00 85.88 531 GLN A O 1
ATOM 4001 N N . PRO A 1 532 ? 19.758 -34.855 -20.143 1.00 86.50 532 PRO A N 1
ATOM 4002 C CA . PRO A 1 532 ? 20.387 -33.734 -19.460 1.00 86.50 532 PRO A CA 1
ATOM 4003 C C . PRO A 1 532 ? 20.617 -32.566 -20.431 1.00 86.50 532 PRO A C 1
ATOM 4005 O O . PRO A 1 532 ? 20.981 -32.775 -21.591 1.00 86.50 532 PRO A O 1
ATOM 4008 N N . ILE A 1 533 ? 20.416 -31.337 -19.942 1.00 87.56 533 ILE A N 1
ATOM 4009 C CA . ILE A 1 533 ? 20.595 -30.098 -20.722 1.00 87.56 533 ILE A CA 1
ATOM 4010 C C . ILE A 1 533 ? 22.047 -29.911 -21.176 1.00 87.56 533 ILE A C 1
ATOM 4012 O O . ILE A 1 533 ? 22.282 -29.467 -22.301 1.00 87.56 533 ILE A O 1
ATOM 4016 N N . LEU A 1 534 ? 22.997 -30.340 -20.338 1.00 85.88 534 LEU A N 1
ATOM 4017 C CA . LEU A 1 534 ? 24.429 -30.397 -20.612 1.00 85.88 534 LEU A CA 1
ATOM 4018 C C . LEU A 1 534 ? 24.959 -31.819 -20.362 1.00 85.88 534 LEU A C 1
ATOM 4020 O O . LEU A 1 534 ? 24.647 -32.449 -19.352 1.00 85.88 534 LEU A O 1
ATOM 4024 N N . GLN A 1 535 ? 25.742 -32.329 -21.305 1.00 74.12 535 GLN A N 1
ATOM 4025 C CA . GLN A 1 535 ? 26.537 -33.545 -21.212 1.00 74.12 535 GLN A CA 1
ATOM 4026 C C . GLN A 1 535 ? 27.926 -33.133 -20.710 1.00 74.12 535 GLN A C 1
ATOM 4028 O O . GLN A 1 535 ? 28.588 -32.321 -21.350 1.00 74.12 535 GLN A O 1
ATOM 4033 N N . ASP A 1 536 ? 28.318 -33.694 -19.566 1.00 56.41 536 ASP A N 1
ATOM 4034 C CA . ASP A 1 536 ? 29.500 -33.368 -18.754 1.00 56.41 536 ASP A CA 1
ATOM 4035 C C . ASP A 1 536 ? 29.371 -32.107 -17.884 1.00 56.41 536 ASP A C 1
ATOM 4037 O O . ASP A 1 536 ? 28.752 -31.120 -18.266 1.00 56.41 536 ASP A O 1
ATOM 4041 N N . GLY A 1 537 ? 29.912 -32.202 -16.660 1.00 51.25 537 GLY A N 1
ATOM 4042 C CA . GLY A 1 537 ? 29.707 -31.317 -15.504 1.00 51.25 537 GLY A CA 1
ATOM 4043 C C . GLY A 1 537 ? 30.220 -29.883 -15.645 1.00 51.25 537 GLY A C 1
ATOM 4044 O O . GLY A 1 537 ? 30.997 -29.419 -14.817 1.00 51.25 537 GLY A O 1
ATOM 4045 N N . VAL A 1 538 ? 29.759 -29.177 -16.669 1.00 46.28 538 VAL A N 1
ATOM 4046 C CA . VAL A 1 538 ? 29.914 -27.737 -16.828 1.00 46.28 538 VAL A CA 1
ATOM 4047 C C . VAL A 1 538 ? 28.918 -27.074 -15.878 1.00 46.28 538 VAL A C 1
ATOM 4049 O O . VAL A 1 538 ? 27.737 -26.914 -16.184 1.00 46.28 538 VAL A O 1
ATOM 4052 N N . GLN A 1 539 ? 29.393 -26.775 -14.670 1.00 48.12 539 GLN A N 1
ATOM 4053 C CA . GLN A 1 539 ? 28.719 -25.856 -13.759 1.00 48.12 539 GLN A CA 1
ATOM 4054 C C . GLN A 1 539 ? 28.655 -24.483 -14.438 1.00 48.12 539 GLN A C 1
ATOM 4056 O O . GLN A 1 539 ? 29.606 -24.085 -15.113 1.00 48.12 539 GLN A O 1
ATOM 4061 N N . GLY A 1 540 ? 27.518 -23.793 -14.314 1.00 49.34 540 GLY A N 1
ATOM 4062 C CA . GLY A 1 540 ? 27.374 -22.432 -14.825 1.00 49.34 540 GLY A CA 1
ATOM 4063 C C . GLY A 1 540 ? 28.449 -21.490 -14.259 1.00 49.34 540 GLY A C 1
ATOM 4064 O O . GLY A 1 540 ? 29.149 -21.855 -13.313 1.00 49.34 540 GLY A O 1
ATOM 4065 N N . PRO A 1 541 ? 28.627 -20.295 -14.841 1.00 48.56 541 PRO A N 1
ATOM 4066 C CA . PRO A 1 541 ? 29.723 -19.409 -14.487 1.00 48.56 541 PRO A CA 1
ATOM 4067 C C . PRO A 1 541 ? 29.710 -19.085 -12.982 1.00 48.56 541 PRO A C 1
ATOM 4069 O O . PRO A 1 541 ? 28.707 -18.629 -12.442 1.00 48.56 541 PRO A O 1
ATOM 4072 N N . SER A 1 542 ? 30.839 -19.353 -12.314 1.00 59.53 542 SER A N 1
ATOM 4073 C CA . SER A 1 542 ? 31.142 -18.931 -10.936 1.00 59.53 542 SER A CA 1
ATOM 4074 C C . SER A 1 542 ? 31.832 -17.559 -10.917 1.00 59.53 542 SER A C 1
ATOM 4076 O O . SER A 1 542 ? 32.587 -17.227 -10.004 1.00 59.53 542 SER A O 1
ATOM 4078 N N . ASP A 1 543 ? 31.646 -16.769 -11.972 1.00 65.88 543 ASP A N 1
ATOM 4079 C CA . ASP A 1 543 ? 32.370 -15.524 -12.225 1.00 65.88 543 ASP A CA 1
ATOM 4080 C C . ASP A 1 543 ? 32.085 -14.454 -11.158 1.00 65.88 543 ASP A C 1
ATOM 4082 O O . ASP A 1 543 ? 32.951 -13.634 -10.845 1.00 65.88 543 ASP A O 1
ATOM 4086 N N . THR A 1 544 ? 30.903 -14.518 -10.538 1.00 73.06 544 THR A N 1
ATOM 4087 C CA . THR A 1 544 ? 30.503 -13.689 -9.394 1.00 73.06 544 THR A CA 1
ATOM 4088 C C . THR A 1 544 ? 30.596 -14.405 -8.043 1.00 73.06 544 THR A C 1
ATOM 4090 O O . THR A 1 544 ? 30.180 -13.840 -7.035 1.00 73.06 544 THR A O 1
ATOM 4093 N N . GLU A 1 545 ? 31.174 -15.610 -7.967 1.00 76.31 545 GLU A N 1
ATOM 4094 C CA . GLU A 1 545 ? 31.425 -16.262 -6.677 1.00 76.31 545 GLU A CA 1
ATOM 4095 C C . GLU A 1 545 ? 32.418 -15.421 -5.862 1.00 76.31 545 GLU A C 1
ATOM 4097 O O . GLU A 1 545 ? 33.522 -15.107 -6.322 1.00 76.31 545 GLU A O 1
ATOM 4102 N N . ILE A 1 546 ? 31.997 -15.012 -4.664 1.00 75.81 546 ILE A N 1
ATOM 4103 C CA . ILE A 1 546 ? 32.806 -14.199 -3.756 1.00 75.81 546 ILE A CA 1
ATOM 4104 C C . ILE A 1 546 ? 33.808 -15.116 -3.056 1.00 75.81 546 ILE A C 1
ATOM 4106 O O . ILE A 1 546 ? 33.427 -15.989 -2.274 1.00 75.81 546 ILE A O 1
ATOM 4110 N N . LEU A 1 547 ? 35.095 -14.911 -3.332 1.00 77.94 547 LEU A N 1
ATOM 4111 C CA . LEU A 1 547 ? 36.178 -15.672 -2.722 1.00 77.94 547 LEU A CA 1
ATOM 4112 C C . LEU A 1 547 ? 36.681 -14.965 -1.451 1.00 77.94 547 LEU A C 1
ATOM 4114 O O . LEU A 1 547 ? 36.691 -13.736 -1.402 1.00 77.94 547 LEU A O 1
ATOM 4118 N N . PRO A 1 548 ? 37.160 -15.704 -0.429 1.00 70.88 548 PRO A N 1
ATOM 4119 C CA . PRO A 1 548 ? 37.657 -15.105 0.816 1.00 70.88 548 PRO A CA 1
ATOM 4120 C C . PRO A 1 548 ? 38.818 -14.119 0.626 1.00 70.88 548 PRO A C 1
ATOM 4122 O O . PRO A 1 548 ? 38.993 -13.220 1.445 1.00 70.88 548 PRO A O 1
ATOM 4125 N N . ASP A 1 549 ? 39.592 -14.295 -0.447 1.00 82.44 549 ASP A N 1
ATOM 4126 C CA . ASP A 1 549 ? 40.755 -13.472 -0.783 1.00 82.44 549 ASP A CA 1
ATOM 4127 C C . ASP A 1 549 ? 40.416 -12.316 -1.748 1.00 82.44 549 ASP A C 1
ATOM 4129 O O . ASP A 1 549 ? 41.304 -11.549 -2.126 1.00 82.44 549 ASP A O 1
ATOM 4133 N N . ASP A 1 550 ? 39.150 -12.174 -2.164 1.00 84.00 550 ASP A N 1
ATOM 4134 C CA . ASP A 1 550 ? 38.736 -11.068 -3.028 1.00 84.00 550 ASP A CA 1
ATOM 4135 C C . ASP A 1 550 ? 38.832 -9.732 -2.266 1.00 84.00 550 ASP A C 1
ATOM 4137 O O . ASP A 1 550 ? 38.341 -9.634 -1.137 1.00 84.00 550 ASP A O 1
ATOM 4141 N N . PRO A 1 551 ? 39.395 -8.667 -2.870 1.00 86.44 551 PRO A N 1
ATOM 4142 C CA . PRO A 1 551 ? 39.329 -7.323 -2.303 1.00 86.44 551 PRO A CA 1
ATOM 4143 C C . PRO A 1 551 ? 37.878 -6.897 -2.053 1.00 86.44 551 PRO A C 1
ATOM 4145 O O . PRO A 1 551 ? 37.014 -7.189 -2.875 1.00 86.44 551 PRO A O 1
ATOM 4148 N N . GLU A 1 552 ? 37.613 -6.146 -0.981 1.00 86.00 552 GLU A N 1
ATOM 4149 C CA . GLU A 1 552 ? 36.259 -5.697 -0.592 1.00 86.00 552 GLU A CA 1
ATOM 4150 C C . GLU A 1 552 ? 35.479 -5.076 -1.765 1.00 86.00 552 GLU A C 1
ATOM 4152 O O . GLU A 1 552 ? 34.332 -5.435 -2.021 1.00 86.00 552 GLU A O 1
ATOM 4157 N N . VAL A 1 553 ? 36.150 -4.247 -2.570 1.00 88.44 553 VAL A N 1
ATOM 4158 C CA . VAL A 1 553 ? 35.590 -3.637 -3.787 1.00 88.44 553 VAL A CA 1
ATOM 4159 C C . VAL A 1 553 ? 35.141 -4.692 -4.808 1.00 88.44 553 VAL A C 1
ATOM 4161 O O . VAL A 1 553 ? 34.069 -4.575 -5.393 1.00 88.44 553 VAL A O 1
ATOM 4164 N N . VAL A 1 554 ? 35.927 -5.753 -5.011 1.00 88.38 554 VAL A N 1
ATOM 4165 C CA . VAL A 1 554 ? 35.590 -6.856 -5.926 1.00 88.38 554 VAL A CA 1
ATOM 4166 C C . VAL A 1 554 ? 34.413 -7.669 -5.392 1.00 88.38 554 VAL A C 1
ATOM 4168 O O . VAL A 1 554 ? 33.549 -8.049 -6.180 1.00 88.38 554 VAL A O 1
ATOM 4171 N N . GLN A 1 555 ? 34.334 -7.890 -4.076 1.00 87.06 555 GLN A N 1
ATOM 4172 C CA . GLN A 1 555 ? 33.187 -8.566 -3.456 1.00 87.06 555 GLN A CA 1
ATOM 4173 C C . GLN A 1 555 ? 31.897 -7.774 -3.692 1.00 87.06 555 GLN A C 1
ATOM 4175 O O . GLN A 1 555 ? 30.907 -8.336 -4.154 1.00 87.06 555 GLN A O 1
ATOM 4180 N N . MET A 1 556 ? 31.941 -6.455 -3.474 1.00 86.44 556 MET A N 1
ATOM 4181 C CA . MET A 1 556 ? 30.809 -5.562 -3.728 1.00 86.44 556 MET A CA 1
ATOM 4182 C C . MET A 1 556 ? 30.409 -5.533 -5.209 1.00 86.44 556 MET A C 1
ATOM 4184 O O . MET A 1 556 ? 29.219 -5.560 -5.520 1.00 86.44 556 MET A O 1
ATOM 4188 N N . ILE A 1 557 ? 31.381 -5.503 -6.134 1.00 90.19 557 ILE A N 1
ATOM 4189 C CA . ILE A 1 557 ? 31.105 -5.571 -7.579 1.00 90.19 557 ILE A CA 1
ATOM 4190 C C . ILE A 1 557 ? 30.370 -6.875 -7.896 1.00 90.19 557 ILE A C 1
ATOM 4192 O O . ILE A 1 557 ? 29.304 -6.839 -8.507 1.00 90.19 557 ILE A O 1
ATOM 4196 N N . LYS A 1 558 ? 30.905 -8.020 -7.457 1.00 89.06 558 LYS A N 1
ATOM 4197 C CA . LYS A 1 558 ? 30.305 -9.339 -7.697 1.00 89.06 558 LYS A CA 1
ATOM 4198 C C . LYS A 1 558 ? 28.893 -9.446 -7.114 1.00 89.06 558 LYS A C 1
ATOM 4200 O O . LYS A 1 558 ? 27.997 -9.926 -7.805 1.00 89.06 558 LYS A O 1
ATOM 4205 N N . GLU A 1 559 ? 28.670 -8.940 -5.901 1.00 85.69 559 GLU A N 1
ATOM 4206 C CA . GLU A 1 559 ? 27.350 -8.919 -5.261 1.00 85.69 559 GLU A CA 1
ATOM 4207 C C . GLU A 1 559 ? 26.343 -8.066 -6.044 1.00 85.69 559 GLU A C 1
ATOM 4209 O O . GLU A 1 559 ? 25.221 -8.509 -6.293 1.00 85.69 559 GLU A O 1
ATOM 4214 N N . LEU A 1 560 ? 26.715 -6.855 -6.471 1.00 86.88 560 LEU A N 1
ATOM 4215 C CA . LEU A 1 560 ? 25.823 -5.991 -7.255 1.00 86.88 560 LEU A CA 1
ATOM 4216 C C . LEU A 1 560 ? 25.513 -6.574 -8.630 1.00 86.88 560 LEU A C 1
ATOM 4218 O O . LEU A 1 560 ? 24.373 -6.469 -9.100 1.00 86.88 560 LEU A O 1
ATOM 4222 N N . LEU A 1 561 ? 26.515 -7.185 -9.267 1.00 88.62 561 LEU A N 1
ATOM 4223 C CA . LEU A 1 561 ? 26.320 -7.875 -10.531 1.00 88.62 561 LEU A CA 1
ATOM 4224 C C . LEU A 1 561 ? 25.281 -8.980 -10.359 1.00 88.62 561 LEU A C 1
ATOM 4226 O O . LEU A 1 561 ? 24.316 -8.998 -11.111 1.00 88.62 561 LEU A O 1
ATOM 4230 N N . ASP A 1 562 ? 25.405 -9.819 -9.333 1.00 84.88 562 ASP A N 1
ATOM 4231 C CA . ASP A 1 562 ? 24.517 -10.967 -9.135 1.00 84.88 562 ASP A CA 1
ATOM 4232 C C . ASP A 1 562 ? 23.109 -10.591 -8.641 1.00 84.88 562 ASP A C 1
ATOM 4234 O O . ASP A 1 562 ? 22.109 -11.138 -9.100 1.00 84.88 562 ASP A O 1
ATOM 4238 N N . THR A 1 563 ? 23.006 -9.617 -7.734 1.00 82.00 563 THR A N 1
ATOM 4239 C CA . THR A 1 563 ? 21.740 -9.289 -7.054 1.00 82.00 563 THR A CA 1
ATOM 4240 C C . THR A 1 563 ? 20.878 -8.263 -7.785 1.00 82.00 563 THR A C 1
ATOM 4242 O O . THR A 1 563 ? 19.672 -8.205 -7.540 1.00 82.00 563 THR A O 1
ATOM 4245 N N . ARG A 1 564 ? 21.463 -7.423 -8.652 1.00 81.94 564 ARG A N 1
ATOM 4246 C CA . ARG A 1 564 ? 20.744 -6.305 -9.296 1.00 81.94 564 ARG A CA 1
ATOM 4247 C C . ARG A 1 564 ? 20.872 -6.281 -10.808 1.00 81.94 564 ARG A C 1
ATOM 4249 O O . ARG A 1 564 ? 19.872 -6.084 -11.492 1.00 81.94 564 ARG A O 1
ATOM 4256 N N . ILE A 1 565 ? 22.082 -6.461 -11.329 1.00 87.88 565 ILE A N 1
ATOM 4257 C CA . ILE A 1 565 ? 22.349 -6.266 -12.759 1.00 87.88 565 ILE A CA 1
ATOM 4258 C C . ILE A 1 565 ? 21.961 -7.518 -13.553 1.00 87.88 565 ILE A C 1
ATOM 4260 O O . ILE A 1 565 ? 21.201 -7.432 -14.514 1.00 87.88 565 ILE A O 1
ATOM 4264 N N . ARG A 1 566 ? 22.436 -8.690 -13.123 1.00 89.00 566 ARG A N 1
ATOM 4265 C CA . ARG A 1 566 ? 22.200 -9.981 -13.772 1.00 89.00 566 ARG A CA 1
ATOM 4266 C C . ARG A 1 566 ? 20.704 -10.308 -13.903 1.00 89.00 566 ARG A C 1
ATOM 4268 O O . ARG A 1 566 ? 20.310 -10.659 -15.013 1.00 89.00 566 ARG A O 1
ATOM 4275 N N . PRO A 1 567 ? 19.847 -10.118 -12.873 1.00 84.12 567 PRO A N 1
ATOM 4276 C CA . PRO A 1 567 ? 18.411 -10.368 -13.004 1.00 84.12 567 PRO A CA 1
ATOM 4277 C C . PRO A 1 567 ? 17.760 -9.518 -14.100 1.00 84.12 567 PRO A C 1
ATOM 4279 O O . PRO A 1 567 ? 17.040 -10.052 -14.936 1.00 84.12 567 PRO A O 1
ATOM 4282 N N . SER A 1 568 ? 18.083 -8.222 -14.160 1.00 83.75 568 SER A N 1
ATOM 4283 C CA . SER A 1 568 ? 17.529 -7.314 -15.172 1.00 83.75 568 SER A CA 1
ATOM 4284 C C . SER A 1 568 ? 17.985 -7.674 -16.591 1.00 83.75 568 SER A C 1
ATOM 4286 O O . SER A 1 568 ? 17.201 -7.606 -17.528 1.00 83.75 568 SER A O 1
ATOM 4288 N N . ILE A 1 569 ? 19.232 -8.114 -16.765 1.00 87.25 569 ILE A N 1
ATOM 4289 C CA . ILE A 1 569 ? 19.752 -8.518 -18.082 1.00 87.25 569 ILE A CA 1
ATOM 4290 C C . ILE A 1 569 ? 19.171 -9.866 -18.532 1.00 87.25 569 ILE A C 1
ATOM 4292 O O . ILE A 1 569 ? 18.917 -10.085 -19.719 1.00 87.25 569 ILE A O 1
ATOM 4296 N N . GLN A 1 570 ? 18.932 -10.773 -17.586 1.00 87.19 570 GLN A N 1
ATOM 4297 C CA . GLN A 1 570 ? 18.303 -12.064 -17.852 1.00 87.19 570 GLN A CA 1
ATOM 4298 C C . GLN A 1 570 ? 16.824 -11.928 -18.226 1.00 87.19 570 GLN A C 1
ATOM 4300 O O . GLN A 1 570 ? 16.337 -12.705 -19.051 1.00 87.19 570 GLN A O 1
ATOM 4305 N N . GLU A 1 571 ? 16.121 -10.911 -17.721 1.00 82.25 571 GLU A N 1
ATOM 4306 C CA . GLU A 1 571 ? 14.775 -10.562 -18.199 1.00 82.25 571 GLU A CA 1
ATOM 4307 C C . GLU A 1 571 ? 14.774 -10.279 -19.709 1.00 82.25 571 GLU A C 1
ATOM 4309 O O . GLU A 1 571 ? 13.926 -10.814 -20.432 1.00 82.25 571 GLU A O 1
ATOM 4314 N N . ASP A 1 572 ? 15.797 -9.576 -20.199 1.00 85.75 572 ASP A N 1
ATOM 4315 C CA . ASP A 1 572 ? 16.009 -9.265 -21.617 1.00 85.75 572 ASP A CA 1
ATOM 4316 C C . ASP A 1 572 ? 16.555 -10.448 -22.440 1.00 85.75 572 ASP A C 1
ATOM 4318 O O . ASP A 1 572 ? 16.822 -10.319 -23.639 1.00 85.75 572 ASP A O 1
ATOM 4322 N N . GLY A 1 573 ? 16.715 -11.630 -21.838 1.00 83.75 573 GLY A N 1
ATOM 4323 C CA . GLY A 1 573 ? 17.181 -12.840 -22.515 1.00 83.75 573 GLY A CA 1
ATOM 4324 C C . GLY A 1 573 ? 18.696 -12.898 -22.739 1.00 83.75 573 GLY A C 1
ATOM 4325 O O . GLY A 1 573 ? 19.150 -13.658 -23.605 1.00 83.75 573 GLY A O 1
ATOM 4326 N N . GLY A 1 574 ? 19.464 -12.096 -22.001 1.00 87.69 574 GLY A N 1
ATOM 4327 C CA . GLY A 1 574 ? 20.924 -12.074 -22.020 1.00 87.69 574 GLY A CA 1
ATOM 4328 C C . GLY A 1 574 ? 21.534 -12.449 -20.674 1.00 87.69 574 GLY A C 1
ATOM 4329 O O . GLY A 1 574 ? 20.847 -12.899 -19.763 1.00 87.69 574 GLY A O 1
ATOM 4330 N N . ASP A 1 575 ? 22.842 -12.264 -20.552 1.00 89.62 575 ASP A N 1
ATOM 4331 C CA . ASP A 1 575 ? 23.568 -12.363 -19.284 1.00 89.62 575 ASP A CA 1
ATOM 4332 C C . ASP A 1 575 ? 24.890 -11.597 -19.384 1.00 89.62 575 ASP A C 1
ATOM 4334 O O . ASP A 1 575 ? 25.254 -11.088 -20.449 1.00 89.62 575 ASP A O 1
ATOM 4338 N N . ILE A 1 576 ? 25.620 -11.521 -18.278 1.00 88.62 576 ILE A N 1
ATOM 4339 C CA . ILE A 1 576 ? 26.965 -10.957 -18.235 1.00 88.62 576 ILE A CA 1
ATOM 4340 C C . ILE A 1 576 ? 27.939 -11.913 -17.563 1.00 88.62 576 ILE A C 1
ATOM 4342 O O . ILE A 1 576 ? 27.564 -12.733 -16.729 1.00 88.62 576 ILE A O 1
ATOM 4346 N N . GLU A 1 577 ? 29.204 -11.793 -17.942 1.00 87.31 577 GLU A N 1
ATOM 4347 C CA . GLU A 1 577 ? 30.315 -12.489 -17.311 1.00 87.31 577 GLU A CA 1
ATOM 4348 C C . GLU A 1 577 ? 31.344 -11.480 -16.804 1.00 87.31 577 GLU A C 1
ATOM 4350 O O . GLU A 1 577 ? 31.880 -10.675 -17.568 1.00 87.31 577 GLU A O 1
ATOM 4355 N N . TYR A 1 578 ? 31.618 -11.520 -15.507 1.00 89.38 578 TYR A N 1
ATOM 4356 C CA . TYR A 1 578 ? 32.644 -10.725 -14.858 1.00 89.38 578 TYR A CA 1
ATOM 4357 C C . TYR A 1 578 ? 34.040 -11.226 -15.243 1.00 89.38 578 TYR A C 1
ATOM 4359 O O . TYR A 1 578 ? 34.383 -12.389 -15.034 1.00 89.38 578 TYR A O 1
ATOM 4367 N N . ARG A 1 579 ? 34.863 -10.338 -15.815 1.00 87.62 579 ARG A N 1
ATOM 4368 C CA . ARG A 1 579 ? 36.235 -10.644 -16.252 1.00 87.62 579 ARG A CA 1
ATOM 4369 C C . ARG A 1 579 ? 37.310 -10.082 -15.324 1.00 87.62 579 ARG A C 1
ATOM 4371 O O . ARG A 1 579 ? 38.431 -10.582 -15.320 1.00 87.62 579 ARG A O 1
ATOM 4378 N N . GLY A 1 580 ? 36.984 -9.073 -14.518 1.00 88.56 580 GLY A N 1
ATOM 4379 C CA . GLY A 1 580 ? 37.895 -8.538 -13.510 1.00 88.56 580 GLY A CA 1
ATOM 4380 C C . GLY A 1 580 ? 37.707 -7.052 -13.230 1.00 88.56 580 GLY A C 1
ATOM 4381 O O . GLY A 1 580 ? 36.888 -6.376 -13.853 1.00 88.56 580 GLY A O 1
ATOM 4382 N N . PHE A 1 581 ? 38.508 -6.546 -12.296 1.00 93.12 581 PHE A N 1
ATOM 4383 C CA . PHE A 1 581 ? 38.534 -5.143 -11.898 1.00 93.12 581 PHE A CA 1
ATOM 4384 C C . PHE A 1 581 ? 39.982 -4.685 -11.715 1.00 93.12 581 PHE A C 1
ATOM 4386 O O . PHE A 1 581 ? 40.713 -5.259 -10.907 1.00 93.12 581 PHE A O 1
ATOM 4393 N N . VAL A 1 582 ? 40.406 -3.681 -12.486 1.00 90.50 582 VAL A N 1
ATOM 4394 C CA . VAL A 1 582 ? 41.777 -3.141 -12.464 1.00 90.50 582 VAL A CA 1
ATOM 4395 C C . VAL A 1 582 ? 41.719 -1.628 -12.660 1.00 90.50 582 VAL A C 1
ATOM 4397 O O . VAL A 1 582 ? 41.031 -1.161 -13.561 1.00 90.50 582 VAL A O 1
ATOM 4400 N N . ASP A 1 583 ? 42.430 -0.865 -11.825 1.00 89.25 583 ASP A N 1
ATOM 4401 C CA . ASP A 1 583 ? 42.572 0.598 -11.933 1.00 89.25 583 ASP A CA 1
ATOM 4402 C C . ASP A 1 583 ? 41.240 1.365 -12.078 1.00 89.25 583 ASP A C 1
ATOM 4404 O O . ASP A 1 583 ? 41.126 2.317 -12.848 1.00 89.25 583 ASP A O 1
ATOM 4408 N N . GLY A 1 584 ? 40.206 0.940 -11.344 1.00 87.75 584 GLY A N 1
ATOM 4409 C CA . GLY A 1 584 ? 38.877 1.560 -11.399 1.00 87.75 584 GLY A CA 1
ATOM 4410 C C . GLY A 1 584 ? 38.020 1.128 -12.595 1.00 87.75 584 GLY A C 1
ATOM 4411 O O . GLY A 1 584 ? 36.930 1.662 -12.788 1.00 87.75 584 GLY A O 1
ATOM 4412 N N . ILE A 1 585 ? 38.474 0.160 -13.394 1.00 92.06 585 ILE A N 1
ATOM 4413 C CA . ILE A 1 585 ? 37.778 -0.331 -14.587 1.00 92.06 585 ILE A CA 1
ATOM 4414 C C . ILE A 1 585 ? 37.225 -1.726 -14.318 1.00 92.06 585 ILE A C 1
ATOM 4416 O O . ILE A 1 585 ? 37.988 -2.665 -14.082 1.00 92.06 585 ILE A O 1
ATOM 4420 N N . VAL A 1 586 ? 35.902 -1.876 -14.399 1.00 93.06 586 VAL A N 1
ATOM 4421 C CA . VAL A 1 586 ? 35.232 -3.183 -14.345 1.00 93.06 586 VAL A CA 1
ATOM 4422 C C . VAL A 1 586 ? 35.132 -3.754 -15.756 1.00 93.06 586 VAL A C 1
ATOM 4424 O O . VAL A 1 586 ? 34.539 -3.138 -16.639 1.00 93.06 586 VAL A O 1
ATOM 4427 N N . LYS A 1 587 ? 35.692 -4.941 -15.975 1.00 91.50 587 LYS A N 1
ATOM 4428 C CA . LYS A 1 587 ? 35.642 -5.645 -17.258 1.00 91.50 587 LYS A CA 1
ATOM 4429 C C . LYS A 1 587 ? 34.529 -6.682 -17.249 1.00 91.50 587 LYS A C 1
ATOM 4431 O O . LYS A 1 587 ? 34.514 -7.563 -16.387 1.00 91.50 587 LYS A O 1
ATOM 4436 N N . LEU A 1 588 ? 33.620 -6.591 -18.215 1.00 90.56 588 LEU A N 1
ATOM 4437 C CA . LEU A 1 588 ? 32.484 -7.500 -18.370 1.00 90.56 588 LEU A CA 1
ATOM 4438 C C . LEU A 1 588 ? 32.418 -8.043 -19.796 1.00 90.56 588 LEU A C 1
ATOM 4440 O O . LEU A 1 588 ? 32.738 -7.344 -20.754 1.00 90.56 588 LEU A O 1
ATOM 4444 N N . LYS A 1 589 ? 31.920 -9.263 -19.958 1.00 86.81 589 LYS A N 1
ATOM 4445 C CA . LYS A 1 589 ? 31.541 -9.832 -21.250 1.00 86.81 589 LYS A CA 1
ATOM 4446 C C . LYS A 1 589 ? 30.021 -9.955 -21.320 1.00 86.81 589 LYS A C 1
ATOM 4448 O O . LYS A 1 589 ? 29.413 -10.575 -20.456 1.00 86.81 589 LYS A O 1
ATOM 4453 N N . LEU A 1 590 ? 29.406 -9.376 -22.349 1.00 86.81 590 LEU A N 1
ATOM 4454 C CA . LEU A 1 590 ? 27.965 -9.503 -22.597 1.00 86.81 590 LEU A CA 1
ATOM 4455 C C . LEU A 1 590 ? 27.657 -10.836 -23.300 1.00 86.81 590 LEU A C 1
ATOM 4457 O O . LEU A 1 590 ? 28.365 -11.216 -24.236 1.00 86.81 590 LEU A O 1
ATOM 4461 N N . LYS A 1 591 ? 26.587 -11.515 -22.879 1.00 86.19 591 LYS A N 1
ATOM 4462 C CA . LYS A 1 591 ? 26.128 -12.815 -23.396 1.00 86.19 591 LYS A CA 1
ATOM 4463 C C . LYS A 1 591 ? 24.660 -12.770 -23.827 1.00 86.19 591 LYS A C 1
ATOM 4465 O O . LYS A 1 591 ? 23.890 -11.916 -23.386 1.00 86.19 591 LYS A O 1
ATOM 4470 N N . GLY A 1 592 ? 24.266 -13.714 -24.679 1.00 84.44 592 GLY A N 1
ATOM 4471 C CA . GLY A 1 592 ? 22.883 -13.900 -25.117 1.00 84.44 592 GLY A CA 1
ATOM 4472 C C . GLY A 1 592 ? 22.386 -12.768 -26.021 1.00 84.44 592 GLY A C 1
ATOM 4473 O O . GLY A 1 592 ? 23.082 -12.353 -26.953 1.00 84.44 592 GLY A O 1
ATOM 4474 N N . SER A 1 593 ? 21.173 -12.267 -25.772 1.00 82.38 593 SER A N 1
ATOM 4475 C CA . SER A 1 593 ? 20.554 -11.207 -26.592 1.00 82.38 593 SER A CA 1
ATOM 4476 C C . SER A 1 593 ? 21.366 -9.899 -26.617 1.00 82.38 593 SER A C 1
ATOM 4478 O O . SER A 1 593 ? 21.324 -9.168 -27.611 1.00 82.38 593 SER A O 1
ATOM 4480 N N . CYS A 1 594 ? 22.167 -9.639 -25.578 1.00 78.19 594 CYS A N 1
ATOM 4481 C CA . CYS A 1 594 ? 22.918 -8.399 -25.365 1.00 78.19 594 CYS A CA 1
ATOM 4482 C C . CYS A 1 594 ? 24.188 -8.250 -26.220 1.00 78.19 594 CYS A C 1
ATOM 4484 O O . CYS A 1 594 ? 24.832 -7.206 -26.181 1.00 78.19 594 CYS A O 1
ATOM 4486 N N . ARG A 1 595 ? 24.580 -9.278 -26.980 1.00 72.00 595 ARG A N 1
ATOM 4487 C CA . ARG A 1 595 ? 25.911 -9.371 -27.602 1.00 72.00 595 ARG A CA 1
ATOM 4488 C C . ARG A 1 595 ? 26.053 -8.706 -28.984 1.00 72.00 595 ARG A C 1
ATOM 4490 O O . ARG A 1 595 ? 27.173 -8.561 -29.457 1.00 72.00 595 ARG A O 1
ATOM 4497 N N . GLY A 1 596 ? 24.961 -8.318 -29.649 1.00 59.81 596 GLY A N 1
ATOM 4498 C CA . GLY A 1 596 ? 24.996 -7.985 -31.088 1.00 59.81 596 GLY A CA 1
ATOM 4499 C C . GLY A 1 596 ? 24.147 -6.803 -31.555 1.00 59.81 596 GLY A C 1
ATOM 4500 O O . GLY A 1 596 ? 23.868 -6.723 -32.743 1.00 59.81 596 GLY A O 1
ATOM 4501 N N . CYS A 1 597 ? 23.707 -5.917 -30.659 1.00 59.62 597 CYS A N 1
ATOM 4502 C CA . CYS A 1 597 ? 22.984 -4.702 -31.040 1.00 59.62 597 CYS A CA 1
ATOM 4503 C C . CYS A 1 597 ? 23.780 -3.469 -30.599 1.00 59.62 597 CYS A C 1
ATOM 4505 O O . CYS A 1 597 ? 23.829 -3.169 -29.406 1.00 59.62 597 CYS A O 1
ATOM 4507 N N . ASP A 1 598 ? 24.376 -2.739 -31.547 1.00 55.94 598 ASP A N 1
ATOM 4508 C CA . ASP A 1 598 ? 25.253 -1.588 -31.265 1.00 55.94 598 ASP A CA 1
ATOM 4509 C C . ASP A 1 598 ? 24.571 -0.503 -30.417 1.00 55.94 598 ASP A C 1
ATOM 4511 O O . ASP A 1 598 ? 25.202 0.128 -29.568 1.00 55.94 598 ASP A O 1
ATOM 4515 N N . SER A 1 599 ? 23.255 -0.322 -30.579 1.00 55.97 599 SER A N 1
ATOM 4516 C CA . SER A 1 599 ? 22.483 0.626 -29.765 1.00 55.97 599 SER A CA 1
ATOM 4517 C C . SER A 1 599 ? 22.207 0.109 -28.340 1.00 55.97 599 SER A C 1
ATOM 4519 O O . SER A 1 599 ? 22.239 0.884 -27.377 1.00 55.97 599 SER A O 1
ATOM 4521 N N . SER A 1 600 ? 22.010 -1.204 -28.171 1.00 58.84 600 SER A N 1
ATOM 4522 C CA . SER A 1 600 ? 21.731 -1.829 -26.872 1.00 58.84 600 SER A CA 1
ATOM 4523 C C . SER A 1 600 ? 22.998 -2.012 -26.042 1.00 58.84 600 SER A C 1
ATOM 4525 O O . SER A 1 600 ? 22.943 -1.838 -24.831 1.00 58.84 600 SER A O 1
ATOM 4527 N N . VAL A 1 601 ? 24.144 -2.291 -26.671 1.00 68.44 601 VAL A N 1
ATOM 4528 C CA . VAL A 1 601 ? 25.433 -2.477 -25.984 1.00 68.44 601 VAL A CA 1
ATOM 4529 C C . VAL A 1 601 ? 25.862 -1.198 -25.268 1.00 68.44 601 VAL A C 1
ATOM 4531 O O . VAL A 1 601 ? 26.200 -1.246 -24.089 1.00 68.44 601 VAL A O 1
ATOM 4534 N N . VAL A 1 602 ? 25.798 -0.042 -25.937 1.00 70.50 602 VAL A N 1
ATOM 4535 C CA . VAL A 1 602 ? 26.171 1.249 -25.329 1.00 70.50 602 VAL A CA 1
ATOM 4536 C C . VAL A 1 602 ? 25.208 1.626 -24.204 1.00 70.50 602 VAL A C 1
ATOM 4538 O O . VAL A 1 602 ? 25.643 2.038 -23.132 1.00 70.50 602 VAL A O 1
ATOM 4541 N N . THR A 1 603 ? 23.904 1.448 -24.423 1.00 74.31 603 THR A N 1
ATOM 4542 C CA . THR A 1 603 ? 22.869 1.769 -23.429 1.00 74.31 603 THR A CA 1
ATOM 4543 C C . THR A 1 603 ? 23.002 0.899 -22.185 1.00 74.31 603 THR A C 1
ATOM 4545 O O . THR A 1 603 ? 23.013 1.411 -21.066 1.00 74.31 603 THR A O 1
ATOM 4548 N N . LEU A 1 604 ? 23.174 -0.409 -22.381 1.00 80.31 604 LEU A N 1
ATOM 4549 C CA . LEU A 1 604 ? 23.324 -1.374 -21.305 1.00 80.31 604 LEU A CA 1
ATOM 4550 C C . LEU A 1 604 ? 24.626 -1.148 -20.540 1.00 80.31 604 LEU A C 1
ATOM 4552 O O . LEU A 1 604 ? 24.615 -1.086 -19.315 1.00 80.31 604 LEU A O 1
ATOM 4556 N N . LYS A 1 605 ? 25.735 -0.943 -21.255 1.00 83.88 605 LYS A N 1
ATOM 4557 C CA . LYS A 1 605 ? 27.027 -0.605 -20.657 1.00 83.88 605 LYS A CA 1
ATOM 4558 C C . LYS A 1 605 ? 26.922 0.645 -19.785 1.00 83.88 605 LYS A C 1
ATOM 4560 O O . LYS A 1 605 ? 27.363 0.607 -18.643 1.00 83.88 605 LYS A O 1
ATOM 4565 N N . ASN A 1 606 ? 26.304 1.715 -20.286 1.00 82.69 606 ASN A N 1
ATOM 4566 C CA . ASN A 1 606 ? 26.107 2.947 -19.520 1.00 82.69 606 ASN A CA 1
ATOM 4567 C C . ASN A 1 606 ? 25.204 2.716 -18.299 1.00 82.69 606 ASN A C 1
ATOM 4569 O O . ASN A 1 606 ? 25.456 3.276 -17.238 1.00 82.69 606 ASN A O 1
ATOM 4573 N N . GLY A 1 607 ? 24.169 1.879 -18.422 1.00 84.69 607 GLY A N 1
ATOM 4574 C CA . GLY A 1 607 ? 23.311 1.496 -17.298 1.00 84.69 607 GLY A CA 1
ATOM 4575 C C . GLY A 1 607 ? 24.075 0.749 -16.202 1.00 84.69 607 GLY A C 1
ATOM 4576 O O . GLY A 1 607 ? 23.970 1.104 -15.028 1.00 84.69 607 GLY A O 1
ATOM 4577 N N . ILE A 1 608 ? 24.889 -0.238 -16.591 1.00 88.88 608 ILE A N 1
ATOM 4578 C CA . ILE A 1 608 ? 25.745 -1.006 -15.677 1.00 88.88 608 ILE A CA 1
ATOM 4579 C C . ILE A 1 608 ? 26.795 -0.096 -15.031 1.00 88.88 608 ILE A C 1
ATOM 4581 O O . ILE A 1 608 ? 26.986 -0.145 -13.820 1.00 88.88 608 ILE A O 1
ATOM 4585 N N . GLU A 1 609 ? 27.443 0.758 -15.823 1.00 89.31 609 GLU A N 1
ATOM 4586 C CA . GLU A 1 609 ? 28.447 1.714 -15.357 1.00 89.31 609 GLU A CA 1
ATOM 4587 C C . GLU A 1 609 ? 27.863 2.684 -14.335 1.00 89.31 609 GLU A C 1
ATOM 4589 O O . GLU A 1 609 ? 28.373 2.763 -13.223 1.00 89.31 609 GLU A O 1
ATOM 4594 N N . ASN A 1 610 ? 26.745 3.340 -14.652 1.00 85.44 610 ASN A N 1
ATOM 4595 C CA . ASN A 1 610 ? 26.074 4.251 -13.726 1.00 85.44 610 ASN A CA 1
ATOM 4596 C C . ASN A 1 610 ? 25.690 3.552 -12.420 1.00 85.44 610 ASN A C 1
ATOM 4598 O O . ASN A 1 610 ? 25.813 4.139 -11.347 1.00 85.44 610 ASN A O 1
ATOM 4602 N N . MET A 1 611 ? 25.236 2.299 -12.499 1.00 85.44 611 MET A N 1
ATOM 4603 C CA . MET A 1 611 ? 24.890 1.529 -11.312 1.00 85.44 611 MET A CA 1
ATOM 4604 C C . MET A 1 611 ? 26.132 1.224 -10.472 1.00 85.44 611 MET A C 1
ATOM 4606 O O . MET A 1 611 ? 26.142 1.518 -9.281 1.00 85.44 611 MET A O 1
ATOM 4610 N N . LEU A 1 612 ? 27.195 0.686 -11.070 1.00 89.19 612 LEU A N 1
ATOM 4611 C CA . LEU A 1 612 ? 28.414 0.341 -10.339 1.00 89.19 612 LEU A CA 1
ATOM 4612 C C . LEU A 1 612 ? 29.097 1.579 -9.746 1.00 89.19 612 LEU A C 1
ATOM 4614 O O . LEU A 1 612 ? 29.412 1.563 -8.563 1.00 89.19 612 LEU A O 1
ATOM 4618 N N . VAL A 1 613 ? 29.234 2.666 -10.512 1.00 88.50 613 VAL A N 1
ATOM 4619 C CA . VAL A 1 613 ? 29.807 3.946 -10.048 1.00 88.50 613 VAL A CA 1
ATOM 4620 C C . VAL A 1 613 ? 28.992 4.535 -8.889 1.00 88.50 613 VAL A C 1
ATOM 4622 O O . VAL A 1 613 ? 29.555 5.087 -7.946 1.00 88.50 613 VAL A O 1
ATOM 4625 N N . HIS A 1 614 ? 27.658 4.411 -8.923 1.00 84.75 614 HIS A N 1
ATOM 4626 C CA . HIS A 1 614 ? 26.777 4.940 -7.872 1.00 84.75 614 HIS A CA 1
ATOM 4627 C C . HIS A 1 614 ? 26.963 4.231 -6.526 1.00 84.75 614 HIS A C 1
ATOM 4629 O O . HIS A 1 614 ? 26.880 4.867 -5.475 1.00 84.75 614 HIS A O 1
ATOM 4635 N N . TYR A 1 615 ? 27.162 2.913 -6.541 1.00 82.62 615 TYR A N 1
ATOM 4636 C CA . TYR A 1 615 ? 27.276 2.110 -5.320 1.00 82.62 615 TYR A CA 1
ATOM 4637 C C . TYR A 1 615 ? 28.720 1.861 -4.875 1.00 82.62 615 TYR A C 1
ATOM 4639 O O . TYR A 1 615 ? 28.935 1.564 -3.702 1.00 82.62 615 TYR A O 1
ATOM 4647 N N . ILE A 1 616 ? 29.685 1.968 -5.789 1.00 90.25 616 ILE A N 1
ATOM 4648 C CA . ILE A 1 616 ? 31.099 1.664 -5.568 1.00 90.25 616 ILE A CA 1
ATOM 4649 C C . ILE A 1 616 ? 31.929 2.822 -6.147 1.00 90.25 616 ILE A C 1
ATOM 4651 O O . ILE A 1 616 ? 32.273 2.791 -7.330 1.00 90.25 616 ILE A O 1
ATOM 4655 N N . PRO A 1 617 ? 32.244 3.857 -5.344 1.00 85.00 617 PRO A N 1
ATOM 4656 C CA . PRO A 1 617 ? 32.962 5.054 -5.799 1.00 85.00 617 PRO A CA 1
ATOM 4657 C C . PRO A 1 617 ? 34.338 4.782 -6.429 1.00 85.00 617 PRO A C 1
ATOM 4659 O O . PRO A 1 617 ? 34.862 5.612 -7.170 1.00 85.00 617 PRO A O 1
ATOM 4662 N N . GLU A 1 618 ? 34.944 3.635 -6.123 1.00 89.94 618 GLU A N 1
ATOM 4663 C CA . GLU A 1 618 ? 36.204 3.161 -6.693 1.00 89.94 618 GLU A CA 1
ATOM 4664 C C . GLU A 1 618 ? 36.061 2.706 -8.152 1.00 89.94 618 GLU A C 1
ATOM 4666 O O . GLU A 1 618 ? 37.056 2.670 -8.881 1.00 89.94 618 GLU A O 1
ATOM 4671 N N . VAL A 1 619 ? 34.845 2.368 -8.595 1.00 92.31 619 VAL A N 1
ATOM 4672 C CA . VAL A 1 619 ? 34.550 2.084 -10.000 1.00 92.31 619 VAL A CA 1
ATOM 4673 C C . VAL A 1 619 ? 34.400 3.409 -10.738 1.00 92.31 619 VAL A C 1
ATOM 4675 O O . VAL A 1 619 ? 33.560 4.235 -10.404 1.00 92.31 619 VAL A O 1
ATOM 4678 N N . GLN A 1 620 ? 35.219 3.601 -11.767 1.00 90.25 620 GLN A N 1
ATOM 4679 C CA . GLN A 1 620 ? 35.219 4.792 -12.616 1.00 90.25 620 GLN A CA 1
ATOM 4680 C C . GLN A 1 620 ? 34.537 4.539 -13.958 1.00 90.25 620 GLN A C 1
ATOM 4682 O O . GLN A 1 620 ? 33.929 5.451 -14.510 1.00 90.25 620 GLN A O 1
ATOM 4687 N N . ARG A 1 621 ? 34.679 3.324 -14.505 1.00 90.81 621 ARG A N 1
ATOM 4688 C CA . ARG A 1 621 ? 34.075 2.940 -15.785 1.00 90.81 621 ARG A CA 1
ATOM 4689 C C . ARG A 1 621 ? 33.915 1.431 -15.929 1.00 90.81 621 ARG A C 1
ATOM 4691 O O . ARG A 1 621 ? 34.574 0.652 -15.239 1.00 90.81 621 ARG A O 1
ATOM 4698 N N . VAL A 1 622 ? 33.095 1.028 -16.891 1.00 90.62 622 VAL A N 1
ATOM 4699 C CA . VAL A 1 622 ? 32.926 -0.363 -17.318 1.00 90.62 622 VAL A CA 1
ATOM 4700 C C . VAL A 1 622 ? 33.493 -0.523 -18.724 1.00 90.62 622 VAL A C 1
ATOM 4702 O O . VAL A 1 622 ? 33.385 0.371 -19.561 1.00 90.62 622 VAL A O 1
ATOM 4705 N N . GLU A 1 623 ? 34.105 -1.661 -19.024 1.00 88.81 623 GLU A N 1
ATOM 4706 C CA . GLU A 1 623 ? 34.571 -2.006 -20.367 1.00 88.81 623 GLU A CA 1
ATOM 4707 C C . GLU A 1 623 ? 34.069 -3.382 -20.784 1.00 88.81 623 GLU A C 1
ATOM 4709 O O . GLU A 1 623 ? 34.051 -4.320 -19.987 1.00 88.81 623 GLU A O 1
ATOM 4714 N N . GLN A 1 624 ? 33.663 -3.490 -22.051 1.00 84.81 624 GLN A N 1
ATOM 4715 C CA . GLN A 1 624 ? 33.331 -4.777 -22.639 1.00 84.81 624 GLN A CA 1
ATOM 4716 C C . GLN A 1 624 ? 34.619 -5.469 -23.082 1.00 84.81 624 GLN A C 1
ATOM 4718 O O . GLN A 1 624 ? 35.370 -4.919 -23.888 1.00 84.81 624 GLN A O 1
ATOM 4723 N N . GLU A 1 625 ? 34.852 -6.678 -22.585 1.00 84.38 625 GLU A N 1
ATOM 4724 C CA . GLU A 1 625 ? 35.966 -7.525 -22.998 1.00 84.38 625 GLU A CA 1
ATOM 4725 C C . GLU A 1 625 ? 35.438 -8.669 -23.873 1.00 84.38 625 GLU A C 1
ATOM 4727 O O . GLU A 1 625 ? 34.555 -9.430 -23.469 1.00 84.38 625 GLU A O 1
ATOM 4732 N N . LEU A 1 626 ? 35.950 -8.739 -25.103 1.00 77.25 626 LEU A N 1
ATOM 4733 C CA . LEU A 1 626 ? 35.657 -9.796 -26.071 1.00 77.25 626 LEU A CA 1
ATOM 4734 C C . LEU A 1 626 ? 36.773 -10.841 -26.026 1.00 77.25 626 LEU A C 1
ATOM 4736 O O . LEU A 1 626 ? 37.930 -10.501 -25.770 1.00 77.25 626 LEU A O 1
ATOM 4740 N N . ASP A 1 627 ? 36.445 -12.096 -26.319 1.00 75.38 627 ASP A N 1
ATOM 4741 C CA . ASP A 1 627 ? 37.454 -13.157 -26.369 1.00 75.38 627 ASP A CA 1
ATOM 4742 C C . ASP A 1 627 ? 38.399 -12.953 -27.573 1.00 75.38 627 ASP A C 1
ATOM 4744 O O . ASP A 1 627 ? 38.017 -12.375 -28.594 1.00 75.38 627 ASP A O 1
ATOM 4748 N N . GLU A 1 628 ? 39.640 -13.445 -27.487 1.00 68.75 628 GLU A N 1
ATOM 4749 C CA . GLU A 1 628 ? 40.643 -13.272 -28.555 1.00 68.75 628 GLU A CA 1
ATOM 4750 C C . GLU A 1 628 ? 40.152 -13.787 -29.917 1.00 68.75 628 GLU A C 1
ATOM 4752 O O . GLU A 1 628 ? 40.393 -13.166 -30.953 1.00 68.75 628 GLU A O 1
ATOM 4757 N N . GLU A 1 629 ? 39.401 -14.886 -29.911 1.00 66.44 629 GLU A N 1
ATOM 4758 C CA . GLU A 1 629 ? 38.783 -15.497 -31.089 1.00 66.44 629 GLU A CA 1
ATOM 4759 C C . GLU A 1 629 ? 37.753 -14.562 -31.747 1.00 66.44 629 GLU A C 1
ATOM 4761 O O . GLU A 1 629 ? 37.706 -14.440 -32.972 1.00 66.44 629 GLU A O 1
ATOM 4766 N N . GLU A 1 630 ? 36.981 -13.831 -30.939 1.00 67.00 630 GLU A N 1
ATOM 4767 C CA . GLU A 1 630 ? 35.981 -12.860 -31.396 1.00 67.00 630 GLU A CA 1
ATOM 4768 C C . GLU A 1 630 ? 36.647 -11.614 -31.981 1.00 67.00 630 GLU A C 1
ATOM 4770 O O . GLU A 1 630 ? 36.239 -11.116 -33.031 1.00 67.00 630 GLU A O 1
ATOM 4775 N N . VAL A 1 631 ? 37.722 -11.142 -31.344 1.00 71.44 631 VAL A N 1
ATOM 4776 C CA . VAL A 1 631 ? 38.531 -10.024 -31.847 1.00 71.44 631 VAL A CA 1
ATOM 4777 C C . VAL A 1 631 ? 39.163 -10.376 -33.196 1.00 71.44 631 VAL A C 1
ATOM 4779 O O . VAL A 1 631 ? 39.241 -9.525 -34.087 1.00 71.44 631 VAL A O 1
ATOM 4782 N N . VAL A 1 632 ? 39.617 -11.620 -33.373 1.00 70.75 632 VAL A N 1
ATOM 4783 C CA . VAL A 1 632 ? 40.148 -12.109 -34.653 1.00 70.75 632 VAL A CA 1
ATOM 4784 C C . VAL A 1 632 ? 39.039 -12.216 -35.700 1.00 70.75 632 VAL A C 1
ATOM 4786 O O . VAL A 1 632 ? 39.232 -11.734 -36.815 1.00 70.75 632 VAL A O 1
ATOM 4789 N N . ALA A 1 633 ? 37.872 -12.761 -35.350 1.00 67.69 633 ALA A N 1
ATOM 4790 C CA . ALA A 1 633 ? 36.731 -12.869 -36.259 1.00 67.69 633 ALA A CA 1
ATOM 4791 C C . ALA A 1 633 ? 36.247 -11.495 -36.757 1.00 67.69 633 ALA A C 1
ATOM 4793 O O . ALA A 1 633 ? 36.060 -11.315 -37.959 1.00 67.69 633 ALA A O 1
ATOM 4794 N N . LEU A 1 634 ? 36.133 -10.504 -35.866 1.00 67.31 634 LEU A N 1
ATOM 4795 C CA . LEU A 1 634 ? 35.783 -9.122 -36.216 1.00 67.31 634 LEU A CA 1
ATOM 4796 C C . LEU A 1 634 ? 36.827 -8.486 -37.145 1.00 67.31 634 LEU A C 1
ATOM 4798 O O . LEU A 1 634 ? 36.475 -7.883 -38.156 1.00 67.31 634 LEU A O 1
ATOM 4802 N N . LYS A 1 635 ? 38.123 -8.672 -36.860 1.00 69.81 635 LYS A N 1
ATOM 4803 C CA . LYS A 1 635 ? 39.209 -8.164 -37.718 1.00 69.81 635 LYS A CA 1
ATOM 4804 C C . LYS A 1 635 ? 39.221 -8.813 -39.102 1.00 69.81 635 LYS A C 1
ATOM 4806 O O . LYS A 1 635 ? 39.522 -8.135 -40.085 1.00 69.81 635 LYS A O 1
ATOM 4811 N N . GLU A 1 636 ? 38.929 -10.107 -39.197 1.00 71.81 636 GLU A N 1
ATOM 4812 C CA . GLU A 1 636 ? 38.817 -10.806 -40.481 1.00 71.81 636 GLU A CA 1
ATOM 4813 C C . GLU A 1 636 ? 37.554 -10.394 -41.248 1.00 71.81 636 GLU A C 1
ATOM 4815 O O . GLU A 1 636 ? 37.625 -10.200 -42.462 1.00 71.81 636 GLU A O 1
ATOM 4820 N N . PHE A 1 637 ? 36.434 -10.159 -40.557 1.00 69.50 637 PHE A N 1
ATOM 4821 C CA . PHE A 1 637 ? 35.215 -9.614 -41.155 1.00 69.50 637 PHE A CA 1
ATOM 4822 C C . PHE A 1 637 ? 35.441 -8.202 -41.713 1.00 69.50 637 PHE A C 1
ATOM 4824 O O . PHE A 1 637 ? 35.162 -7.959 -42.883 1.00 69.50 637 PHE A O 1
ATOM 4831 N N . GLU A 1 638 ? 36.075 -7.300 -40.957 1.00 70.56 638 GLU A N 1
ATOM 4832 C CA . GLU A 1 638 ? 36.449 -5.968 -41.457 1.00 70.56 638 GLU A CA 1
ATOM 4833 C C . GLU A 1 638 ? 37.410 -6.036 -42.656 1.00 70.56 638 GLU A C 1
ATOM 4835 O O . GLU A 1 638 ? 37.343 -5.219 -43.580 1.00 70.56 638 GLU A O 1
ATOM 4840 N N . ARG A 1 639 ? 38.345 -6.998 -42.661 1.00 73.31 639 ARG A N 1
ATOM 4841 C CA . ARG A 1 639 ? 39.235 -7.240 -43.810 1.00 73.31 639 ARG A CA 1
ATOM 4842 C C . ARG A 1 639 ? 38.456 -7.735 -45.025 1.00 73.31 639 ARG A C 1
ATOM 4844 O O . ARG A 1 639 ? 38.794 -7.350 -46.147 1.00 73.31 639 ARG A O 1
ATOM 4851 N N . LEU A 1 640 ? 37.441 -8.571 -44.817 1.00 69.38 640 LEU A N 1
ATOM 4852 C CA . LEU A 1 640 ? 36.558 -9.076 -45.863 1.00 69.38 640 LEU A CA 1
ATOM 4853 C C . LEU A 1 640 ? 35.669 -7.959 -46.426 1.00 69.38 640 LEU A C 1
ATOM 4855 O O . LEU A 1 640 ? 35.627 -7.792 -47.642 1.00 69.38 640 LEU A O 1
ATOM 4859 N N . GLU A 1 641 ? 35.054 -7.136 -45.576 1.00 69.25 641 GLU A N 1
ATOM 4860 C CA . GLU A 1 641 ? 34.278 -5.963 -45.994 1.00 69.25 641 GLU A CA 1
ATOM 4861 C C . GLU A 1 641 ? 35.131 -4.968 -46.780 1.00 69.25 641 GLU A C 1
ATOM 4863 O O . GLU A 1 641 ? 34.738 -4.534 -47.862 1.00 69.25 641 GLU A O 1
ATOM 4868 N N . LYS A 1 642 ? 36.344 -4.654 -46.306 1.00 74.50 642 LYS A N 1
ATOM 4869 C CA . LYS A 1 642 ? 37.277 -3.776 -47.034 1.00 74.50 642 LYS A CA 1
ATOM 4870 C C . LYS A 1 642 ? 37.662 -4.348 -48.401 1.00 74.50 642 LYS A C 1
ATOM 4872 O O . LYS A 1 642 ? 37.831 -3.586 -49.351 1.00 74.50 642 LYS A O 1
ATOM 4877 N N . ARG A 1 643 ? 37.772 -5.674 -48.532 1.00 74.31 643 ARG A N 1
ATOM 4878 C CA . ARG A 1 643 ? 38.003 -6.346 -49.824 1.00 74.31 643 ARG A CA 1
ATOM 4879 C C . ARG A 1 643 ? 36.778 -6.300 -50.738 1.00 74.31 643 ARG A C 1
ATOM 4881 O O . ARG A 1 643 ? 36.947 -6.087 -51.934 1.00 74.31 643 ARG A O 1
ATOM 4888 N N . LEU A 1 644 ? 35.574 -6.458 -50.191 1.00 69.69 644 LEU A N 1
ATOM 4889 C CA . LEU A 1 644 ? 34.314 -6.371 -50.936 1.00 69.69 644 LEU A CA 1
ATOM 4890 C C . LEU A 1 644 ? 34.015 -4.933 -51.394 1.00 69.69 644 LEU A C 1
ATOM 4892 O O . LEU A 1 644 ? 33.541 -4.733 -52.509 1.00 69.69 644 LEU A O 1
ATOM 4896 N N . MET A 1 645 ? 34.362 -3.925 -50.586 1.00 62.12 645 MET A N 1
ATOM 4897 C CA . MET A 1 645 ? 34.216 -2.506 -50.936 1.00 62.12 645 MET A CA 1
ATOM 4898 C C . MET A 1 645 ? 35.313 -1.986 -51.879 1.00 62.12 645 MET A C 1
ATOM 4900 O O . MET A 1 645 ? 35.075 -1.039 -52.624 1.00 62.12 645 MET A O 1
ATOM 4904 N N . GLY A 1 646 ? 36.500 -2.600 -51.878 1.00 53.41 646 GLY A N 1
ATOM 4905 C CA . GLY A 1 646 ? 37.615 -2.259 -52.772 1.00 53.41 646 GLY A CA 1
ATOM 4906 C C . GLY A 1 646 ? 37.589 -2.949 -54.143 1.00 53.41 646 GLY A C 1
ATOM 4907 O O . GLY A 1 646 ? 38.511 -2.755 -54.929 1.00 53.41 646 GLY A O 1
ATOM 4908 N N . GLY A 1 647 ? 36.574 -3.773 -54.423 1.00 49.22 647 GLY A N 1
ATOM 4909 C CA . GLY A 1 647 ? 36.414 -4.545 -55.662 1.00 49.22 647 GLY A CA 1
ATOM 4910 C C . GLY A 1 647 ? 35.458 -3.928 -56.690 1.00 49.22 647 GLY A C 1
ATOM 4911 O O . GLY A 1 647 ? 34.764 -4.677 -57.379 1.00 49.22 647 GLY A O 1
ATOM 4912 N N . LYS A 1 648 ? 35.386 -2.595 -56.774 1.00 41.19 648 LYS A N 1
ATOM 4913 C CA . LYS A 1 648 ? 34.734 -1.868 -57.876 1.00 41.19 648 LYS A CA 1
ATOM 4914 C C . LYS A 1 648 ? 35.754 -1.144 -58.737 1.00 41.19 648 LYS A C 1
ATOM 4916 O O . LYS A 1 648 ? 36.636 -0.481 -58.151 1.00 41.19 648 LYS A O 1
#

Sequence (648 aa):
METPANLMTPKIFTEEVAYVLAGLDNVDVIVRDEEWAQQQGMNAFLSVARGSQEPLRFLEIHYKGGKEGEKPLGLVGKGVTFDSGGISLKPSLNMAAMKGDMGGAATVAGAMYGIAKLGLPINVVAVAPLTENLPSGLATKPGDVVKTMNGKSIEVADTDAEGRLILADALYYLTSKFEPHSVIDIATLTGAMDVALGQVYAGVFTNSDALWHQLNLAAALTSDPFWRMPLHPDYLKPMRASIVADFINIGDRSGGSCAAAAFLKEFVLGLEHPVEPNENEAAPASATIIEVKEGNAIRWAHIDIAGVMESKKASAYSPKGMSGRPTRSLIEFARLVASQATESPTPGDIFTVESETSGKASANTPSAHASGTQHIHSISNFSGLNYPRAQHILSKNIPLHASLVSNPAITTTRTIMTSARVSPLTFHQKRVASQLQQVRNMFIQTEQTPNVDSLKFVPGVPVMQQGTAEFLDSQSAISSPLAKSLFKIDGVKRIFYGPDFITVSKDEDAEWQLMKPDIYASIMDFFASGQPILQDGVQGPSDTEILPDDPEVVQMIKELLDTRIRPSIQEDGGDIEYRGFVDGIVKLKLKGSCRGCDSSVVTLKNGIENMLVHYIPEVQRVEQELDEEEVVALKEFERLEKRLMGGK